Protein AF-0000000072033708 (afdb_homodimer)

Organism: Hevea brasiliensis (NCBI:txid3981)

Radius of gyration: 27.09 Å; Cα contacts (8 Å, |Δi|>4): 428; chains: 2; bounding box: 97×85×51 Å

Foldseek 3Di:
DDPVVLVVLLVVLLVVLLVVLVVVCVVVVHDPQLSVQLNVQLVVCCVDPVDDSVCSVCSNVSSVVSSLVSCVVGVVVPVRRCCPVVVVVVVVCVVVVVDPDDDALLNLLVQLCVVVVPDDPVVVVLSVQLVVLLVLLVVDPVLVPADSNLLNLLSSLVSLVVPPVPCSPVVNVSSCVSSVHDPVNNVVVNVSSVVSVVVVVVVVVVVVVVVVVVVVPPPPPPPD/DDPVVLVVLLVVLLVVLLVVLVVVCVVVVHDPQLSVQLNVQLVVCCPDPVDDSVCSVCSNVSSVVSSLVSCVVGVVVPVRRCCPVVVVVVVVCVVVVVDPDDDALLNLLVQLCVVVVPDDPVVVVLSVQLVVLLVLLVVDPVLVPADSNLLNLLSSLVSLVVPPVPCSPVSNVSSCVSSVHDPVNNVVVNVSSVVSVVVVVVVVVVVVVVVVVVVVPPPPPPPD

Structure (mmCIF, N/CA/C/O backbone):
data_AF-0000000072033708-model_v1
#
loop_
_entity.id
_entity.type
_entity.pdbx_description
1 polymer 'B-like cyclin'
#
loop_
_atom_site.group_PDB
_atom_site.id
_atom_site.type_symbol
_atom_site.label_atom_id
_atom_site.label_alt_id
_atom_site.label_comp_id
_atom_site.label_asym_id
_atom_site.label_entity_id
_atom_site.label_seq_id
_atom_site.pdbx_PDB_ins_code
_atom_site.Cartn_x
_atom_site.Cartn_y
_atom_site.Cartn_z
_atom_site.occupancy
_atom_site.B_iso_or_equiv
_atom_site.auth_seq_id
_atom_site.auth_comp_id
_atom_site.auth_asym_id
_atom_site.auth_atom_id
_atom_site.pdbx_PDB_model_num
ATOM 1 N N . MET A 1 1 ? -16.969 -11.445 13.297 1 55.47 1 MET A N 1
ATOM 2 C CA . MET A 1 1 ? -15.844 -10.648 13.797 1 55.47 1 MET A CA 1
ATOM 3 C C . MET A 1 1 ? -16.344 -9.406 14.531 1 55.47 1 MET A C 1
ATOM 5 O O . MET A 1 1 ? -17.219 -8.688 14.023 1 55.47 1 MET A O 1
ATOM 9 N N . SER A 1 2 ? -16.016 -9.266 15.82 1 74.69 2 SER A N 1
ATOM 10 C CA . SER A 1 2 ? -16.562 -8.25 16.719 1 74.69 2 SER A CA 1
ATOM 11 C C . SER A 1 2 ? -16.266 -6.848 16.203 1 74.69 2 SER A C 1
ATOM 13 O O . SER A 1 2 ? -15.297 -6.645 15.469 1 74.69 2 SER A O 1
ATOM 15 N N . THR A 1 3 ? -17.281 -5.98 16.266 1 78.12 3 THR A N 1
ATOM 16 C CA . THR A 1 3 ? -17.188 -4.57 15.898 1 78.12 3 THR A CA 1
ATOM 17 C C . THR A 1 3 ? -15.906 -3.949 16.453 1 78.12 3 THR A C 1
ATOM 19 O O . THR A 1 3 ? -15.242 -3.166 15.766 1 78.12 3 THR A O 1
ATOM 22 N N . MET A 1 4 ? -15.562 -4.398 17.625 1 81.06 4 MET A N 1
ATOM 23 C CA . MET A 1 4 ? -14.367 -3.865 18.266 1 81.06 4 MET A CA 1
ATOM 24 C C . MET A 1 4 ? -13.102 -4.297 17.531 1 81.06 4 MET A C 1
ATOM 26 O O . MET A 1 4 ? -12.188 -3.496 17.344 1 81.06 4 MET A O 1
ATOM 30 N N . TRP A 1 5 ? -13.094 -5.562 17.109 1 79.69 5 TRP A N 1
ATOM 31 C CA . TRP A 1 5 ? -11.938 -6.086 16.406 1 79.69 5 TRP A CA 1
ATOM 32 C C . TRP A 1 5 ? -11.742 -5.375 15.062 1 79.69 5 TRP A C 1
ATOM 34 O O . TRP A 1 5 ? -10.625 -5.02 14.695 1 79.69 5 TRP A O 1
ATOM 44 N N . LYS A 1 6 ? -12.852 -5.133 14.438 1 84.12 6 LYS A N 1
ATOM 45 C CA . LYS A 1 6 ? -12.789 -4.449 13.148 1 84.12 6 LYS A CA 1
ATOM 46 C C . LYS A 1 6 ? -12.234 -3.035 13.305 1 84.12 6 LYS A C 1
ATOM 48 O O . LYS A 1 6 ? -11.453 -2.576 12.469 1 84.12 6 LYS A O 1
ATOM 53 N N . GLN A 1 7 ? -12.594 -2.418 14.445 1 85.62 7 GLN A N 1
ATOM 54 C CA . GLN A 1 7 ? -12.125 -1.055 14.68 1 85.62 7 GLN A CA 1
ATOM 55 C C . GLN A 1 7 ? -10.617 -1.024 14.938 1 85.62 7 GLN A C 1
ATOM 57 O O . GLN A 1 7 ? -9.93 -0.104 14.492 1 85.62 7 GLN A O 1
ATOM 62 N N . ILE A 1 8 ? -10.148 -1.982 15.57 1 86.81 8 ILE A N 1
ATOM 63 C CA . ILE A 1 8 ? -8.727 -2.068 15.867 1 86.81 8 ILE A CA 1
ATOM 64 C C . ILE A 1 8 ? -7.941 -2.299 14.578 1 86.81 8 ILE A C 1
ATOM 66 O O . ILE A 1 8 ? -6.898 -1.678 14.359 1 86.81 8 ILE A O 1
ATOM 70 N N . MET A 1 9 ? -8.5 -3.115 13.758 1 87.62 9 MET A N 1
ATOM 71 C CA . MET A 1 9 ? -7.816 -3.439 12.508 1 87.62 9 MET A CA 1
ATOM 72 C C . MET A 1 9 ? -7.75 -2.223 11.586 1 87.62 9 MET A C 1
ATOM 74 O O . MET A 1 9 ? -6.738 -1.995 10.922 1 87.62 9 MET A O 1
ATOM 78 N N . VAL A 1 10 ? -8.828 -1.493 11.625 1 89.88 10 VAL A N 1
ATOM 79 C CA . VAL A 1 10 ? -8.875 -0.294 10.797 1 89.88 10 VAL A CA 1
ATOM 80 C C . VAL A 1 10 ? -7.867 0.733 11.312 1 89.88 10 VAL A C 1
ATOM 82 O O . VAL A 1 10 ? -7.168 1.378 10.531 1 89.88 10 VAL A O 1
ATOM 85 N N . SER A 1 11 ? -7.734 0.827 12.609 1 90.19 11 SER A N 1
ATOM 86 C CA . SER A 1 11 ? -6.812 1.778 13.219 1 90.19 11 SER A CA 1
ATOM 87 C C . SER A 1 11 ? -5.363 1.435 12.875 1 90.19 11 SER A C 1
ATOM 89 O O . SER A 1 11 ? -4.559 2.324 12.602 1 90.19 11 SER A O 1
ATOM 91 N N . ILE A 1 12 ? -5.117 0.171 12.859 1 90.12 12 ILE A N 1
ATOM 92 C CA . ILE A 1 12 ? -3.77 -0.291 12.539 1 90.12 12 ILE A CA 1
ATOM 93 C C . ILE A 1 12 ? -3.469 -0.028 11.062 1 90.12 12 ILE A C 1
ATOM 95 O O . ILE A 1 12 ? -2.4 0.484 10.727 1 90.12 12 ILE A O 1
ATOM 99 N N . ALA A 1 13 ? -4.445 -0.388 10.305 1 90.88 13 ALA A N 1
ATOM 100 C CA . ALA A 1 13 ? -4.273 -0.202 8.867 1 90.88 13 ALA A CA 1
ATOM 101 C C . ALA A 1 13 ? -4.105 1.275 8.516 1 90.88 13 ALA A C 1
ATOM 103 O O . ALA A 1 13 ? -3.299 1.629 7.656 1 90.88 13 ALA A O 1
ATOM 104 N N . ARG A 1 14 ? -4.836 2.125 9.203 1 92.75 14 ARG A N 1
ATOM 105 C CA . ARG A 1 14 ? -4.703 3.561 8.977 1 92.75 14 ARG A CA 1
ATOM 106 C C . ARG A 1 14 ? -3.314 4.051 9.367 1 92.75 14 ARG A C 1
ATOM 108 O O . ARG A 1 14 ? -2.693 4.824 8.633 1 92.75 14 ARG A O 1
ATOM 115 N N . GLN A 1 15 ? -2.922 3.68 10.492 1 93.19 15 GLN A N 1
ATOM 116 C CA . GLN A 1 15 ? -1.613 4.121 10.969 1 93.19 15 GLN A CA 1
ATOM 117 C C . GLN A 1 15 ? -0.513 3.744 9.977 1 93.19 15 GLN A C 1
ATOM 119 O O . GLN A 1 15 ? 0.354 4.562 9.664 1 93.19 15 GLN A O 1
ATOM 124 N N . GLU A 1 16 ? -0.584 2.529 9.516 1 90 16 GLU A N 1
ATOM 125 C CA . GLU A 1 16 ? 0.398 2.051 8.547 1 90 16 GLU A CA 1
ATOM 126 C C . GLU A 1 16 ? 0.326 2.848 7.25 1 90 16 GLU A C 1
ATOM 128 O O . GLU A 1 16 ? 1.357 3.213 6.68 1 90 16 GLU A O 1
ATOM 133 N N . ALA A 1 17 ? -0.863 3.109 6.855 1 92.62 17 ALA A N 1
ATOM 134 C CA . ALA A 1 17 ? -1.07 3.848 5.613 1 92.62 17 ALA A CA 1
ATOM 135 C C . ALA A 1 17 ? -0.548 5.277 5.73 1 92.62 17 ALA A C 1
ATOM 137 O O . ALA A 1 17 ? 0.129 5.773 4.828 1 92.62 17 ALA A O 1
ATOM 138 N N . VAL A 1 18 ? -0.81 5.93 6.828 1 95.06 18 VAL A N 1
ATOM 139 C CA . VAL A 1 18 ? -0.395 7.316 7.031 1 95.06 18 VAL A CA 1
ATOM 140 C C . VAL A 1 18 ? 1.129 7.391 7.109 1 95.06 18 VAL A C 1
ATOM 142 O O . VAL A 1 18 ? 1.742 8.281 6.508 1 95.06 18 VAL A O 1
ATOM 145 N N . GLU A 1 19 ? 1.689 6.496 7.797 1 91.88 19 GLU A N 1
ATOM 146 C CA . GLU A 1 19 ? 3.146 6.465 7.875 1 91.88 19 GLU A CA 1
ATOM 147 C C . GLU A 1 19 ? 3.771 6.266 6.496 1 91.88 19 GLU A C 1
ATOM 149 O O . GLU A 1 19 ? 4.781 6.895 6.172 1 91.88 19 GLU A O 1
ATOM 154 N N . TRP A 1 20 ? 3.184 5.43 5.797 1 90.75 20 TRP A N 1
ATOM 155 C CA . TRP A 1 20 ? 3.633 5.199 4.426 1 90.75 20 TRP A CA 1
ATOM 156 C C . TRP A 1 20 ? 3.516 6.473 3.596 1 90.75 20 TRP A C 1
ATOM 158 O O . TRP A 1 20 ? 4.449 6.844 2.883 1 90.75 20 TRP A O 1
ATOM 168 N N . MET A 1 21 ? 2.377 7.148 3.646 1 91.5 21 MET A N 1
ATOM 169 C CA . MET A 1 21 ? 2.141 8.383 2.906 1 91.5 21 MET A CA 1
ATOM 170 C C . MET A 1 21 ? 3.193 9.43 3.248 1 91.5 21 MET A C 1
ATOM 172 O O . MET A 1 21 ? 3.684 10.133 2.365 1 91.5 21 MET A O 1
ATOM 176 N N . LEU A 1 22 ? 3.508 9.484 4.516 1 92.88 22 LEU A N 1
ATOM 177 C CA . LEU A 1 22 ? 4.469 10.484 4.977 1 92.88 22 LEU A CA 1
ATOM 178 C C . LEU A 1 22 ? 5.863 10.18 4.438 1 92.88 22 LEU A C 1
ATOM 180 O O . LEU A 1 22 ? 6.594 11.102 4.051 1 92.88 22 LEU A O 1
ATOM 184 N N . LYS A 1 23 ? 6.191 8.922 4.379 1 89.06 23 LYS A N 1
ATOM 185 C CA . LYS A 1 23 ? 7.484 8.523 3.824 1 89.06 23 LYS A CA 1
ATOM 186 C C . LYS A 1 23 ? 7.562 8.852 2.336 1 89.06 23 LYS A C 1
ATOM 188 O O . LYS A 1 23 ? 8.578 9.375 1.861 1 89.06 23 LYS A O 1
ATOM 193 N N . VAL A 1 24 ? 6.531 8.562 1.655 1 85.94 24 VAL A N 1
ATOM 194 C CA . VAL A 1 24 ? 6.48 8.82 0.222 1 85.94 24 VAL A CA 1
ATOM 195 C C . VAL A 1 24 ? 6.52 10.328 -0.028 1 85.94 24 VAL A C 1
ATOM 197 O O . VAL A 1 24 ? 7.234 10.797 -0.917 1 85.94 24 VAL A O 1
ATOM 200 N N . ASN A 1 25 ? 5.688 11.023 0.76 1 86.88 25 ASN A N 1
ATOM 201 C CA . ASN A 1 25 ? 5.68 12.484 0.655 1 86.88 25 ASN A CA 1
ATOM 202 C C . ASN A 1 25 ? 7.082 13.062 0.827 1 86.88 25 ASN A C 1
ATOM 204 O O . ASN A 1 25 ? 7.496 13.93 0.053 1 86.88 25 ASN A O 1
ATOM 208 N N . ALA A 1 26 ? 7.746 12.617 1.829 1 87.38 26 ALA A N 1
ATOM 209 C CA . ALA A 1 26 ? 9.094 13.094 2.111 1 87.38 26 ALA A CA 1
ATOM 210 C C . ALA A 1 26 ? 10.055 12.719 0.987 1 87.38 26 ALA A C 1
ATOM 212 O O . ALA A 1 26 ? 10.898 13.523 0.585 1 87.38 26 ALA A O 1
ATOM 213 N N . HIS A 1 27 ? 9.93 11.594 0.449 1 83.12 27 HIS A N 1
ATOM 214 C CA . HIS A 1 27 ? 10.812 11.086 -0.589 1 83.12 27 HIS A CA 1
ATOM 215 C C . HIS A 1 27 ? 10.703 11.906 -1.866 1 83.12 27 HIS A C 1
ATOM 217 O O . HIS A 1 27 ? 11.711 12.203 -2.512 1 83.12 27 HIS A O 1
ATOM 223 N N . TYR A 1 28 ? 9.531 12.266 -2.199 1 80.06 28 TYR A N 1
ATOM 224 C CA . TYR A 1 28 ? 9.305 13 -3.436 1 80.06 28 TYR A CA 1
ATOM 225 C C . TYR A 1 28 ? 9.406 14.508 -3.199 1 80.06 28 TYR A C 1
ATOM 227 O O . TYR A 1 28 ? 9.312 15.297 -4.141 1 80.06 28 TYR A O 1
ATOM 235 N N . GLY A 1 29 ? 9.508 14.875 -1.952 1 84 29 GLY A N 1
ATOM 236 C CA . GLY A 1 29 ? 9.672 16.281 -1.62 1 84 29 GLY A CA 1
ATOM 237 C C . GLY A 1 29 ? 8.391 17.078 -1.758 1 84 29 GLY A C 1
ATOM 238 O O . GLY A 1 29 ? 8.422 18.234 -2.162 1 84 29 GLY A O 1
ATOM 239 N N . PHE A 1 30 ? 7.297 16.391 -1.548 1 84.81 30 PHE A N 1
ATOM 240 C CA . PHE A 1 30 ? 6.023 17.094 -1.57 1 84.81 30 PHE A CA 1
ATOM 241 C C . PHE A 1 30 ? 5.887 18 -0.352 1 84.81 30 PHE A C 1
ATOM 243 O O . PHE A 1 30 ? 6.559 17.797 0.662 1 84.81 30 PHE A O 1
ATOM 250 N N . SER A 1 31 ? 5.066 18.984 -0.462 1 86.94 31 SER A N 1
ATOM 251 C CA . SER A 1 31 ? 4.844 19.938 0.617 1 86.94 31 SER A CA 1
ATOM 252 C C . SER A 1 31 ? 4.117 19.297 1.79 1 86.94 31 SER A C 1
ATOM 254 O O . SER A 1 31 ? 3.516 18.219 1.642 1 86.94 31 SER A O 1
ATOM 256 N N . ALA A 1 32 ? 4.227 19.953 2.912 1 90.81 32 ALA A N 1
ATOM 257 C CA . ALA A 1 32 ? 3.477 19.516 4.09 1 90.81 32 ALA A CA 1
ATOM 258 C C . ALA A 1 32 ? 1.975 19.562 3.826 1 90.81 32 ALA A C 1
ATOM 260 O O . ALA A 1 32 ? 1.229 18.719 4.324 1 90.81 32 ALA A O 1
ATOM 261 N N . LEU A 1 33 ? 1.609 20.531 3.092 1 89.44 33 LEU A N 1
ATOM 262 C CA . LEU A 1 33 ? 0.194 20.656 2.766 1 89.44 33 LEU A CA 1
ATOM 263 C C . LEU A 1 33 ? -0.299 19.453 1.978 1 89.44 33 LEU A C 1
ATOM 265 O O . LEU A 1 33 ? -1.413 18.969 2.201 1 89.44 33 LEU A O 1
ATOM 269 N N . THR A 1 34 ? 0.495 18.969 1.051 1 89.06 34 THR A N 1
ATOM 270 C CA . THR A 1 34 ? 0.141 17.781 0.287 1 89.06 34 THR A CA 1
ATOM 271 C C . THR A 1 34 ? -0.114 16.594 1.218 1 89.06 34 THR A C 1
ATOM 273 O O . THR A 1 34 ? -1.115 15.891 1.073 1 89.06 34 THR A O 1
ATOM 276 N N . ALA A 1 35 ? 0.794 16.391 2.166 1 92.38 35 ALA A N 1
ATOM 277 C CA . ALA A 1 35 ? 0.661 15.289 3.113 1 92.38 35 ALA A CA 1
ATOM 278 C C . ALA A 1 35 ? -0.609 15.43 3.947 1 92.38 35 ALA A C 1
ATOM 280 O O . ALA A 1 35 ? -1.354 14.469 4.129 1 92.38 35 ALA A O 1
ATOM 281 N N . ILE A 1 36 ? -0.853 16.594 4.41 1 92.06 36 ILE A N 1
ATOM 282 C CA . ILE A 1 36 ? -1.99 16.844 5.285 1 92.06 36 ILE A CA 1
ATOM 283 C C . ILE A 1 36 ? -3.293 16.656 4.512 1 92.06 36 ILE A C 1
ATOM 285 O O . ILE A 1 36 ? -4.246 16.062 5.023 1 92.06 36 ILE A O 1
ATOM 289 N N . LEU A 1 37 ? -3.322 17.156 3.293 1 91.5 37 LEU A N 1
ATOM 290 C CA . LEU A 1 37 ? -4.496 16.953 2.447 1 91.5 37 LEU A CA 1
ATOM 291 C C . LEU A 1 37 ? -4.734 15.477 2.178 1 91.5 37 LEU A C 1
ATOM 293 O O . LEU A 1 37 ? -5.867 15 2.268 1 91.5 37 LEU A O 1
ATOM 297 N N . ALA A 1 38 ? -3.682 14.82 1.793 1 91.94 38 ALA A N 1
ATOM 298 C CA . ALA A 1 38 ? -3.789 13.391 1.492 1 91.94 38 ALA A CA 1
ATOM 299 C C . ALA A 1 38 ? -4.387 12.625 2.67 1 91.94 38 ALA A C 1
ATOM 301 O O . ALA A 1 38 ? -5.277 11.789 2.488 1 91.94 38 ALA A O 1
ATOM 302 N N . VAL A 1 39 ? -3.871 12.914 3.902 1 94.25 39 VAL A N 1
ATOM 303 C CA . VAL A 1 39 ? -4.348 12.227 5.102 1 94.25 39 VAL A CA 1
ATOM 304 C C . VAL A 1 39 ? -5.801 12.617 5.371 1 94.25 39 VAL A C 1
ATOM 306 O O . VAL A 1 39 ? -6.602 11.781 5.797 1 94.25 39 VAL A O 1
ATOM 309 N N . ASN A 1 40 ? -6.078 13.859 5.156 1 91.62 40 ASN A N 1
ATOM 310 C CA . ASN A 1 40 ? -7.453 14.312 5.32 1 91.62 40 ASN A CA 1
ATOM 311 C C . ASN A 1 40 ? -8.406 13.562 4.391 1 91.62 40 ASN A C 1
ATOM 313 O O . ASN A 1 40 ? -9.477 13.133 4.816 1 91.62 40 ASN A O 1
ATOM 317 N N . TYR A 1 41 ? -8.039 13.453 3.115 1 92.75 41 TYR A N 1
ATOM 318 C CA . TYR A 1 41 ? -8.836 12.695 2.156 1 92.75 41 TYR A CA 1
ATOM 319 C C . TYR A 1 41 ? -9.055 11.266 2.645 1 92.75 41 TYR A C 1
ATOM 321 O O . TYR A 1 41 ? -10.172 10.75 2.582 1 92.75 41 TYR A O 1
ATOM 329 N N . LEU A 1 42 ? -8.016 10.625 3.123 1 93.75 42 LEU A N 1
ATOM 330 C CA . LEU A 1 42 ? -8.047 9.242 3.596 1 93.75 42 LEU A CA 1
ATOM 331 C C . LEU A 1 42 ? -9.023 9.094 4.758 1 93.75 42 LEU A C 1
ATOM 333 O O . LEU A 1 42 ? -9.867 8.188 4.754 1 93.75 42 LEU A O 1
ATOM 337 N N . ASP A 1 43 ? -8.93 10.016 5.754 1 92.25 43 ASP A N 1
ATOM 338 C CA . ASP A 1 43 ? -9.773 9.938 6.945 1 92.25 43 ASP A CA 1
ATOM 339 C C . ASP A 1 43 ? -11.242 10.125 6.59 1 92.25 43 ASP A C 1
ATOM 341 O O . ASP A 1 43 ? -12.109 9.453 7.148 1 92.25 43 ASP A O 1
ATOM 345 N N . ARG A 1 44 ? -11.484 11 5.711 1 89.69 44 ARG A N 1
ATOM 346 C CA . ARG A 1 44 ? -12.859 11.219 5.277 1 89.69 44 ARG A CA 1
ATOM 347 C C . ARG A 1 44 ? -13.406 9.992 4.555 1 89.69 44 ARG A C 1
ATOM 349 O O . ARG A 1 44 ? -14.578 9.641 4.723 1 89.69 44 ARG A O 1
ATOM 356 N N . PHE A 1 45 ? -12.562 9.391 3.75 1 91.56 45 PHE A N 1
ATOM 357 C CA . PHE A 1 45 ? -12.984 8.18 3.049 1 91.56 45 PHE A CA 1
ATOM 358 C C . PHE A 1 45 ? -13.305 7.066 4.039 1 91.56 45 PHE A C 1
ATOM 360 O O . PHE A 1 45 ? -14.328 6.391 3.906 1 91.56 45 PHE A O 1
ATOM 367 N N . ILE A 1 46 ? -12.398 6.852 5.004 1 90.88 46 ILE A N 1
ATOM 368 C CA . ILE A 1 46 ? -12.555 5.785 5.984 1 90.88 46 ILE A CA 1
ATOM 369 C C . ILE A 1 46 ? -13.828 6.016 6.793 1 90.88 46 ILE A C 1
ATOM 371 O O . ILE A 1 46 ? -14.508 5.062 7.188 1 90.88 46 ILE A O 1
ATOM 375 N N . SER A 1 47 ? -14.195 7.27 7.023 1 88.56 47 SER A N 1
ATOM 376 C CA . SER A 1 47 ? -15.367 7.617 7.812 1 88.56 47 SER A CA 1
ATOM 377 C C . SER A 1 47 ? -16.641 7.559 6.965 1 88.56 47 SER A C 1
ATOM 379 O O . SER A 1 47 ? -17.75 7.629 7.5 1 88.56 47 SER A O 1
ATOM 381 N N . SER A 1 48 ? -16.484 7.422 5.758 1 88 48 SER A N 1
ATOM 382 C CA . SER A 1 48 ? -17.625 7.434 4.852 1 88 48 SER A CA 1
ATOM 383 C C . SER A 1 48 ? -18.297 6.066 4.809 1 88 48 SER A C 1
ATOM 385 O O . SER A 1 48 ? -17.75 5.074 5.277 1 88 48 SER A O 1
ATOM 387 N N . SER A 1 49 ? -19.484 6.066 4.199 1 84.62 49 SER A N 1
ATOM 388 C CA . SER A 1 49 ? -20.234 4.832 4.043 1 84.62 49 SER A CA 1
ATOM 389 C C . SER A 1 49 ? -19.672 3.965 2.928 1 84.62 49 SER A C 1
ATOM 391 O O . SER A 1 49 ? -19.984 2.775 2.836 1 84.62 49 SER A O 1
ATOM 393 N N . TYR A 1 50 ? -18.844 4.566 2.141 1 77.81 50 TYR A N 1
ATOM 394 C CA . TYR A 1 50 ? -18.281 3.832 1.017 1 77.81 50 TYR A CA 1
ATOM 395 C C . TYR A 1 50 ? -17.234 2.83 1.494 1 77.81 50 TYR A C 1
ATOM 397 O O . TYR A 1 50 ? -16.953 1.843 0.81 1 77.81 50 TYR A O 1
ATOM 405 N N . TYR A 1 51 ? -16.688 3.119 2.656 1 86.31 51 TYR A N 1
ATOM 406 C CA . TYR A 1 51 ? -15.602 2.275 3.131 1 86.31 51 TYR A CA 1
ATOM 407 C C . TYR A 1 51 ? -16.141 1.038 3.842 1 86.31 51 TYR A C 1
ATOM 409 O O . TYR A 1 51 ? -16.984 1.144 4.727 1 86.31 51 TYR A O 1
ATOM 417 N N . GLN A 1 52 ? -15.633 -0.103 3.354 1 81.25 52 GLN A N 1
ATOM 418 C CA . GLN A 1 52 ? -15.969 -1.378 3.977 1 81.25 52 GLN A CA 1
ATOM 419 C C . GLN A 1 52 ? -15 -1.719 5.098 1 81.25 52 GLN A C 1
ATOM 421 O O . GLN A 1 52 ? -13.883 -2.184 4.844 1 81.25 52 GLN A O 1
ATOM 426 N N . ARG A 1 53 ? -15.445 -1.672 6.273 1 82.31 53 ARG A N 1
ATOM 427 C CA . ARG A 1 53 ? -14.586 -1.824 7.445 1 82.31 53 ARG A CA 1
ATOM 428 C C . ARG A 1 53 ? -14.094 -3.26 7.574 1 82.31 53 ARG A C 1
ATOM 430 O O . ARG A 1 53 ? -13.148 -3.529 8.32 1 82.31 53 ARG A O 1
ATOM 437 N N . ASP A 1 54 ? -14.68 -4.141 6.742 1 83.69 54 ASP A N 1
ATOM 438 C CA . ASP A 1 54 ? -14.289 -5.547 6.793 1 83.69 54 ASP A CA 1
ATOM 439 C C . ASP A 1 54 ? -13.07 -5.809 5.918 1 83.69 54 ASP A C 1
ATOM 441 O O . ASP A 1 54 ? -12.492 -6.895 5.961 1 83.69 54 ASP A O 1
ATOM 445 N N . LYS A 1 55 ? -12.656 -4.832 5.219 1 85.75 55 LYS A N 1
ATOM 446 C CA . LYS A 1 55 ? -11.5 -4.984 4.344 1 85.75 55 LYS A CA 1
ATOM 447 C C . LYS A 1 55 ? -10.461 -3.904 4.617 1 85.75 55 LYS A C 1
ATOM 449 O O . LYS A 1 55 ? -10.203 -3.053 3.764 1 85.75 55 LYS A O 1
ATOM 454 N N . PRO A 1 56 ? -9.711 -4.031 5.719 1 84.62 56 PRO A N 1
ATOM 455 C CA . PRO A 1 56 ? -8.766 -2.986 6.109 1 84.62 56 PRO A CA 1
ATOM 456 C C . PRO A 1 56 ? -7.605 -2.844 5.125 1 84.62 56 PRO A C 1
ATOM 458 O O . PRO A 1 56 ? -6.977 -1.785 5.055 1 84.62 56 PRO A O 1
ATOM 461 N N . TRP A 1 57 ? -7.371 -3.885 4.352 1 78.94 57 TRP A N 1
ATOM 462 C CA . TRP A 1 57 ? -6.277 -3.84 3.389 1 78.94 57 TRP A CA 1
ATOM 463 C C . TRP A 1 57 ? -6.566 -2.832 2.281 1 78.94 57 TRP A C 1
ATOM 465 O O . TRP A 1 57 ? -5.648 -2.365 1.604 1 78.94 57 TRP A O 1
ATOM 475 N N . MET A 1 58 ? -7.797 -2.447 2.088 1 83.12 58 MET A N 1
ATOM 476 C CA . MET A 1 58 ? -8.188 -1.491 1.057 1 83.12 58 MET A CA 1
ATOM 477 C C . MET A 1 58 ? -7.637 -0.103 1.363 1 83.12 58 MET A C 1
ATOM 479 O O . MET A 1 58 ? -7.473 0.718 0.46 1 83.12 58 MET A O 1
ATOM 483 N N . ILE A 1 59 ? -7.301 0.152 2.586 1 87.69 59 ILE A N 1
ATOM 484 C CA . ILE A 1 59 ? -6.832 1.461 3.027 1 87.69 59 ILE A CA 1
ATOM 485 C C . ILE A 1 59 ? -5.539 1.821 2.299 1 87.69 59 ILE A C 1
ATOM 487 O O . ILE A 1 59 ? -5.324 2.98 1.938 1 87.69 59 ILE A O 1
ATOM 491 N N . GLN A 1 60 ? -4.789 0.827 2.061 1 85.38 60 GLN A N 1
ATOM 492 C CA . GLN A 1 60 ? -3.514 1.079 1.398 1 85.38 60 GLN A CA 1
ATOM 493 C C . GLN A 1 60 ? -3.723 1.559 -0.034 1 85.38 60 GLN A C 1
ATOM 495 O O . GLN A 1 60 ? -3.002 2.438 -0.512 1 85.38 60 GLN A O 1
ATOM 500 N N . LEU A 1 61 ? -4.637 0.994 -0.729 1 82.25 61 LEU A N 1
ATOM 501 C CA . LEU A 1 61 ? -4.973 1.424 -2.082 1 82.25 61 LEU A CA 1
ATOM 502 C C . LEU A 1 61 ? -5.52 2.848 -2.08 1 82.25 61 LEU A C 1
ATOM 504 O O . LEU A 1 61 ? -5.148 3.66 -2.93 1 82.25 61 LEU A O 1
ATOM 508 N N . VAL A 1 62 ? -6.363 3.08 -1.165 1 87.44 62 VAL A N 1
ATOM 509 C CA . VAL A 1 62 ? -6.957 4.406 -1.029 1 87.44 62 VAL A CA 1
ATOM 510 C C . VAL A 1 62 ? -5.871 5.426 -0.696 1 87.44 62 VAL A C 1
ATOM 512 O O . VAL A 1 62 ? -5.91 6.562 -1.174 1 87.44 62 VAL A O 1
ATOM 515 N N . ALA A 1 63 ? -4.914 5.023 0.135 1 90.62 63 ALA A N 1
ATOM 516 C CA . ALA A 1 63 ? -3.822 5.906 0.535 1 90.62 63 ALA A CA 1
ATOM 517 C C . ALA A 1 63 ? -3.025 6.379 -0.678 1 90.62 63 ALA A C 1
ATOM 519 O O . ALA A 1 63 ? -2.697 7.562 -0.791 1 90.62 63 ALA A O 1
ATOM 520 N N . VAL A 1 64 ? -2.73 5.477 -1.566 1 84.44 64 VAL A N 1
ATOM 521 C CA . VAL A 1 64 ? -2.004 5.82 -2.783 1 84.44 64 VAL A CA 1
ATOM 522 C C . VAL A 1 64 ? -2.811 6.828 -3.6 1 84.44 64 VAL A C 1
ATOM 524 O O . VAL A 1 64 ? -2.262 7.809 -4.109 1 84.44 64 VAL A O 1
ATOM 527 N N . THR A 1 65 ? -4.082 6.598 -3.711 1 84.44 65 THR A N 1
ATOM 528 C CA . THR A 1 65 ? -4.984 7.457 -4.469 1 84.44 65 THR A CA 1
ATOM 529 C C . THR A 1 65 ? -5.051 8.852 -3.852 1 84.44 65 THR A C 1
ATOM 531 O O . THR A 1 65 ? -4.984 9.859 -4.566 1 84.44 65 THR A O 1
ATOM 534 N N . CYS A 1 66 ? -5.223 8.867 -2.566 1 88.69 66 CYS A N 1
ATOM 535 C CA . CYS A 1 66 ? -5.336 10.141 -1.864 1 88.69 66 CYS A CA 1
ATOM 536 C C . CYS A 1 66 ? -4.062 10.961 -2.01 1 88.69 66 CYS A C 1
ATOM 538 O O . CYS A 1 66 ? -4.121 12.18 -2.199 1 88.69 66 CYS A O 1
ATOM 540 N N . LEU A 1 67 ? -2.912 10.328 -1.888 1 88.25 67 LEU A N 1
ATOM 541 C CA . LEU A 1 67 ? -1.641 11.031 -2.047 1 88.25 67 LEU A CA 1
ATOM 542 C C . LEU A 1 67 ? -1.484 11.555 -3.469 1 88.25 67 LEU A C 1
ATOM 544 O O . LEU A 1 67 ? -1.036 12.688 -3.668 1 88.25 67 LEU A O 1
ATOM 548 N N . SER A 1 68 ? -1.867 10.734 -4.41 1 81.44 68 SER A N 1
ATOM 549 C CA . SER A 1 68 ? -1.805 11.148 -5.809 1 81.44 68 SER A CA 1
ATOM 550 C C . SER A 1 68 ? -2.709 12.344 -6.078 1 81.44 68 SER A C 1
ATOM 552 O O . SER A 1 68 ? -2.307 13.297 -6.75 1 81.44 68 SER A O 1
ATOM 554 N N . LEU A 1 69 ? -3.9 12.312 -5.562 1 84.19 69 LEU A N 1
ATOM 555 C CA . LEU A 1 69 ? -4.867 13.391 -5.746 1 84.19 69 LEU A CA 1
ATOM 556 C C . LEU A 1 69 ? -4.379 14.672 -5.082 1 84.19 69 LEU A C 1
ATOM 558 O O . LEU A 1 69 ? -4.465 15.75 -5.672 1 84.19 69 LEU A O 1
ATOM 562 N N . ALA A 1 70 ? -3.918 14.523 -3.836 1 87.81 70 ALA A N 1
ATOM 563 C CA . ALA A 1 70 ? -3.426 15.688 -3.105 1 87.81 70 ALA A CA 1
ATOM 564 C C . ALA A 1 70 ? -2.24 16.328 -3.824 1 87.81 70 ALA A C 1
ATOM 566 O O . ALA A 1 70 ? -2.135 17.562 -3.891 1 87.81 70 ALA A O 1
ATOM 567 N N . ALA A 1 71 ? -1.348 15.508 -4.273 1 84.38 71 ALA A N 1
ATOM 568 C CA . ALA A 1 71 ? -0.19 16 -5.012 1 84.38 71 ALA A CA 1
ATOM 569 C C . ALA A 1 71 ? -0.621 16.719 -6.289 1 84.38 71 ALA A C 1
ATOM 571 O O . ALA A 1 71 ? -0.024 17.734 -6.668 1 84.38 71 ALA A O 1
ATOM 572 N N . LYS A 1 72 ? -1.64 16.219 -6.945 1 80.25 72 LYS A N 1
ATOM 573 C CA . LYS A 1 72 ? -2.172 16.828 -8.164 1 80.25 72 LYS A CA 1
ATOM 574 C C . LYS A 1 72 ? -2.748 18.219 -7.879 1 80.25 72 LYS A C 1
ATOM 576 O O . LYS A 1 72 ? -2.635 19.125 -8.711 1 80.25 72 LYS A O 1
ATOM 581 N N . VAL A 1 73 ? -3.311 18.344 -6.781 1 79.94 73 VAL A N 1
ATOM 582 C CA . VAL A 1 73 ? -4.008 19.578 -6.422 1 79.94 73 VAL A CA 1
ATOM 583 C C . VAL A 1 73 ? -3.002 20.609 -5.93 1 79.94 73 VAL A C 1
ATOM 585 O O . VAL A 1 73 ? -3.1 21.797 -6.277 1 79.94 73 VAL A O 1
ATOM 588 N N . GLU A 1 74 ? -2.025 20.266 -5.105 1 82.5 74 GLU A N 1
ATOM 589 C CA . GLU A 1 74 ? -1.179 21.203 -4.383 1 82.5 74 GLU A CA 1
ATOM 590 C C . GLU A 1 74 ? 0.181 21.359 -5.059 1 82.5 74 GLU A C 1
ATOM 592 O O . GLU A 1 74 ? 0.754 22.453 -5.074 1 82.5 74 GLU A O 1
ATOM 597 N N . ASP A 1 75 ? 0.773 20.266 -5.367 1 74.62 75 ASP A N 1
ATOM 598 C CA . ASP A 1 75 ? 2.143 20.312 -5.871 1 74.62 75 ASP A CA 1
ATOM 599 C C . ASP A 1 75 ? 2.172 20.172 -7.391 1 74.62 75 ASP A C 1
ATOM 601 O O . ASP A 1 75 ? 2.654 19.156 -7.914 1 74.62 75 ASP A O 1
ATOM 605 N N . THR A 1 76 ? 1.515 21.125 -8.055 1 59.75 76 THR A N 1
ATOM 606 C CA . THR A 1 76 ? 1.373 21.125 -9.5 1 59.75 76 THR A CA 1
ATOM 607 C C . THR A 1 76 ? 2.74 21.188 -10.18 1 59.75 76 THR A C 1
ATOM 609 O O . THR A 1 76 ? 2.867 20.859 -11.367 1 59.75 76 THR A O 1
ATOM 612 N N . LYS A 1 77 ? 3.627 21.953 -9.516 1 54.16 77 LYS A N 1
ATOM 613 C CA . LYS A 1 77 ? 4.922 22.078 -10.172 1 54.16 77 LYS A CA 1
ATOM 614 C C . LYS A 1 77 ? 5.516 20.703 -10.477 1 54.16 77 LYS A C 1
ATOM 616 O O . LYS A 1 77 ? 6.305 20.547 -11.414 1 54.16 77 LYS A O 1
ATOM 621 N N . TYR A 1 78 ? 5.277 19.922 -9.578 1 45.47 78 TYR A N 1
ATOM 622 C CA . TYR A 1 78 ? 5.844 18.594 -9.758 1 45.47 78 TYR A CA 1
ATOM 623 C C . TYR A 1 78 ? 4.93 17.719 -10.609 1 45.47 78 TYR A C 1
ATOM 625 O O . TYR A 1 78 ? 3.725 17.641 -10.352 1 45.47 78 TYR A O 1
ATOM 633 N N . VAL A 1 79 ? 4.906 17.984 -11.805 1 45.19 79 VAL A N 1
ATOM 634 C CA . VAL A 1 79 ? 4.242 17.078 -12.734 1 45.19 79 VAL A CA 1
ATOM 635 C C . VAL A 1 79 ? 4.031 15.719 -12.062 1 45.19 79 VAL A C 1
ATOM 637 O O . VAL A 1 79 ? 4.844 14.805 -12.234 1 45.19 79 VAL A O 1
ATOM 640 N N . PHE A 1 80 ? 4 15.633 -10.867 1 45.12 80 PHE A N 1
ATOM 641 C CA . PHE A 1 80 ? 3.969 14.516 -9.93 1 45.12 80 PHE A CA 1
ATOM 642 C C . PHE A 1 80 ? 2.873 13.523 -10.297 1 45.12 80 PHE A C 1
ATOM 644 O O . PHE A 1 80 ? 3.049 12.312 -10.148 1 45.12 80 PHE A O 1
ATOM 651 N N . GLU A 1 81 ? 1.529 14.109 -10.461 1 46.66 81 GLU A N 1
ATOM 652 C CA . GLU A 1 81 ? 0.259 13.383 -10.477 1 46.66 81 GLU A CA 1
ATOM 653 C C . GLU A 1 81 ? 0.41 12.008 -11.125 1 46.66 81 GLU A C 1
ATOM 655 O O . GLU A 1 81 ? 0.041 11 -10.531 1 46.66 81 GLU A O 1
ATOM 660 N N . ALA A 1 82 ? 0.124 12.156 -12.5 1 44.81 82 ALA A N 1
ATOM 661 C CA . ALA A 1 82 ? 0.07 11.109 -13.516 1 44.81 82 ALA A CA 1
ATOM 662 C C . ALA A 1 82 ? 1.327 10.242 -13.484 1 44.81 82 ALA A C 1
ATOM 664 O O . ALA A 1 82 ? 1.271 9.047 -13.766 1 44.81 82 ALA A O 1
ATOM 665 N N . LYS A 1 83 ? 2.447 10.805 -12.734 1 51.75 83 LYS A N 1
ATOM 666 C CA . LYS A 1 83 ? 3.816 10.398 -13.039 1 51.75 83 LYS A CA 1
ATOM 667 C C . LYS A 1 83 ? 4.324 9.367 -12.039 1 51.75 83 LYS A C 1
ATOM 669 O O . LYS A 1 83 ? 5.062 8.453 -12.406 1 51.75 83 LYS A O 1
ATOM 674 N N . THR A 1 84 ? 3.74 9.625 -10.766 1 58.34 84 THR A N 1
ATOM 675 C CA . THR A 1 84 ? 4.453 8.719 -9.875 1 58.34 84 THR A CA 1
ATOM 676 C C . THR A 1 84 ? 4.137 7.266 -10.227 1 58.34 84 THR A C 1
ATOM 678 O O . THR A 1 84 ? 5.047 6.453 -10.414 1 58.34 84 THR A O 1
ATOM 681 N N . ILE A 1 85 ? 2.748 7.098 -10.273 1 61.59 85 ILE A N 1
ATOM 682 C CA . ILE A 1 85 ? 2.383 5.738 -10.656 1 61.59 85 ILE A CA 1
ATOM 683 C C . ILE A 1 85 ? 2.848 5.461 -12.086 1 61.59 85 ILE A C 1
ATOM 685 O O . ILE A 1 85 ? 3.363 4.379 -12.375 1 61.59 85 ILE A O 1
ATOM 689 N N . GLN A 1 86 ? 2.676 6.547 -12.812 1 68.38 86 GLN A N 1
ATOM 690 C CA . GLN A 1 86 ? 3.117 6.367 -14.195 1 68.38 86 GLN A CA 1
ATOM 691 C C . GLN A 1 86 ? 4.629 6.176 -14.266 1 68.38 86 GLN A C 1
ATOM 693 O O . GLN A 1 86 ? 5.121 5.363 -15.055 1 68.38 86 GLN A O 1
ATOM 698 N N . ARG A 1 87 ? 5.27 6.953 -13.414 1 72.12 87 ARG A N 1
ATOM 699 C CA . ARG A 1 87 ? 6.719 6.785 -13.359 1 72.12 87 ARG A CA 1
ATOM 700 C C . ARG A 1 87 ? 7.094 5.395 -12.859 1 72.12 87 ARG A C 1
ATOM 702 O O . ARG A 1 87 ? 8.023 4.773 -13.383 1 72.12 87 ARG A O 1
ATOM 709 N N . MET A 1 88 ? 6.359 5.039 -11.922 1 76.44 88 MET A N 1
ATOM 710 C CA . MET A 1 88 ? 6.637 3.703 -11.406 1 76.44 88 MET A CA 1
ATOM 711 C C . MET A 1 88 ? 6.344 2.639 -12.461 1 76.44 88 MET A C 1
ATOM 713 O O . MET A 1 88 ? 7.07 1.651 -12.57 1 76.44 88 MET A O 1
ATOM 717 N N . GLU A 1 89 ? 5.309 2.891 -13.242 1 77.25 89 GLU A N 1
ATOM 718 C CA . GLU A 1 89 ? 4.988 1.971 -14.328 1 77.25 89 GLU A CA 1
ATOM 719 C C . GLU A 1 89 ? 6.141 1.873 -15.328 1 77.25 89 GLU A C 1
ATOM 721 O O . GLU A 1 89 ? 6.516 0.775 -15.742 1 77.25 89 GLU A O 1
ATOM 726 N N . LEU A 1 90 ? 6.652 3.029 -15.625 1 76.88 90 LEU A N 1
ATOM 727 C CA . LEU A 1 90 ? 7.766 3.064 -16.562 1 76.88 90 LEU A CA 1
ATOM 728 C C . LEU A 1 90 ? 8.984 2.354 -16 1 76.88 90 LEU A C 1
ATOM 730 O O . LEU A 1 90 ? 9.68 1.625 -16.719 1 76.88 90 LEU A O 1
ATOM 734 N N . LEU A 1 91 ? 9.281 2.564 -14.773 1 81.25 91 LEU A N 1
ATOM 735 C CA . LEU A 1 91 ? 10.43 1.937 -14.133 1 81.25 91 LEU A CA 1
ATOM 736 C C . LEU A 1 91 ? 10.266 0.42 -14.102 1 81.25 91 LEU A C 1
ATOM 738 O O . LEU A 1 91 ? 11.219 -0.315 -14.375 1 81.25 91 LEU A O 1
ATOM 742 N N . VAL A 1 92 ? 9.055 -0.007 -13.781 1 86.38 92 VAL A N 1
ATOM 743 C CA . VAL A 1 92 ? 8.789 -1.44 -13.734 1 86.38 92 VAL A CA 1
ATOM 744 C C . VAL A 1 92 ? 8.93 -2.037 -15.133 1 86.38 92 VAL A C 1
ATOM 746 O O . VAL A 1 92 ? 9.586 -3.072 -15.305 1 86.38 92 VAL A O 1
ATOM 749 N N . LEU A 1 93 ? 8.352 -1.394 -16.109 1 85.38 93 LEU A N 1
ATOM 750 C CA . LEU A 1 93 ? 8.422 -1.885 -17.484 1 85.38 93 LEU A CA 1
ATOM 751 C C . LEU A 1 93 ? 9.867 -1.935 -17.969 1 85.38 93 LEU A C 1
ATOM 753 O O . LEU A 1 93 ? 10.266 -2.883 -18.656 1 85.38 93 LEU A O 1
ATOM 757 N N . SER A 1 94 ? 10.602 -0.933 -17.594 1 85.31 94 SER A N 1
ATOM 758 C CA . SER A 1 94 ? 12.016 -0.914 -17.953 1 85.31 94 SER A CA 1
ATOM 759 C C . SER A 1 94 ? 12.766 -2.082 -17.328 1 85.31 94 SER A C 1
ATOM 761 O O . SER A 1 94 ? 13.609 -2.707 -17.969 1 85.31 94 SER A O 1
ATOM 763 N N . THR A 1 95 ? 12.477 -2.326 -16.094 1 86.88 95 THR A N 1
ATOM 764 C CA . THR A 1 95 ? 13.102 -3.438 -15.383 1 86.88 95 THR A CA 1
ATOM 765 C C . THR A 1 95 ? 12.781 -4.762 -16.062 1 86.88 95 THR A C 1
ATOM 767 O O . THR A 1 95 ? 13.633 -5.656 -16.125 1 86.88 95 THR A O 1
ATOM 770 N N . LEU A 1 96 ? 11.562 -4.871 -16.562 1 88.69 96 LEU A N 1
ATOM 771 C CA . LEU A 1 96 ? 11.109 -6.094 -17.219 1 88.69 96 LEU A CA 1
ATOM 772 C C . LEU A 1 96 ? 11.602 -6.156 -18.656 1 88.69 96 LEU A C 1
ATOM 774 O O . LEU A 1 96 ? 11.383 -7.152 -19.344 1 88.69 96 LEU A O 1
ATOM 778 N N . LYS A 1 97 ? 12.297 -5.105 -19.125 1 87.62 97 LYS A N 1
ATOM 779 C CA . LYS A 1 97 ? 12.727 -4.988 -20.516 1 87.62 97 LYS A CA 1
ATOM 780 C C . LYS A 1 97 ? 11.547 -5.141 -21.469 1 87.62 97 LYS A C 1
ATOM 782 O O . LYS A 1 97 ? 11.656 -5.82 -22.5 1 87.62 97 LYS A O 1
ATOM 787 N N . TRP A 1 98 ? 10.422 -4.734 -20.984 1 75 98 TRP A N 1
ATOM 788 C CA . TRP A 1 98 ? 9.18 -4.652 -21.734 1 75 98 TRP A CA 1
ATOM 789 C C . TRP A 1 98 ? 8.641 -6.047 -22.062 1 75 98 TRP A C 1
ATOM 791 O O . TRP A 1 98 ? 7.855 -6.215 -22.984 1 75 98 TRP A O 1
ATOM 801 N N . LYS A 1 99 ? 9.156 -7.004 -21.406 1 79.69 99 LYS A N 1
ATOM 802 C CA . LYS A 1 99 ? 8.602 -8.352 -21.469 1 79.69 99 LYS A CA 1
ATOM 803 C C . LYS A 1 99 ? 7.594 -8.594 -20.359 1 79.69 99 LYS A C 1
ATOM 805 O O . LYS A 1 99 ? 7.969 -8.734 -19.188 1 79.69 99 LYS A O 1
ATOM 810 N N . MET A 1 100 ? 6.387 -8.633 -20.766 1 79.75 100 MET A N 1
ATOM 811 C CA . MET A 1 100 ? 5.324 -8.648 -19.766 1 79.75 100 MET A CA 1
ATOM 812 C C . MET A 1 100 ? 4.777 -10.062 -19.562 1 79.75 100 MET A C 1
ATOM 814 O O . MET A 1 100 ? 3.91 -10.289 -18.719 1 79.75 100 MET A O 1
ATOM 818 N N . HIS A 1 101 ? 5.27 -10.961 -20.344 1 80.69 101 HIS A N 1
ATOM 819 C CA . HIS A 1 101 ? 4.762 -12.32 -20.234 1 80.69 101 HIS A CA 1
ATOM 820 C C . HIS A 1 101 ? 5.883 -13.305 -19.922 1 80.69 101 HIS A C 1
ATOM 822 O O . HIS A 1 101 ? 6.227 -14.148 -20.75 1 80.69 101 HIS A O 1
ATOM 828 N N . PRO A 1 102 ? 6.422 -13.156 -18.734 1 81.75 102 PRO A N 1
ATOM 829 C CA . PRO A 1 102 ? 7.422 -14.156 -18.359 1 81.75 102 PRO A CA 1
ATOM 830 C C . PRO A 1 102 ? 6.824 -15.547 -18.172 1 81.75 102 PRO A C 1
ATOM 832 O O . PRO A 1 102 ? 5.605 -15.688 -18.047 1 81.75 102 PRO A O 1
ATOM 835 N N . VAL A 1 103 ? 7.652 -16.484 -18.281 1 84.69 103 VAL A N 1
ATOM 836 C CA . VAL A 1 103 ? 7.223 -17.844 -17.984 1 84.69 103 VAL A CA 1
ATOM 837 C C . VAL A 1 103 ? 6.848 -17.969 -16.516 1 84.69 103 VAL A C 1
ATOM 839 O O . VAL A 1 103 ? 7.578 -17.5 -15.641 1 84.69 103 VAL A O 1
ATOM 842 N N . THR A 1 104 ? 5.68 -18.422 -16.234 1 89.81 104 THR A N 1
ATOM 843 C CA . THR A 1 104 ? 5.176 -18.578 -14.875 1 89.81 104 THR A CA 1
ATOM 844 C C . THR A 1 104 ? 4.91 -20.047 -14.555 1 89.81 104 THR A C 1
ATOM 846 O O . THR A 1 104 ? 4.848 -20.875 -15.461 1 89.81 104 THR A O 1
ATOM 849 N N . PRO A 1 105 ? 4.871 -20.344 -13.32 1 91.31 105 PRO A N 1
ATOM 850 C CA . PRO A 1 105 ? 4.535 -21.719 -12.945 1 91.31 105 PRO A CA 1
ATOM 851 C C . PRO A 1 105 ? 3.215 -22.188 -13.547 1 91.31 105 PRO A C 1
ATOM 853 O O . PRO A 1 105 ? 3.037 -23.391 -13.812 1 91.31 105 PRO A O 1
ATOM 85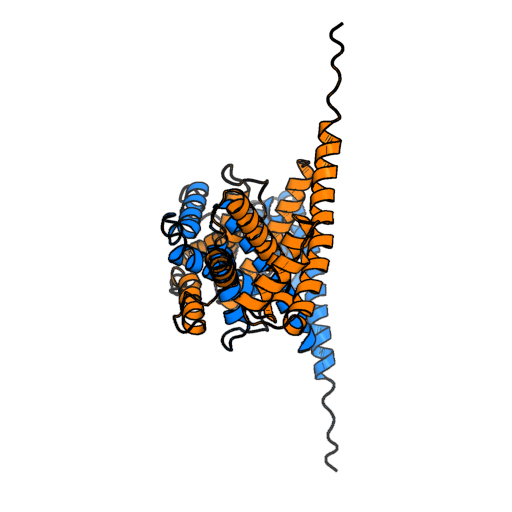6 N N . LEU A 1 106 ? 2.346 -21.297 -13.828 1 90.19 106 LEU A N 1
ATOM 857 C CA . LEU A 1 106 ? 1.05 -21.656 -14.398 1 90.19 106 LEU A CA 1
ATOM 858 C C . LEU A 1 106 ? 1.207 -22.188 -15.812 1 90.19 106 LEU A C 1
ATOM 860 O O . LEU A 1 106 ? 0.455 -23.078 -16.234 1 90.19 106 LEU A O 1
ATOM 864 N N . SER A 1 107 ? 2.133 -21.625 -16.5 1 88.38 107 SER A N 1
ATOM 865 C CA . SER A 1 107 ? 2.402 -22.109 -17.859 1 88.38 107 SER A CA 1
ATOM 866 C C . SER A 1 107 ? 2.844 -23.578 -17.844 1 88.38 107 SER A C 1
ATOM 868 O O . SER A 1 107 ? 2.475 -24.344 -18.734 1 88.38 107 SER A O 1
ATOM 870 N N . PHE A 1 108 ? 3.57 -23.938 -16.875 1 88.88 108 PHE A N 1
ATOM 871 C CA . PHE A 1 108 ? 4.039 -25.312 -16.75 1 88.88 108 PHE A CA 1
ATOM 872 C C . PHE A 1 108 ? 2.904 -26.234 -16.328 1 88.88 108 PHE A C 1
ATOM 874 O O . PHE A 1 108 ? 2.826 -27.391 -16.766 1 88.88 108 PHE A O 1
ATOM 881 N N . LEU A 1 109 ? 2.076 -25.734 -15.438 1 89.12 109 LEU A N 1
ATOM 882 C CA . LEU A 1 109 ? 0.911 -26.516 -15.055 1 89.12 109 LEU A CA 1
ATOM 883 C C . LEU A 1 109 ? 0.046 -26.844 -16.266 1 89.12 109 LEU A C 1
ATOM 885 O O . LEU A 1 109 ? -0.372 -28 -16.438 1 89.12 109 LEU A O 1
ATOM 889 N N . ASP A 1 110 ? -0.133 -25.844 -17.062 1 84.81 110 ASP A N 1
ATOM 890 C CA . ASP A 1 110 ? -0.937 -26.016 -18.281 1 84.81 110 ASP A CA 1
ATOM 891 C C . ASP A 1 110 ? -0.281 -27.016 -19.234 1 84.81 110 ASP A C 1
ATOM 893 O O . ASP A 1 110 ? -0.959 -27.859 -19.812 1 84.81 110 ASP A O 1
ATOM 897 N N . HIS A 1 111 ? 0.957 -26.859 -19.375 1 85.94 111 HIS A N 1
ATOM 898 C CA . HIS A 1 111 ? 1.716 -27.75 -20.25 1 85.94 111 HIS A CA 1
ATOM 899 C C . HIS A 1 111 ? 1.616 -29.188 -19.781 1 85.94 111 HIS A C 1
ATOM 901 O O . HIS A 1 111 ? 1.415 -30.094 -20.578 1 85.94 111 HIS A O 1
ATOM 907 N N . ILE A 1 112 ? 1.773 -29.422 -18.516 1 84.62 112 ILE A N 1
ATOM 908 C CA . ILE A 1 112 ? 1.747 -30.75 -17.922 1 84.62 112 ILE A CA 1
ATOM 909 C C . ILE A 1 112 ? 0.36 -31.359 -18.109 1 84.62 112 ILE A C 1
ATOM 911 O O . ILE A 1 112 ? 0.235 -32.531 -18.5 1 84.62 112 ILE A O 1
ATOM 915 N N . ILE A 1 113 ? -0.589 -30.578 -17.875 1 82.88 113 ILE A N 1
ATOM 916 C CA . ILE A 1 113 ? -1.962 -31.062 -17.984 1 82.88 113 ILE A CA 1
ATOM 917 C C . ILE A 1 113 ? -2.271 -31.422 -19.438 1 82.88 113 ILE A C 1
ATOM 919 O O . ILE A 1 113 ? -2.902 -32.438 -19.703 1 82.88 113 ILE A O 1
ATOM 923 N N . ARG A 1 114 ? -1.86 -30.672 -20.344 1 83.62 114 ARG A N 1
ATOM 924 C CA . ARG A 1 114 ? -2.088 -30.922 -21.766 1 83.62 114 ARG A CA 1
ATOM 925 C C . ARG A 1 114 ? -1.366 -32.188 -22.219 1 83.62 114 ARG A C 1
ATOM 927 O O . ARG A 1 114 ? -1.912 -32.969 -23 1 83.62 114 ARG A O 1
ATOM 934 N N . ARG A 1 115 ? -0.217 -32.375 -21.781 1 83.94 115 ARG A N 1
ATOM 935 C CA . ARG A 1 115 ? 0.593 -33.5 -22.172 1 83.94 115 ARG A CA 1
ATOM 936 C C . ARG A 1 115 ? 0.037 -34.812 -21.578 1 83.94 115 ARG A C 1
ATOM 938 O O . ARG A 1 115 ? 0.135 -35.875 -22.188 1 83.94 115 ARG A O 1
ATOM 945 N N . LEU A 1 116 ? -0.469 -34.625 -20.344 1 79.38 116 LEU A N 1
ATOM 946 C CA . LEU A 1 116 ? -1.021 -35.812 -19.688 1 79.38 116 LEU A CA 1
ATOM 947 C C . LEU A 1 116 ? -2.447 -36.094 -20.156 1 79.38 116 LEU A C 1
ATOM 949 O O . LEU A 1 116 ? -3.023 -37.125 -19.828 1 79.38 116 LEU A O 1
ATOM 953 N N . GLY A 1 117 ? -3.008 -35.156 -20.953 1 77.38 117 GLY A N 1
ATOM 954 C CA . GLY A 1 117 ? -4.328 -35.344 -21.531 1 77.38 117 GLY A CA 1
ATOM 955 C C . GLY A 1 117 ? -5.445 -35.281 -20.516 1 77.38 117 GLY A C 1
ATOM 956 O O . GLY A 1 117 ? -6.441 -36 -20.625 1 77.38 117 GLY A O 1
ATOM 957 N N . LEU A 1 118 ? -5.184 -34.562 -19.516 1 72.62 118 LEU A N 1
ATOM 958 C CA . LEU A 1 118 ? -6.203 -34.438 -18.484 1 72.62 118 LEU A CA 1
ATOM 959 C C . LEU A 1 118 ? -7.297 -33.469 -18.906 1 72.62 118 LEU A C 1
ATOM 961 O O . LEU A 1 118 ? -7.035 -32.281 -19.094 1 72.62 118 LEU A O 1
ATOM 965 N N . LYS A 1 119 ? -8.477 -33.906 -19.312 1 72.88 119 LYS A N 1
ATOM 966 C CA . LYS A 1 119 ? -9.531 -33.031 -19.844 1 72.88 119 LYS A CA 1
ATOM 967 C C . LYS A 1 119 ? -10.812 -33.156 -19.031 1 72.88 119 LYS A C 1
ATOM 969 O O . LYS A 1 119 ? -11.781 -32.438 -19.281 1 72.88 119 LYS A O 1
ATOM 974 N N . THR A 1 120 ? -10.859 -33.875 -18.031 1 77.44 120 THR A N 1
ATOM 975 C CA . THR A 1 120 ? -12.102 -34.094 -17.281 1 77.44 120 THR A CA 1
ATOM 976 C C . THR A 1 120 ? -12.305 -33 -16.25 1 77.44 120 THR A C 1
ATOM 978 O O . THR A 1 120 ? -11.414 -32.188 -16 1 77.44 120 THR A O 1
ATOM 981 N N . HIS A 1 121 ? -13.508 -32.969 -15.703 1 76.62 121 HIS A N 1
ATOM 982 C CA . HIS A 1 121 ? -13.867 -32.031 -14.641 1 76.62 121 HIS A CA 1
ATOM 983 C C . HIS A 1 121 ? -12.938 -32.188 -13.438 1 76.62 121 HIS A C 1
ATOM 985 O O . HIS A 1 121 ? -12.594 -31.188 -12.797 1 76.62 121 HIS A O 1
ATOM 991 N N . LEU A 1 122 ? -12.578 -33.375 -13.227 1 75.38 122 LEU A N 1
ATOM 992 C CA . LEU A 1 122 ? -11.672 -33.656 -12.109 1 75.38 122 LEU A CA 1
ATOM 993 C C . LEU A 1 122 ? -10.336 -32.938 -12.32 1 75.38 122 LEU A C 1
ATOM 995 O O . LEU A 1 122 ? -9.727 -32.469 -11.367 1 75.38 122 LEU A O 1
ATOM 999 N N . HIS A 1 123 ? -10 -32.812 -13.594 1 77.38 123 HIS A N 1
ATOM 1000 C CA . HIS A 1 123 ? -8.727 -32.156 -13.906 1 77.38 123 HIS A CA 1
ATOM 1001 C C . HIS A 1 123 ? -8.805 -30.641 -13.664 1 77.38 123 HIS A C 1
ATOM 1003 O O . HIS A 1 123 ? -7.828 -30.031 -13.219 1 77.38 123 HIS A O 1
ATOM 1009 N N . TRP A 1 124 ? -10.023 -30.156 -13.891 1 80 124 TRP A N 1
ATOM 1010 C CA . TRP A 1 124 ? -10.203 -28.734 -13.641 1 80 124 TRP A CA 1
ATOM 1011 C C . TRP A 1 124 ? -10.102 -28.422 -12.156 1 80 124 TRP A C 1
ATOM 1013 O O . TRP A 1 124 ? -9.508 -27.422 -11.766 1 80 124 TRP A O 1
ATOM 1023 N N . GLU A 1 125 ? -10.68 -29.266 -11.414 1 83.94 125 GLU A N 1
ATOM 1024 C CA . GLU A 1 125 ? -10.586 -29.094 -9.961 1 83.94 125 GLU A CA 1
ATOM 1025 C C . GLU A 1 125 ? -9.148 -29.234 -9.477 1 83.94 125 GLU A C 1
ATOM 1027 O O . GLU A 1 125 ? -8.719 -28.5 -8.578 1 83.94 125 GLU A O 1
ATOM 1032 N N . PHE A 1 126 ? -8.477 -30.219 -10.055 1 85.75 126 PHE A N 1
ATOM 1033 C CA . PHE A 1 126 ? -7.062 -30.438 -9.742 1 85.75 126 PHE A CA 1
ATOM 1034 C C . PHE A 1 126 ? -6.25 -29.188 -10.031 1 85.75 126 PHE A C 1
ATOM 1036 O O . PHE A 1 126 ? -5.445 -28.75 -9.203 1 85.75 126 PHE A O 1
ATOM 1043 N N . LEU A 1 127 ? -6.508 -28.562 -11.18 1 85.81 127 LEU A N 1
ATOM 1044 C CA . LEU A 1 127 ? -5.793 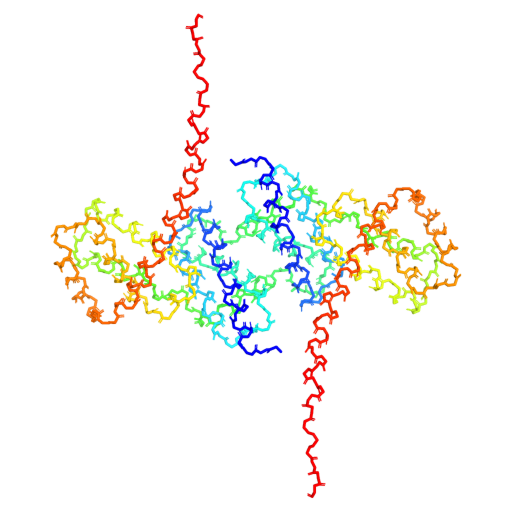-27.359 -11.586 1 85.81 127 LEU A CA 1
ATOM 1045 C C . LEU A 1 127 ? -6.109 -26.203 -10.648 1 85.81 127 LEU A C 1
ATOM 1047 O O . LEU A 1 127 ? -5.219 -25.422 -10.297 1 85.81 127 LEU A O 1
ATOM 1051 N N . ARG A 1 128 ? -7.309 -26.109 -10.281 1 87.62 128 ARG A N 1
ATOM 1052 C CA . ARG A 1 128 ? -7.734 -25.047 -9.375 1 87.62 128 ARG A CA 1
ATOM 1053 C C . ARG A 1 128 ? -7.031 -25.172 -8.023 1 87.62 128 ARG A C 1
ATOM 1055 O O . ARG A 1 128 ? -6.605 -24.172 -7.453 1 87.62 128 ARG A O 1
ATOM 1062 N N . ARG A 1 129 ? -6.91 -26.359 -7.578 1 89.25 129 ARG A N 1
ATOM 1063 C CA . ARG A 1 129 ? -6.223 -26.594 -6.312 1 89.25 129 ARG A CA 1
ATOM 1064 C C . ARG A 1 129 ? -4.738 -26.25 -6.426 1 89.25 129 ARG A C 1
ATOM 1066 O O . ARG A 1 129 ? -4.148 -25.719 -5.484 1 89.25 129 ARG A O 1
ATOM 1073 N N . CYS A 1 130 ? -4.184 -26.641 -7.559 1 91.5 130 CYS A N 1
ATOM 1074 C CA . CYS A 1 130 ? -2.783 -26.297 -7.793 1 91.5 130 CYS A CA 1
ATOM 1075 C C . CYS A 1 130 ? -2.58 -24.781 -7.785 1 91.5 130 CYS A C 1
ATOM 1077 O O . CYS A 1 130 ? -1.645 -24.281 -7.16 1 91.5 130 CYS A O 1
ATOM 1079 N N . GLU A 1 131 ? -3.48 -24.078 -8.43 1 91.25 131 GLU A N 1
ATOM 1080 C CA . GLU A 1 131 ? -3.408 -22.609 -8.5 1 91.25 131 GLU A CA 1
ATOM 1081 C C . GLU A 1 131 ? -3.51 -21.984 -7.109 1 91.25 131 GLU A C 1
ATOM 1083 O O . GLU A 1 131 ? -2.758 -21.078 -6.781 1 91.25 131 GLU A O 1
ATOM 1088 N N . ARG A 1 132 ? -4.43 -22.453 -6.398 1 90.06 132 ARG A N 1
ATOM 1089 C CA . ARG A 1 132 ? -4.633 -21.938 -5.047 1 90.06 132 ARG A CA 1
ATOM 1090 C C . ARG A 1 132 ? -3.391 -22.156 -4.191 1 90.06 132 ARG A C 1
ATOM 1092 O O . ARG A 1 132 ? -3.006 -21.281 -3.416 1 90.06 132 ARG A O 1
ATOM 1099 N N . LEU A 1 133 ? -2.848 -23.312 -4.289 1 91.88 133 LEU A N 1
ATOM 1100 C CA . LEU A 1 133 ? -1.646 -23.609 -3.521 1 91.88 133 LEU A CA 1
ATOM 1101 C C . LEU A 1 133 ? -0.487 -22.719 -3.949 1 91.88 133 LEU A C 1
ATOM 1103 O O . LEU A 1 133 ? 0.278 -22.25 -3.109 1 91.88 133 LEU A O 1
ATOM 1107 N N . LEU A 1 134 ? -0.359 -22.562 -5.23 1 92.19 134 LEU A N 1
ATOM 1108 C CA . LEU A 1 134 ? 0.694 -21.703 -5.75 1 92.19 134 LEU A CA 1
ATOM 1109 C C . LEU A 1 134 ? 0.559 -20.281 -5.191 1 92.19 134 LEU A C 1
ATOM 1111 O O . LEU A 1 134 ? 1.553 -19.672 -4.801 1 92.19 134 LEU A O 1
ATOM 1115 N N . LEU A 1 135 ? -0.658 -19.719 -5.156 1 91.81 135 LEU A N 1
ATOM 1116 C CA . LEU A 1 135 ? -0.917 -18.375 -4.625 1 91.81 135 LEU A CA 1
ATOM 1117 C C . LEU A 1 135 ? -0.533 -18.297 -3.15 1 91.81 135 LEU A C 1
ATOM 1119 O O . LEU A 1 135 ? -0.003 -17.281 -2.697 1 91.81 135 LEU A O 1
ATOM 1123 N N . ALA A 1 136 ? -0.722 -19.391 -2.508 1 89.75 136 ALA A N 1
ATOM 1124 C CA . ALA A 1 136 ? -0.43 -19.422 -1.077 1 89.75 136 ALA A CA 1
ATOM 1125 C C . ALA A 1 136 ? 1.074 -19.406 -0.824 1 89.75 136 ALA A C 1
ATOM 1127 O O . ALA A 1 136 ? 1.529 -18.875 0.196 1 89.75 136 ALA A O 1
ATOM 1128 N N . VAL A 1 137 ? 1.798 -19.891 -1.715 1 91.25 137 VAL A N 1
ATOM 1129 C CA . VAL A 1 137 ? 3.238 -20.031 -1.524 1 91.25 137 VAL A CA 1
ATOM 1130 C C . VAL A 1 137 ? 3.939 -18.75 -1.942 1 91.25 137 VAL A C 1
ATOM 1132 O O . VAL A 1 137 ? 5.055 -18.469 -1.498 1 91.25 137 VAL A O 1
ATOM 1135 N N . LEU A 1 138 ? 3.316 -17.875 -2.633 1 91 138 LEU A N 1
ATOM 1136 C CA . LEU A 1 138 ? 3.92 -16.703 -3.248 1 91 138 LEU A CA 1
ATOM 1137 C C . LEU A 1 138 ? 4.41 -15.727 -2.188 1 91 138 LEU A C 1
ATOM 1139 O O . LEU A 1 138 ? 5.375 -14.992 -2.412 1 91 138 LEU A O 1
ATOM 1143 N N . SER A 1 139 ? 3.771 -15.711 -1.029 1 90 139 SER A N 1
ATOM 1144 C CA . SER A 1 139 ? 4.102 -14.711 -0.018 1 90 139 SER A CA 1
ATOM 1145 C C . SER A 1 139 ? 5.43 -15.031 0.66 1 90 139 SER A C 1
ATOM 1147 O O . SER A 1 139 ? 6.059 -14.148 1.25 1 90 139 SER A O 1
ATOM 1149 N N . ASP A 1 140 ? 5.828 -16.297 0.601 1 88.94 140 ASP A N 1
ATOM 1150 C CA . ASP A 1 140 ? 7.098 -16.703 1.199 1 88.94 140 ASP A CA 1
ATOM 1151 C C . ASP A 1 140 ? 8.273 -16.344 0.293 1 88.94 140 ASP A C 1
ATOM 1153 O O . ASP A 1 140 ? 8.328 -16.781 -0.86 1 88.94 140 ASP A O 1
ATOM 1157 N N . SER A 1 141 ? 9.203 -15.625 0.867 1 86.56 141 SER A N 1
ATOM 1158 C CA . SER A 1 141 ? 10.32 -15.109 0.088 1 86.56 141 SER A CA 1
ATOM 1159 C C . SER A 1 141 ? 11.195 -16.234 -0.443 1 86.56 141 SER A C 1
ATOM 1161 O O . SER A 1 141 ? 11.883 -16.078 -1.453 1 86.56 141 SER A O 1
ATOM 1163 N N . ARG A 1 142 ? 11.164 -17.422 0.109 1 86.69 142 ARG A N 1
ATOM 1164 C CA . ARG A 1 142 ? 11.969 -18.562 -0.323 1 86.69 142 ARG A CA 1
ATOM 1165 C C . ARG A 1 142 ? 11.492 -19.094 -1.671 1 86.69 142 ARG A C 1
ATOM 1167 O O . ARG A 1 142 ? 12.234 -19.781 -2.367 1 86.69 142 ARG A O 1
ATOM 1174 N N . SER A 1 143 ? 10.312 -18.766 -2.047 1 87.5 143 SER A N 1
ATOM 1175 C CA . SER A 1 143 ? 9.742 -19.25 -3.299 1 87.5 143 SER A CA 1
ATOM 1176 C C . SER A 1 143 ? 10.406 -18.594 -4.5 1 87.5 143 SER A C 1
ATOM 1178 O O . SER A 1 143 ? 10.359 -19.125 -5.609 1 87.5 143 SER A O 1
ATOM 1180 N N . ILE A 1 144 ? 11.008 -17.484 -4.246 1 86.44 144 ILE A N 1
ATOM 1181 C CA . ILE A 1 144 ? 11.617 -16.719 -5.324 1 86.44 144 ILE A CA 1
ATOM 1182 C C . ILE A 1 144 ? 12.812 -17.484 -5.891 1 86.44 144 ILE A C 1
ATOM 1184 O O . ILE A 1 144 ? 13.141 -17.344 -7.074 1 86.44 144 ILE A O 1
ATOM 1188 N N . SER A 1 145 ? 13.43 -18.281 -5.137 1 87.56 145 SER A N 1
ATOM 1189 C CA . SER A 1 145 ? 14.68 -18.938 -5.504 1 87.56 145 SER A CA 1
ATOM 1190 C C . SER A 1 145 ? 14.422 -20.156 -6.391 1 87.56 145 SER A C 1
ATOM 1192 O O . SER A 1 145 ? 15.352 -20.703 -6.988 1 87.56 145 SER A O 1
ATOM 1194 N N . TYR A 1 146 ? 13.25 -20.516 -6.551 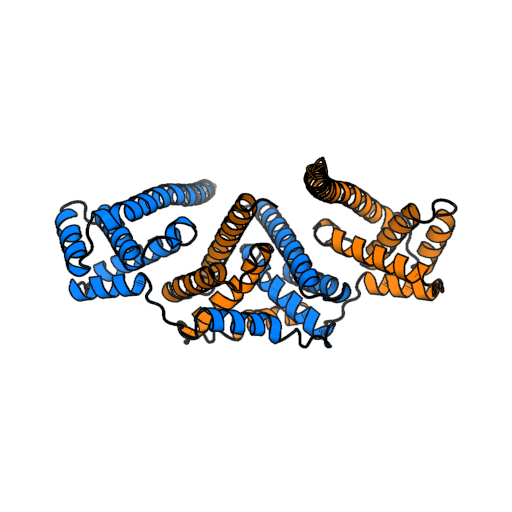1 89.31 146 TYR A N 1
ATOM 1195 C CA . TYR A 1 146 ? 12.945 -21.719 -7.324 1 89.31 146 TYR A CA 1
ATOM 1196 C C . TYR A 1 146 ? 12.492 -21.359 -8.734 1 89.31 146 TYR A C 1
ATOM 1198 O O . TYR A 1 146 ? 11.859 -20.312 -8.945 1 89.31 146 TYR A O 1
ATOM 1206 N N . LEU A 1 147 ? 12.789 -22.203 -9.641 1 88 147 LEU A N 1
ATOM 1207 C CA . LEU A 1 147 ? 12.328 -22.047 -11.016 1 88 147 LEU A CA 1
ATOM 1208 C C . LEU A 1 147 ? 10.828 -22.281 -11.117 1 88 147 LEU A C 1
ATOM 1210 O O . LEU A 1 147 ? 10.266 -23.078 -10.367 1 88 147 LEU A O 1
ATOM 1214 N N . PRO A 1 148 ? 10.242 -21.609 -12.07 1 89.94 148 PRO A N 1
ATOM 1215 C CA . PRO A 1 148 ? 8.805 -21.812 -12.258 1 89.94 148 PRO A CA 1
ATOM 1216 C C . PRO A 1 148 ? 8.445 -23.281 -12.508 1 89.94 148 PRO A C 1
ATOM 1218 O O . PRO A 1 148 ? 7.414 -23.75 -12.016 1 89.94 148 PRO A O 1
ATOM 1221 N N . SER A 1 149 ? 9.281 -24 -13.211 1 88.06 149 SER A N 1
ATOM 1222 C CA . SER A 1 149 ? 9.016 -25.406 -13.5 1 88.06 149 SER A CA 1
ATOM 1223 C C . SER A 1 149 ? 9.047 -26.25 -12.227 1 88.06 149 SER A C 1
ATOM 1225 O O . SER A 1 149 ? 8.203 -27.125 -12.039 1 88.06 149 SER A O 1
ATOM 1227 N N . ALA A 1 150 ? 10.008 -25.922 -11.367 1 90 150 ALA A N 1
ATOM 1228 C CA . ALA A 1 150 ? 10.133 -26.656 -10.102 1 90 150 ALA A CA 1
ATOM 1229 C C . ALA A 1 150 ? 8.938 -26.375 -9.195 1 90 150 ALA A C 1
ATOM 1231 O O . ALA A 1 150 ? 8.406 -27.297 -8.562 1 90 150 ALA A O 1
ATOM 1232 N N . LEU A 1 151 ? 8.516 -25.156 -9.188 1 91.62 151 LEU A N 1
ATOM 1233 C CA . LEU A 1 151 ? 7.363 -24.781 -8.367 1 91.62 151 LEU A CA 1
ATOM 1234 C C . LEU A 1 151 ? 6.102 -25.484 -8.859 1 91.62 151 LEU A C 1
ATOM 1236 O O . LEU A 1 151 ? 5.324 -26 -8.055 1 91.62 151 LEU A O 1
ATOM 1240 N N . ALA A 1 152 ? 5.945 -25.469 -10.141 1 91.75 152 ALA A N 1
ATOM 1241 C CA . ALA A 1 152 ? 4.781 -26.125 -10.727 1 91.75 152 ALA A CA 1
ATOM 1242 C C . ALA A 1 152 ? 4.77 -27.609 -10.406 1 91.75 152 ALA A C 1
ATOM 1244 O O . ALA A 1 152 ? 3.746 -28.156 -9.977 1 91.75 152 ALA A O 1
ATOM 1245 N N . THR A 1 153 ? 5.922 -28.234 -10.57 1 89.88 153 THR A N 1
ATOM 1246 C CA . THR A 1 153 ? 6.043 -29.672 -10.352 1 89.88 153 THR A CA 1
ATOM 1247 C C . THR A 1 153 ? 5.805 -30.016 -8.883 1 89.88 153 THR A C 1
ATOM 1249 O O . THR A 1 153 ? 5.043 -30.922 -8.57 1 89.88 153 THR A O 1
ATOM 1252 N N . ALA A 1 154 ? 6.469 -29.266 -8.023 1 91.44 154 ALA A N 1
ATOM 1253 C CA . ALA A 1 154 ? 6.336 -29.516 -6.59 1 91.44 154 ALA A CA 1
ATOM 1254 C C . ALA A 1 154 ? 4.891 -29.328 -6.137 1 91.44 154 ALA A C 1
ATOM 1256 O O . ALA A 1 154 ? 4.387 -30.109 -5.324 1 91.44 154 ALA A O 1
ATOM 1257 N N . THR A 1 155 ? 4.297 -28.328 -6.613 1 92.12 155 THR A N 1
ATOM 1258 C CA . THR A 1 155 ? 2.906 -28.047 -6.273 1 92.12 155 THR A CA 1
ATOM 1259 C C . THR A 1 155 ? 2.006 -29.203 -6.723 1 92.12 155 THR A C 1
ATOM 1261 O O . THR A 1 155 ? 1.17 -29.672 -5.953 1 92.12 155 THR A O 1
ATOM 1264 N N . MET A 1 156 ? 2.15 -29.625 -7.961 1 88.94 156 MET A N 1
ATOM 1265 C CA . MET A 1 156 ? 1.336 -30.703 -8.5 1 88.94 156 MET A CA 1
ATOM 1266 C C . MET A 1 156 ? 1.57 -32 -7.727 1 88.94 156 MET A C 1
ATOM 1268 O O . MET A 1 156 ? 0.627 -32.75 -7.449 1 88.94 156 MET A O 1
ATOM 1272 N N . MET A 1 157 ? 2.787 -32.25 -7.383 1 87.38 157 MET A N 1
ATOM 1273 C CA . MET A 1 157 ? 3.123 -33.438 -6.613 1 87.38 157 MET A CA 1
ATOM 1274 C C . MET A 1 157 ? 2.424 -33.438 -5.262 1 87.38 157 MET A C 1
ATOM 1276 O O . MET A 1 157 ? 1.901 -34.469 -4.82 1 87.38 157 MET A O 1
ATOM 1280 N N . HIS A 1 158 ? 2.451 -32.312 -4.625 1 89.38 158 HIS A N 1
ATOM 1281 C CA . HIS A 1 158 ? 1.811 -32.188 -3.322 1 89.38 158 HIS A CA 1
ATOM 1282 C C . HIS A 1 158 ? 0.311 -32.438 -3.42 1 89.38 158 HIS A C 1
ATOM 1284 O O . HIS A 1 158 ? -0.264 -33.125 -2.562 1 89.38 158 HIS A O 1
ATOM 1290 N N . ILE A 1 159 ? -0.307 -31.891 -4.434 1 88.12 159 ILE A N 1
ATOM 1291 C CA . ILE A 1 159 ? -1.75 -32.031 -4.582 1 88.12 159 ILE A CA 1
ATOM 1292 C C . ILE A 1 159 ? -2.088 -33.5 -4.93 1 88.12 159 ILE A C 1
ATOM 1294 O O . ILE A 1 159 ? -3.078 -34.031 -4.441 1 88.12 159 ILE A O 1
ATOM 1298 N N . ILE A 1 160 ? -1.312 -34.125 -5.801 1 83.81 160 ILE A N 1
ATOM 1299 C CA . ILE A 1 160 ? -1.507 -35.531 -6.16 1 83.81 160 ILE A CA 1
ATOM 1300 C C . ILE A 1 160 ? -1.432 -36.406 -4.91 1 83.81 160 ILE A C 1
ATOM 1302 O O . ILE A 1 160 ? -2.225 -37.344 -4.746 1 83.81 160 ILE A O 1
ATOM 1306 N N . ASP A 1 161 ? -0.493 -36.031 -4.066 1 82.81 161 ASP A N 1
ATOM 1307 C CA . ASP A 1 161 ? -0.325 -36.781 -2.822 1 82.81 161 ASP A CA 1
ATOM 1308 C C . ASP A 1 161 ? -1.554 -36.656 -1.927 1 82.81 161 ASP A C 1
ATOM 1310 O O . ASP A 1 161 ? -1.86 -37.562 -1.142 1 82.81 161 ASP A O 1
ATOM 1314 N N . GLN A 1 162 ? -2.242 -35.562 -2.053 1 79.94 162 GLN A N 1
ATOM 1315 C CA . GLN A 1 162 ? -3.414 -35.312 -1.225 1 79.94 162 GLN A CA 1
ATOM 1316 C C . GLN A 1 162 ? -4.656 -35.969 -1.806 1 79.94 162 GLN A C 1
ATOM 1318 O O . GLN A 1 162 ? -5.555 -36.375 -1.065 1 79.94 162 GLN A O 1
ATOM 1323 N N . VAL A 1 163 ? -4.887 -36 -3.127 1 72.62 163 VAL A N 1
ATOM 1324 C CA . VAL A 1 163 ? -6.117 -36.438 -3.762 1 72.62 163 VAL A CA 1
ATOM 1325 C C . VAL A 1 163 ? -6.059 -37.969 -3.971 1 72.62 163 VAL A C 1
ATOM 1327 O O . VAL A 1 163 ? -7.055 -38.656 -3.789 1 72.62 163 VAL A O 1
ATOM 1330 N N . GLU A 1 164 ? -5.023 -38.5 -4.836 1 64.75 164 GLU A N 1
ATOM 1331 C CA . GLU A 1 164 ? -5 -39.906 -5.188 1 64.75 164 GLU A CA 1
ATOM 1332 C C . GLU A 1 164 ? -3.947 -40.656 -4.379 1 64.75 164 GLU A C 1
ATOM 1334 O O . GLU A 1 164 ? -2.82 -40.844 -4.84 1 64.75 164 GLU A O 1
ATOM 1339 N N . PRO A 1 165 ? -4.414 -41.094 -3.184 1 59.44 165 PRO A N 1
ATOM 1340 C CA . PRO A 1 165 ? -3.475 -41.781 -2.305 1 59.44 165 PRO A CA 1
ATOM 1341 C C . PRO A 1 165 ? -3.062 -43.156 -2.846 1 59.44 165 PRO A C 1
ATOM 1343 O O . PRO A 1 165 ? -2.045 -43.688 -2.422 1 59.44 165 PRO A O 1
ATOM 1346 N N . LEU A 1 166 ? -3.801 -43.562 -3.809 1 56.94 166 LEU A N 1
ATOM 1347 C CA . LEU A 1 166 ? -3.564 -44.969 -4.102 1 56.94 166 LEU A CA 1
ATOM 1348 C C . LEU A 1 166 ? -2.346 -45.156 -5.004 1 56.94 166 LEU A C 1
ATOM 1350 O O . LEU A 1 166 ? -1.523 -46.031 -4.781 1 56.94 166 LEU A O 1
ATOM 1354 N N . ASN A 1 167 ? -2.143 -44.406 -6.121 1 65.38 167 ASN A N 1
ATOM 1355 C CA . ASN A 1 167 ? -0.954 -44.594 -6.941 1 65.38 167 ASN A CA 1
ATOM 1356 C C . ASN A 1 167 ? -0.258 -43.281 -7.27 1 65.38 167 ASN A C 1
ATOM 1358 O O . ASN A 1 167 ? -0.11 -42.938 -8.445 1 65.38 167 ASN A O 1
ATOM 1362 N N . PRO A 1 168 ? 0.153 -42.531 -6.199 1 65.38 168 PRO A N 1
ATOM 1363 C CA . PRO A 1 168 ? 0.78 -41.219 -6.426 1 65.38 168 PRO A CA 1
ATOM 1364 C C . PRO A 1 168 ? 2.096 -41.344 -7.195 1 65.38 168 PRO A C 1
ATOM 1366 O O . PRO A 1 168 ? 2.439 -40.438 -7.957 1 65.38 168 PRO A O 1
ATOM 1369 N N . MET A 1 169 ? 2.652 -42.469 -7.129 1 70.25 169 MET A N 1
ATOM 1370 C CA . MET A 1 169 ? 3.986 -42.625 -7.703 1 70.25 169 MET A CA 1
ATOM 1371 C C . MET A 1 169 ? 3.928 -42.625 -9.227 1 70.25 169 MET A C 1
ATOM 1373 O O . MET A 1 169 ? 4.828 -42.125 -9.883 1 70.25 169 MET A O 1
ATOM 1377 N N . VAL A 1 170 ? 2.883 -43.219 -9.773 1 71.62 170 VAL A N 1
ATOM 1378 C CA . VAL A 1 170 ? 2.764 -43.25 -11.227 1 71.62 170 VAL A CA 1
ATOM 1379 C C . VAL A 1 170 ? 2.615 -41.844 -11.789 1 71.62 170 VAL A C 1
ATOM 1381 O O . VAL A 1 170 ? 3.283 -41.5 -12.758 1 71.62 170 VAL A O 1
ATOM 1384 N N . TYR A 1 171 ? 1.812 -41.094 -11.094 1 74.19 171 TYR A N 1
ATOM 1385 C CA . TYR A 1 171 ? 1.56 -39.75 -11.562 1 74.19 171 TYR A CA 1
ATOM 1386 C C . TYR A 1 171 ? 2.793 -38.875 -11.383 1 74.19 171 TYR A C 1
ATOM 1388 O O . TYR A 1 171 ? 3.098 -38.031 -12.234 1 74.19 171 TYR A O 1
ATOM 1396 N N . GLN A 1 172 ? 3.477 -39.156 -10.32 1 76.94 172 GLN A N 1
ATOM 1397 C CA . GLN A 1 172 ? 4.676 -38.375 -10.047 1 76.94 172 GLN A CA 1
ATOM 1398 C C . GLN A 1 172 ? 5.758 -38.625 -11.094 1 76.94 172 GLN A C 1
ATOM 1400 O O . GLN A 1 172 ? 6.426 -37.719 -11.555 1 76.94 172 GLN A O 1
ATOM 1405 N N . ASN A 1 173 ? 5.863 -39.906 -11.438 1 78.06 173 ASN A N 1
ATOM 1406 C CA . ASN A 1 173 ? 6.848 -40.25 -12.461 1 78.06 173 ASN A CA 1
ATOM 1407 C C . ASN A 1 173 ? 6.484 -39.656 -13.82 1 78.06 173 ASN A C 1
ATOM 1409 O O . ASN A 1 173 ? 7.363 -39.219 -14.57 1 78.06 173 ASN A O 1
ATOM 1413 N N . GLN A 1 174 ? 5.246 -39.719 -14.102 1 78.56 174 GLN A N 1
ATOM 1414 C CA . GLN A 1 174 ? 4.793 -39.156 -15.359 1 78.56 174 GLN A CA 1
ATOM 1415 C C . GLN A 1 174 ? 5.066 -37.656 -15.406 1 78.56 174 GLN A C 1
ATOM 1417 O O . GLN A 1 174 ? 5.492 -37.125 -16.438 1 78.56 174 GLN A O 1
ATOM 1422 N N . LEU A 1 175 ? 4.801 -37.094 -14.234 1 81.06 175 LEU A N 1
ATOM 1423 C CA . LEU A 1 175 ? 4.996 -35.656 -14.117 1 81.06 175 LEU A CA 1
ATOM 1424 C C . LEU A 1 175 ? 6.461 -35.312 -14.336 1 81.06 175 LEU A C 1
ATOM 1426 O O . LEU A 1 175 ? 6.766 -34.375 -15.094 1 81.06 175 LEU A O 1
ATOM 1430 N N . LEU A 1 176 ? 7.309 -36 -13.695 1 79.69 176 LEU A N 1
ATOM 1431 C CA . LEU A 1 176 ? 8.742 -35.75 -13.797 1 79.69 176 LEU A CA 1
ATOM 1432 C C . LEU A 1 176 ? 9.234 -36 -15.219 1 79.69 176 LEU A C 1
ATOM 1434 O O . LEU A 1 176 ? 10.141 -35.312 -15.695 1 79.69 176 LEU A O 1
ATOM 1438 N N . GLY A 1 177 ? 8.641 -36.969 -15.844 1 80.25 177 GLY A N 1
ATOM 1439 C CA . GLY A 1 177 ? 8.984 -37.281 -17.219 1 80.25 177 GLY A CA 1
ATOM 1440 C C . GLY A 1 177 ? 8.578 -36.219 -18.203 1 80.25 177 GLY A C 1
ATOM 1441 O O . GLY A 1 177 ? 9.32 -35.906 -19.141 1 80.25 177 GLY A O 1
ATOM 1442 N N . VAL A 1 178 ? 7.398 -35.625 -17.969 1 80.75 178 VAL A N 1
ATOM 1443 C CA . VAL A 1 178 ? 6.871 -34.625 -18.859 1 80.75 178 VAL A CA 1
ATOM 1444 C C . VAL A 1 178 ? 7.773 -33.375 -18.812 1 80.75 178 VAL A C 1
ATOM 1446 O O . VAL A 1 178 ? 8.055 -32.781 -19.859 1 80.75 178 VAL A O 1
ATOM 1449 N N . LEU A 1 179 ? 8.242 -32.969 -17.625 1 80.31 179 LEU A N 1
ATOM 1450 C CA . LEU A 1 179 ? 9.008 -31.75 -17.469 1 80.31 179 LEU A CA 1
ATOM 1451 C C . LEU A 1 179 ? 10.508 -32.031 -17.547 1 80.31 179 LEU A C 1
ATOM 1453 O O . LEU A 1 179 ? 11.312 -31.094 -17.641 1 80.31 179 LEU A O 1
ATOM 1457 N N . LYS A 1 180 ? 10.883 -33.25 -17.656 1 81 180 LYS A N 1
ATOM 1458 C CA . LYS A 1 180 ? 12.281 -33.656 -17.703 1 81 180 LYS A CA 1
ATOM 1459 C C . LYS A 1 180 ? 13.07 -33.094 -16.531 1 81 180 LYS A C 1
ATOM 1461 O O . LYS A 1 180 ? 14.156 -32.531 -16.719 1 81 180 LYS A O 1
ATOM 1466 N N . ILE A 1 181 ? 12.453 -32.938 -15.375 1 78.88 181 ILE A N 1
ATOM 1467 C CA . ILE A 1 181 ? 13.102 -32.438 -14.164 1 78.88 181 ILE A CA 1
ATOM 1468 C C . ILE A 1 181 ? 13.375 -33.625 -13.227 1 78.88 181 ILE A C 1
ATOM 1470 O O . ILE A 1 181 ? 12.609 -34.594 -13.188 1 78.88 181 ILE A O 1
ATOM 1474 N N . CYS A 1 182 ? 14.516 -33.531 -12.641 1 78.94 182 CYS A N 1
ATOM 1475 C CA . CYS A 1 182 ? 14.867 -34.594 -11.688 1 78.94 182 CYS A CA 1
ATOM 1476 C C . CYS A 1 182 ? 14.227 -34.312 -10.328 1 78.94 182 CYS A C 1
ATOM 1478 O O . CYS A 1 182 ? 14.039 -33.156 -9.938 1 78.94 182 CYS A O 1
ATOM 1480 N N . LYS A 1 183 ? 13.914 -35.406 -9.719 1 78.56 183 LYS A N 1
ATOM 1481 C CA . LYS A 1 183 ? 13.258 -35.312 -8.414 1 78.56 183 LYS A CA 1
ATOM 1482 C C . LYS A 1 183 ? 14.102 -34.531 -7.422 1 78.56 183 LYS A C 1
ATOM 1484 O O . LYS A 1 183 ? 13.57 -33.812 -6.578 1 78.56 183 LYS A O 1
ATOM 1489 N N . GLU A 1 184 ? 15.398 -34.594 -7.609 1 80.88 184 GLU A N 1
ATOM 1490 C CA . GLU A 1 184 ? 16.312 -33.938 -6.68 1 80.88 184 GLU A CA 1
ATOM 1491 C C . GLU A 1 184 ? 16.203 -32.438 -6.777 1 80.88 184 GLU A C 1
ATOM 1493 O O . GLU A 1 184 ? 16.375 -31.719 -5.781 1 80.88 184 GLU A O 1
ATOM 1498 N N . ASN A 1 185 ? 15.844 -32.031 -7.934 1 82.62 185 ASN A N 1
ATOM 1499 C CA . ASN A 1 185 ? 15.75 -30.594 -8.164 1 82.62 185 ASN A CA 1
ATOM 1500 C C . ASN A 1 185 ? 14.438 -30.016 -7.645 1 82.62 185 ASN A C 1
ATOM 1502 O O . ASN A 1 185 ? 14.297 -28.797 -7.512 1 82.62 185 ASN A O 1
ATOM 1506 N N . VAL A 1 186 ? 13.547 -30.906 -7.312 1 89.38 186 VAL A N 1
ATOM 1507 C CA . VAL A 1 186 ? 12.203 -30.453 -6.949 1 89.38 186 VAL A CA 1
ATOM 1508 C C . VAL A 1 186 ? 11.969 -30.688 -5.457 1 89.38 186 VAL A C 1
ATOM 1510 O O . VAL A 1 186 ? 11.078 -30.078 -4.863 1 89.38 186 VAL A O 1
ATOM 1513 N N . ILE A 1 187 ? 12.797 -31.516 -4.875 1 87.38 187 ILE A N 1
ATOM 1514 C CA . ILE A 1 187 ? 12.539 -32 -3.518 1 87.38 187 ILE A CA 1
ATOM 1515 C C . ILE A 1 187 ? 12.594 -30.812 -2.543 1 87.38 187 ILE A C 1
ATOM 1517 O O . ILE A 1 187 ? 11.797 -30.75 -1.603 1 87.38 187 ILE A O 1
ATOM 1521 N N . ASP A 1 188 ? 13.562 -29.938 -2.719 1 90.44 188 ASP A N 1
ATOM 1522 C CA . ASP A 1 188 ? 13.664 -28.781 -1.833 1 90.44 188 ASP A CA 1
ATOM 1523 C C . ASP A 1 188 ? 12.422 -27.906 -1.925 1 90.44 188 ASP A C 1
ATOM 1525 O O . ASP A 1 188 ? 11.914 -27.422 -0.907 1 90.44 188 ASP A O 1
ATOM 1529 N N . CYS A 1 189 ? 12.008 -27.719 -3.086 1 91.25 189 CYS A N 1
ATOM 1530 C CA . CYS A 1 189 ? 10.805 -26.938 -3.314 1 91.25 189 CYS A CA 1
ATOM 1531 C C . CYS A 1 189 ? 9.578 -27.625 -2.723 1 91.25 189 CYS A C 1
ATOM 1533 O O . CYS A 1 189 ? 8.719 -26.969 -2.127 1 91.25 189 CYS A O 1
ATOM 1535 N N . TYR A 1 190 ? 9.555 -28.922 -2.896 1 90.56 190 TYR A N 1
ATOM 1536 C CA . TYR A 1 190 ? 8.445 -29.703 -2.359 1 90.56 190 TYR A CA 1
ATOM 1537 C C . TYR A 1 190 ? 8.383 -29.594 -0.84 1 90.56 190 TYR A C 1
ATOM 1539 O O . TYR A 1 190 ? 7.301 -29.469 -0.265 1 90.56 190 TYR A O 1
ATOM 1547 N N . GLU A 1 191 ? 9.461 -29.625 -0.234 1 90.75 191 GLU A N 1
ATOM 1548 C CA . GLU A 1 191 ? 9.523 -29.516 1.221 1 90.75 191 GLU A CA 1
ATOM 1549 C C . GLU A 1 191 ? 9.031 -28.141 1.69 1 90.75 191 GLU A C 1
ATOM 1551 O O . GLU A 1 191 ? 8.375 -28.047 2.725 1 90.75 191 GLU A O 1
ATOM 1556 N N . LEU A 1 192 ? 9.461 -27.172 0.987 1 89.44 192 LEU A N 1
ATOM 1557 C CA . LEU A 1 192 ? 8.992 -25.828 1.313 1 89.44 192 LEU A CA 1
ATOM 1558 C C . LEU A 1 192 ? 7.473 -25.75 1.246 1 89.44 192 LEU A C 1
ATOM 1560 O O . LEU A 1 192 ? 6.836 -25.219 2.154 1 89.44 192 LEU A O 1
ATOM 1564 N N . ILE A 1 193 ? 6.898 -26.25 0.197 1 91.06 193 ILE A N 1
ATOM 1565 C CA . ILE A 1 193 ? 5.453 -26.203 -0.013 1 91.06 193 ILE A CA 1
ATOM 1566 C C . ILE A 1 193 ? 4.75 -27 1.089 1 91.06 193 ILE A C 1
ATOM 1568 O O . ILE A 1 193 ? 3.719 -26.562 1.607 1 91.06 193 ILE A O 1
ATOM 1572 N N . LEU A 1 194 ? 5.34 -28.109 1.456 1 87.69 194 LEU A N 1
ATOM 1573 C CA . LEU A 1 194 ? 4.785 -28.938 2.527 1 87.69 194 LEU A CA 1
ATOM 1574 C C . LEU A 1 194 ? 4.75 -28.156 3.842 1 87.69 194 LEU A C 1
ATOM 1576 O O . LEU A 1 194 ? 3.764 -28.234 4.578 1 87.69 194 LEU A O 1
ATOM 1580 N N . LYS A 1 195 ? 5.773 -27.5 4.133 1 88.12 195 LYS A N 1
ATOM 1581 C 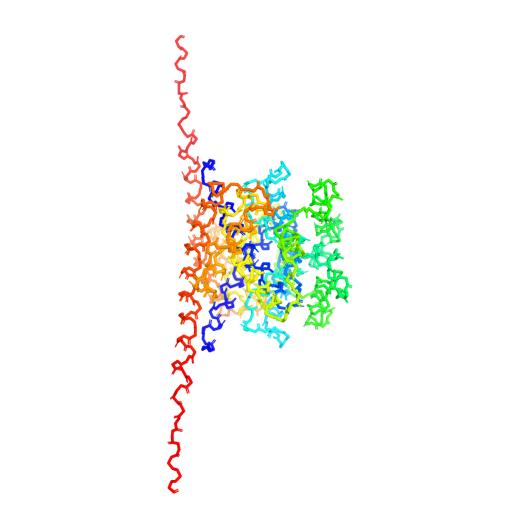CA . LYS A 1 195 ? 5.875 -26.719 5.363 1 88.12 195 LYS A CA 1
ATOM 1582 C C . LYS A 1 195 ? 4.848 -25.594 5.383 1 88.12 195 LYS A C 1
ATOM 1584 O O . LYS A 1 195 ? 4.211 -25.344 6.41 1 88.12 195 LYS A O 1
ATOM 1589 N N . LEU A 1 196 ? 4.727 -24.938 4.258 1 86.5 196 LEU A N 1
ATOM 1590 C CA . LEU A 1 196 ? 3.826 -23.797 4.172 1 86.5 196 LEU A CA 1
ATOM 1591 C C . LEU A 1 196 ? 2.369 -24.25 4.203 1 86.5 196 LEU A C 1
ATOM 1593 O O . LEU A 1 196 ? 1.505 -23.531 4.707 1 86.5 196 LEU A O 1
ATOM 1597 N N . SER A 1 197 ? 2.041 -25.328 3.604 1 83.88 197 SER A N 1
ATOM 1598 C CA . SER A 1 197 ? 0.682 -25.859 3.58 1 83.88 197 SER A CA 1
ATOM 1599 C C . SER A 1 197 ? 0.234 -26.297 4.969 1 83.88 197 SER A C 1
ATOM 1601 O O . SER A 1 197 ? -0.952 -26.219 5.301 1 83.88 197 SER A O 1
ATOM 1603 N N . LYS A 1 198 ? 1.121 -26.734 5.711 1 77.31 198 LYS A N 1
ATOM 1604 C CA . LYS A 1 198 ? 0.805 -27.172 7.07 1 77.31 198 LYS A CA 1
ATOM 1605 C C . LYS A 1 198 ? 0.553 -25.969 7.98 1 77.31 198 LYS A C 1
ATOM 1607 O O . LYS A 1 198 ? -0.34 -26 8.828 1 77.31 198 LYS A O 1
ATOM 1612 N N . THR A 1 199 ? 1.258 -24.938 7.727 1 67.69 199 THR A N 1
ATOM 1613 C CA . THR A 1 199 ? 1.119 -23.734 8.555 1 67.69 199 THR A CA 1
ATOM 1614 C C . THR A 1 199 ? -0.181 -23 8.234 1 67.69 199 THR A C 1
ATOM 1616 O O . THR A 1 199 ? -0.858 -22.5 9.133 1 67.69 199 THR A O 1
ATOM 1619 N N . LYS A 1 200 ? -0.509 -22.797 7.047 1 61.16 200 LYS A N 1
ATOM 1620 C CA . LYS A 1 200 ? -1.688 -22.031 6.664 1 61.16 200 LYS A CA 1
ATOM 1621 C C . LYS A 1 200 ? -2.971 -22.797 6.969 1 61.16 200 LYS A C 1
ATOM 1623 O O . LYS A 1 200 ? -4.012 -22.203 7.23 1 61.16 200 LYS A O 1
ATOM 1628 N N . THR A 1 201 ? -3.057 -24.125 6.746 1 54.16 201 THR A N 1
ATOM 1629 C CA . THR A 1 201 ? -4.176 -24.938 7.199 1 54.16 201 THR A CA 1
ATOM 1630 C C . THR A 1 201 ? -4.414 -24.734 8.695 1 54.16 201 THR A C 1
ATOM 1632 O O . THR A 1 201 ? -5.562 -24.719 9.148 1 54.16 201 THR A O 1
ATOM 1635 N N . ILE A 1 202 ? -3.463 -24.406 9.258 1 41.75 202 ILE A N 1
ATOM 1636 C CA . ILE A 1 202 ? -3.609 -24.141 10.688 1 41.75 202 ILE A CA 1
ATOM 1637 C C . ILE A 1 202 ? -4.184 -22.734 10.883 1 41.75 202 ILE A C 1
ATOM 1639 O O . ILE A 1 202 ? -5.031 -22.516 11.75 1 41.75 202 ILE A O 1
ATOM 1643 N N . ALA A 1 203 ? -3.75 -21.859 10.078 1 45.47 203 ALA A N 1
ATOM 1644 C CA . ALA A 1 203 ? -4.266 -20.516 10.234 1 45.47 203 ALA A CA 1
ATOM 1645 C C . ALA A 1 203 ? -5.715 -20.422 9.766 1 45.47 203 ALA A C 1
ATOM 1647 O O . ALA A 1 203 ? -6.508 -19.656 10.328 1 45.47 203 ALA A O 1
ATOM 1648 N N . SER A 1 204 ? -6.156 -20.969 8.68 1 45 204 SER A N 1
ATOM 1649 C CA . SER A 1 204 ? -7.543 -21.062 8.227 1 45 204 SER A CA 1
ATOM 1650 C C . SER A 1 204 ? -8.383 -21.859 9.211 1 45 204 SER A C 1
ATOM 1652 O O . SER A 1 204 ? -9.57 -21.578 9.398 1 45 204 SER A O 1
ATOM 1654 N N . VAL A 1 205 ? -7.914 -22.922 9.719 1 41.97 205 VAL A N 1
ATOM 1655 C CA . VAL A 1 205 ? -8.641 -23.672 10.734 1 41.97 205 VAL A CA 1
ATOM 1656 C C . VAL A 1 205 ? -8.805 -22.812 11.992 1 41.97 205 VAL A C 1
ATOM 1658 O O . VAL A 1 205 ? -9.844 -22.859 12.648 1 41.97 205 VAL A O 1
ATOM 1661 N N . VAL A 1 206 ? -7.84 -22.062 12.211 1 39.78 206 VAL A N 1
ATOM 1662 C CA . VAL A 1 206 ? -8.008 -21.203 13.383 1 39.78 206 VAL A CA 1
ATOM 1663 C C . VAL A 1 206 ? -9.031 -20.109 13.078 1 39.78 206 VAL A C 1
ATOM 1665 O O . VAL A 1 206 ? -9.844 -19.766 13.938 1 39.78 206 VAL A O 1
ATOM 1668 N N . THR A 1 207 ? -9.094 -19.609 11.898 1 39.41 207 THR A N 1
ATOM 1669 C CA . THR A 1 207 ? -10.141 -18.656 11.578 1 39.41 207 THR A CA 1
ATOM 1670 C C . THR A 1 207 ? -11.492 -19.344 11.43 1 39.41 207 THR A C 1
ATOM 1672 O O . THR A 1 207 ? -12.531 -18.797 11.789 1 39.41 207 THR A O 1
ATOM 1675 N N . THR A 1 208 ? -11.609 -20.531 10.828 1 39.12 208 THR A N 1
ATOM 1676 C CA . THR A 1 208 ? -12.859 -21.281 10.766 1 39.12 208 THR A CA 1
ATOM 1677 C C . THR A 1 208 ? -13.273 -21.75 12.156 1 39.12 208 THR A C 1
ATOM 1679 O O . THR A 1 208 ? -14.461 -21.75 12.492 1 39.12 208 THR A O 1
ATOM 1682 N N . SER A 1 209 ? -12.469 -22.266 12.977 1 39.75 209 SER A N 1
ATOM 1683 C CA . SER A 1 209 ? -12.875 -22.656 14.32 1 39.75 209 SER A CA 1
ATOM 1684 C C . SER A 1 209 ? -13.367 -21.453 15.117 1 39.75 209 SER A C 1
ATOM 1686 O O . SER A 1 209 ? -14.289 -21.578 15.93 1 39.75 209 SER A O 1
ATOM 1688 N N . LEU A 1 210 ? -12.875 -20.297 14.82 1 38.72 210 LEU A N 1
ATOM 1689 C CA . LEU A 1 210 ? -13.406 -19.125 15.516 1 38.72 210 LEU A CA 1
ATOM 1690 C C . LEU A 1 210 ? -14.773 -18.734 14.969 1 38.72 210 LEU A C 1
ATOM 1692 O O . LEU A 1 210 ? -15.641 -18.266 15.711 1 38.72 210 LEU A O 1
ATOM 1696 N N . THR A 1 211 ? -15.086 -18.969 13.688 1 37.28 211 THR A N 1
ATOM 1697 C CA . THR A 1 211 ? -16.422 -18.703 13.172 1 37.28 211 THR A CA 1
ATOM 1698 C C . THR A 1 211 ? -17.375 -19.844 13.5 1 37.28 211 THR A C 1
ATOM 1700 O O . THR A 1 211 ? -18.562 -19.625 13.758 1 37.28 211 THR A O 1
ATOM 1703 N N . ASN A 1 212 ? -16.953 -21.031 13.5 1 39.12 212 ASN A N 1
ATOM 1704 C CA . ASN A 1 212 ? -17.875 -22.125 13.852 1 39.12 212 ASN A CA 1
ATOM 1705 C C . ASN A 1 212 ? -18.25 -22.062 15.328 1 39.12 212 ASN A C 1
ATOM 1707 O O . ASN A 1 212 ? -19.328 -22.531 15.711 1 39.12 212 ASN A O 1
ATOM 1711 N N . GLU A 1 213 ? -17.422 -21.641 16.188 1 38.56 213 GLU A N 1
ATOM 1712 C CA . GLU A 1 213 ? -17.875 -21.594 17.578 1 38.56 213 GLU A CA 1
ATOM 1713 C C . GLU A 1 213 ? -18.969 -20.531 17.75 1 38.56 213 GLU A C 1
ATOM 1715 O O . GLU A 1 213 ? -19.859 -20.688 18.594 1 38.56 213 GLU A O 1
ATOM 1720 N N . SER A 1 214 ? -18.922 -19.422 16.953 1 37.62 214 SER A N 1
ATOM 1721 C CA . SER A 1 214 ? -19.969 -18.438 17.172 1 37.62 214 SER A CA 1
ATOM 1722 C C . SER A 1 214 ? -21.281 -18.859 16.516 1 37.62 214 SER A C 1
ATOM 1724 O O . SER A 1 214 ? -22.344 -18.344 16.859 1 37.62 214 SER A O 1
ATOM 1726 N N . MET A 1 215 ? -21.25 -19.766 15.531 1 35.34 215 MET A N 1
ATOM 1727 C CA . MET A 1 215 ? -22.547 -20.125 14.945 1 35.34 215 MET A CA 1
ATOM 1728 C C . MET A 1 215 ? -23.297 -21.094 15.836 1 35.34 215 MET A C 1
ATOM 1730 O O . MET A 1 215 ? -24.5 -21.312 15.648 1 35.34 215 MET A O 1
ATOM 1734 N N . ASN A 1 216 ? -22.641 -21.844 16.609 1 33.03 216 ASN A N 1
ATOM 1735 C CA . ASN A 1 216 ? -23.438 -22.828 17.344 1 33.03 216 ASN A CA 1
ATOM 1736 C C . ASN A 1 216 ? -24.219 -22.172 18.484 1 33.03 216 ASN A C 1
ATOM 1738 O O . ASN A 1 216 ? -24.859 -22.875 19.266 1 33.03 216 ASN A O 1
ATOM 1742 N N . GLN A 1 217 ? -23.969 -20.844 18.844 1 32.62 217 GLN A N 1
ATOM 1743 C CA . GLN A 1 217 ? -24.812 -20.391 19.938 1 32.62 217 GLN A CA 1
ATOM 1744 C C . GLN A 1 217 ? -26.188 -19.938 19.438 1 32.62 217 GLN A C 1
ATOM 1746 O O . GLN A 1 217 ? -26.406 -18.75 19.203 1 32.62 217 GLN A O 1
ATOM 1751 N N . SER A 1 218 ? -26.75 -20.703 18.438 1 32.94 218 SER A N 1
ATOM 1752 C CA . SER A 1 218 ? -28.172 -20.438 18.172 1 32.94 218 SER A CA 1
ATOM 1753 C C . SER A 1 218 ? -29.016 -20.703 19.422 1 32.94 218 SER A C 1
ATOM 1755 O O . SER A 1 218 ? -28.938 -21.766 20.016 1 32.94 218 SER A O 1
ATOM 1757 N N . PRO A 1 219 ? -29.531 -19.641 20.125 1 32.62 219 PRO A N 1
ATOM 1758 C CA . PRO A 1 219 ? -30.484 -19.859 21.203 1 32.62 219 PRO A CA 1
ATOM 1759 C C . PRO A 1 219 ? -31.688 -20.688 20.781 1 32.62 219 PRO A C 1
ATOM 1761 O O . PRO A 1 219 ? -32.219 -20.484 19.688 1 32.62 219 PRO A O 1
ATOM 1764 N N . ALA A 1 220 ? -31.75 -21.953 21.109 1 30.3 220 ALA A N 1
ATOM 1765 C CA . ALA A 1 220 ? -32.938 -22.781 21.094 1 30.3 220 ALA A CA 1
ATOM 1766 C C . ALA A 1 220 ? -34.156 -22.047 21.703 1 30.3 220 ALA A C 1
ATOM 1768 O O . ALA A 1 220 ? -34.156 -21.75 22.906 1 30.3 220 ALA A O 1
ATOM 1769 N N . VAL A 1 221 ? -34.719 -21.031 21.016 1 30.84 221 VAL A N 1
ATOM 1770 C CA . VAL A 1 221 ? -36.031 -20.531 21.406 1 30.84 221 VAL A CA 1
ATOM 1771 C C . VAL A 1 221 ? -37 -21.688 21.594 1 30.84 221 VAL A C 1
ATOM 1773 O O . VAL A 1 221 ? -37.156 -22.516 20.688 1 30.84 221 VAL A O 1
ATOM 1776 N N . GLN A 1 222 ? -37.188 -22.172 22.766 1 25.84 222 GLN A N 1
ATOM 1777 C CA . GLN A 1 222 ? -38.219 -23.047 23.297 1 25.84 222 GLN A CA 1
ATOM 1778 C C . GLN A 1 222 ? -39.594 -22.609 22.828 1 25.84 222 GLN A C 1
ATOM 1780 O O . GLN A 1 222 ? -40.031 -21.484 23.109 1 25.84 222 GLN A O 1
ATOM 1785 N N . VAL A 1 223 ? -40 -22.938 21.625 1 25.95 223 VAL A N 1
ATOM 1786 C CA . VAL A 1 223 ? -41.438 -22.922 21.25 1 25.95 223 VAL A CA 1
ATOM 1787 C C . VAL A 1 223 ? -42.25 -23.656 22.312 1 25.95 223 VAL A C 1
ATOM 1789 O O . VAL A 1 223 ? -42.094 -24.875 22.5 1 25.95 223 VAL A O 1
ATOM 1792 N N . VAL A 1 224 ? -42.219 -23 23.578 1 23.91 224 VAL A N 1
ATOM 1793 C CA . VAL A 1 224 ? -43.375 -23.312 24.406 1 23.91 224 VAL A CA 1
ATOM 1794 C C . VAL A 1 224 ? -44.594 -22.547 23.906 1 23.91 224 VAL A C 1
ATOM 1796 O O . VAL A 1 224 ? -44.5 -21.406 23.469 1 23.91 224 VAL A O 1
ATOM 1799 N N . MET B 1 1 ? 23.469 1.322 8.367 1 55.5 1 MET B N 1
ATOM 1800 C CA . MET B 1 1 ? 22.547 0.208 8.547 1 55.5 1 MET B CA 1
ATOM 1801 C C . MET B 1 1 ? 23.062 -1.048 7.855 1 55.5 1 MET B C 1
ATOM 1803 O O . MET B 1 1 ? 23.5 -0.995 6.703 1 55.5 1 MET B O 1
ATOM 1807 N N . SER B 1 2 ? 23.281 -2.148 8.625 1 74.88 2 SER B N 1
ATOM 1808 C CA . SER B 1 2 ? 23.938 -3.371 8.18 1 74.88 2 SER B CA 1
ATOM 1809 C C . SER B 1 2 ? 23.188 -4.004 7.012 1 74.88 2 SER B C 1
ATOM 1811 O O . SER B 1 2 ? 21.984 -3.799 6.855 1 74.88 2 SER B O 1
ATOM 1813 N N . THR B 1 3 ? 23.953 -4.441 6.008 1 78 3 THR B N 1
ATOM 1814 C CA . THR B 1 3 ? 23.438 -5.133 4.824 1 78 3 THR B CA 1
ATOM 1815 C C . THR B 1 3 ? 22.406 -6.188 5.211 1 78 3 THR B C 1
ATOM 1817 O O . THR B 1 3 ? 21.391 -6.34 4.539 1 78 3 THR B O 1
ATOM 1820 N N . MET B 1 4 ? 22.672 -6.805 6.328 1 80.94 4 MET B N 1
ATOM 1821 C CA . MET B 1 4 ? 21.766 -7.855 6.797 1 80.94 4 MET B CA 1
ATOM 1822 C C . MET B 1 4 ? 20.422 -7.273 7.219 1 80.94 4 MET B C 1
ATOM 1824 O O . MET B 1 4 ? 19.375 -7.844 6.918 1 80.94 4 MET B O 1
ATOM 1828 N N . TRP B 1 5 ? 20.5 -6.129 7.91 1 79.94 5 TRP B N 1
ATOM 1829 C CA . TRP B 1 5 ? 19.266 -5.488 8.375 1 79.94 5 TRP B CA 1
ATOM 1830 C C . TRP B 1 5 ? 18.406 -5.031 7.199 1 79.94 5 TRP B C 1
ATOM 1832 O O . TRP B 1 5 ? 17.188 -5.211 7.211 1 79.94 5 TRP B O 1
ATOM 1842 N N . LYS B 1 6 ? 19.094 -4.539 6.223 1 84.25 6 LYS B N 1
ATOM 1843 C CA . LYS B 1 6 ? 18.375 -4.07 5.039 1 84.25 6 LYS B CA 1
ATOM 1844 C C . LYS B 1 6 ? 17.656 -5.223 4.332 1 84.25 6 LYS B C 1
ATOM 1846 O O . LYS B 1 6 ? 16.531 -5.074 3.861 1 84.25 6 LYS B O 1
ATOM 1851 N N . GLN B 1 7 ? 18.344 -6.398 4.375 1 85.56 7 GLN B N 1
ATOM 1852 C CA . GLN B 1 7 ? 17.75 -7.559 3.713 1 85.56 7 GLN B CA 1
ATOM 1853 C C . GLN B 1 7 ? 16.516 -8.055 4.457 1 85.56 7 GLN B C 1
ATOM 1855 O O . GLN B 1 7 ? 15.539 -8.469 3.832 1 85.56 7 GLN B O 1
ATOM 1860 N N . ILE B 1 8 ? 16.547 -7.969 5.688 1 86.81 8 ILE B N 1
ATOM 1861 C CA . ILE B 1 8 ? 15.422 -8.398 6.504 1 86.81 8 ILE B CA 1
ATOM 1862 C C . ILE B 1 8 ? 14.234 -7.461 6.285 1 86.81 8 ILE B C 1
ATOM 1864 O O . ILE B 1 8 ? 13.094 -7.91 6.141 1 86.81 8 ILE B O 1
ATOM 1868 N N . MET B 1 9 ? 14.539 -6.203 6.199 1 87.69 9 MET B N 1
ATOM 1869 C CA . MET B 1 9 ? 13.484 -5.215 6.023 1 87.69 9 MET B CA 1
ATOM 1870 C C . MET B 1 9 ? 12.812 -5.367 4.664 1 87.69 9 MET B C 1
ATOM 1872 O O . MET B 1 9 ? 11.594 -5.227 4.547 1 87.69 9 MET B O 1
ATOM 1876 N N . VAL B 1 10 ? 13.656 -5.688 3.721 1 89.94 10 VAL B N 1
ATOM 1877 C CA . VAL B 1 10 ? 13.117 -5.867 2.375 1 89.94 10 VAL B CA 1
ATOM 1878 C C . VAL B 1 10 ? 12.242 -7.113 2.33 1 89.94 10 VAL B C 1
ATOM 1880 O O . VAL B 1 10 ? 11.172 -7.109 1.716 1 89.94 10 VAL B O 1
ATOM 1883 N N . SER B 1 11 ? 12.633 -8.133 3.023 1 90.25 11 SER B N 1
ATOM 1884 C CA . SER B 1 11 ? 11.875 -9.383 3.051 1 90.25 11 SER B CA 1
ATOM 1885 C C . SER B 1 11 ? 10.516 -9.188 3.711 1 90.25 11 SER B C 1
ATOM 1887 O O . SER B 1 11 ? 9.508 -9.727 3.244 1 90.25 11 SER B O 1
ATOM 1889 N N . ILE B 1 12 ? 10.531 -8.391 4.719 1 90.19 12 ILE B N 1
ATOM 1890 C CA . ILE B 1 12 ? 9.289 -8.109 5.434 1 90.19 12 ILE B CA 1
ATOM 1891 C C . ILE B 1 12 ? 8.367 -7.273 4.555 1 90.19 12 ILE B C 1
ATOM 1893 O O . ILE B 1 12 ? 7.176 -7.57 4.434 1 90.19 12 ILE B O 1
ATOM 1897 N N . ALA B 1 13 ? 8.992 -6.297 3.994 1 90.94 13 ALA B N 1
ATOM 1898 C CA . ALA B 1 13 ? 8.211 -5.41 3.135 1 90.94 13 ALA B CA 1
ATOM 1899 C C . ALA B 1 13 ? 7.637 -6.172 1.943 1 90.94 13 ALA B C 1
ATOM 1901 O O . ALA B 1 13 ? 6.496 -5.93 1.541 1 90.94 13 ALA B O 1
ATOM 1902 N N . ARG B 1 14 ? 8.398 -7.09 1.401 1 92.81 14 ARG B N 1
ATOM 1903 C CA . ARG B 1 14 ? 7.91 -7.898 0.289 1 92.81 14 ARG B CA 1
ATOM 1904 C C . ARG B 1 14 ? 6.734 -8.773 0.72 1 92.81 14 ARG B C 1
ATOM 1906 O O . ARG B 1 14 ? 5.73 -8.867 0.012 1 92.81 14 ARG B O 1
ATOM 1913 N N . GLN B 1 15 ? 6.922 -9.414 1.774 1 93.19 15 GLN B N 1
ATOM 1914 C CA . GLN B 1 15 ? 5.871 -10.297 2.256 1 93.19 15 GLN B CA 1
ATOM 1915 C C . GLN B 1 15 ? 4.555 -9.547 2.438 1 93.19 15 GLN B C 1
ATOM 1917 O O . GLN B 1 15 ? 3.496 -10.023 2.029 1 93.19 15 GLN B O 1
ATOM 1922 N N . GLU B 1 16 ? 4.66 -8.398 3.033 1 90 16 GLU B N 1
ATOM 1923 C CA . GLU B 1 16 ? 3.479 -7.566 3.252 1 90 16 GLU B CA 1
ATOM 1924 C C . GLU B 1 16 ? 2.854 -7.137 1.929 1 90 16 GLU B C 1
ATOM 1926 O O . GLU B 1 16 ? 1.63 -7.164 1.774 1 90 16 GLU B O 1
ATOM 1931 N N . ALA B 1 17 ? 3.711 -6.789 1.036 1 92.62 17 ALA B N 1
ATOM 1932 C CA . ALA B 1 17 ? 3.238 -6.336 -0.27 1 92.62 17 ALA B CA 1
ATOM 1933 C C . ALA B 1 17 ? 2.547 -7.465 -1.026 1 92.62 17 ALA B C 1
ATOM 1935 O O . ALA B 1 17 ? 1.476 -7.27 -1.604 1 92.62 17 ALA B O 1
ATOM 1936 N N . VAL B 1 18 ? 3.102 -8.641 -1.008 1 95.06 18 VAL B N 1
ATOM 1937 C CA . VAL B 1 18 ? 2.547 -9.781 -1.728 1 95.06 18 VAL B CA 1
ATOM 1938 C C . VAL B 1 18 ? 1.207 -10.18 -1.112 1 95.06 18 VAL B C 1
ATOM 1940 O O . VAL B 1 18 ? 0.242 -10.445 -1.832 1 95.06 18 VAL B O 1
ATOM 1943 N N . GLU B 1 19 ? 1.171 -10.211 0.141 1 91.94 19 GLU B N 1
ATOM 1944 C CA . GLU B 1 19 ? -0.089 -10.531 0.807 1 91.94 19 GLU B CA 1
ATOM 1945 C C . GLU B 1 19 ? -1.174 -9.516 0.449 1 91.94 19 GLU B C 1
ATOM 1947 O O . GLU B 1 19 ? -2.328 -9.891 0.23 1 91.94 19 GLU B O 1
ATOM 1952 N N . TRP B 1 20 ? -0.771 -8.336 0.442 1 90.75 20 TRP B N 1
ATOM 1953 C CA . TRP B 1 20 ? -1.691 -7.277 0.039 1 90.75 20 TRP B CA 1
ATOM 1954 C C . TRP B 1 20 ? -2.174 -7.492 -1.393 1 90.75 20 TRP B C 1
ATOM 1956 O O . TRP B 1 20 ? -3.373 -7.398 -1.67 1 90.75 20 TRP B O 1
ATOM 1966 N N . MET B 1 21 ? -1.278 -7.754 -2.322 1 91.5 21 MET B N 1
ATOM 1967 C CA . MET B 1 21 ? -1.611 -7.988 -3.725 1 91.5 21 MET B CA 1
ATOM 1968 C C . MET B 1 21 ? -2.611 -9.133 -3.865 1 91.5 21 MET B C 1
ATOM 1970 O O . MET B 1 21 ? -3.549 -9.047 -4.66 1 91.5 21 MET B O 1
ATOM 1974 N N . LEU B 1 22 ? -2.377 -10.148 -3.076 1 92.94 22 LEU B N 1
ATOM 1975 C CA . LEU B 1 22 ? -3.236 -11.328 -3.152 1 92.94 22 LEU B CA 1
ATOM 1976 C C . LEU B 1 22 ? -4.645 -11 -2.658 1 92.94 22 LEU B C 1
ATOM 1978 O O . LEU B 1 22 ? -5.629 -11.469 -3.232 1 92.94 22 LEU B O 1
ATOM 1982 N N . LYS B 1 23 ? -4.711 -10.195 -1.646 1 89.12 23 LYS B N 1
ATOM 1983 C CA . LYS B 1 23 ? -6.016 -9.781 -1.135 1 89.12 23 LYS B CA 1
ATOM 1984 C C . LYS B 1 23 ? -6.762 -8.93 -2.158 1 89.12 23 LYS B C 1
ATOM 1986 O O . LYS B 1 23 ? -7.957 -9.125 -2.383 1 89.12 23 LYS B O 1
ATOM 1991 N N . VAL B 1 24 ? -6.07 -8.039 -2.74 1 85.88 24 VAL B N 1
ATOM 1992 C CA . VAL B 1 24 ? -6.668 -7.168 -3.744 1 85.88 24 VAL B CA 1
ATOM 1993 C C . VAL B 1 24 ? -7.094 -7.988 -4.957 1 85.88 24 VAL B C 1
ATOM 1995 O O . VAL B 1 24 ? -8.188 -7.797 -5.496 1 85.88 24 VAL B O 1
ATOM 1998 N N . ASN B 1 25 ? -6.164 -8.859 -5.375 1 86.94 25 ASN B N 1
ATOM 1999 C CA . ASN B 1 25 ? -6.477 -9.742 -6.492 1 86.94 25 ASN B CA 1
ATOM 2000 C C . ASN B 1 25 ? -7.762 -10.523 -6.246 1 86.94 25 ASN B C 1
ATOM 2002 O O . ASN B 1 25 ? -8.617 -10.617 -7.129 1 86.94 25 ASN B O 1
ATOM 2006 N N . ALA B 1 26 ? -7.855 -11.086 -5.098 1 87.44 26 ALA B N 1
ATOM 2007 C CA . ALA B 1 26 ? -9.039 -11.867 -4.73 1 87.44 26 ALA B CA 1
ATOM 2008 C C . ALA B 1 26 ? -10.281 -10.984 -4.684 1 87.44 26 ALA B C 1
ATOM 2010 O O . ALA B 1 26 ? -11.352 -11.391 -5.137 1 87.44 26 ALA B O 1
ATOM 2011 N N . HIS B 1 27 ? -10.18 -9.828 -4.215 1 83.12 27 HIS B N 1
ATOM 2012 C CA . HIS B 1 27 ? -11.297 -8.906 -4.055 1 83.12 27 HIS B CA 1
ATOM 2013 C C . HIS B 1 27 ? -11.891 -8.508 -5.402 1 83.12 27 HIS B C 1
ATOM 2015 O O . HIS B 1 27 ? -13.109 -8.438 -5.559 1 83.12 27 HIS B O 1
ATOM 2021 N N . TYR B 1 28 ? -11.055 -8.273 -6.324 1 79.94 28 TYR B N 1
ATOM 2022 C CA . TYR B 1 28 ? -11.516 -7.824 -7.637 1 79.94 28 TYR B CA 1
ATOM 2023 C C . TYR B 1 28 ? -11.797 -9.008 -8.547 1 79.94 28 TYR B C 1
ATOM 2025 O O . TYR B 1 28 ? -12.258 -8.836 -9.68 1 79.94 28 TYR B O 1
ATOM 2033 N N . GLY B 1 29 ? -11.422 -10.18 -8.086 1 83.94 29 GLY B N 1
ATOM 2034 C CA . GLY B 1 29 ? -11.703 -11.383 -8.852 1 83.94 29 GLY B CA 1
ATOM 2035 C C . GLY B 1 29 ? -10.773 -11.57 -10.031 1 83.94 29 GLY B C 1
ATOM 2036 O O . GLY B 1 29 ? -11.188 -12.062 -11.086 1 83.94 29 GLY B O 1
ATOM 2037 N N . PHE B 1 30 ? -9.578 -11.055 -9.867 1 84.69 30 PHE B N 1
ATOM 2038 C CA . PHE B 1 30 ? -8.594 -11.266 -10.914 1 84.69 30 PHE B CA 1
ATOM 2039 C C . PHE B 1 30 ? -8.141 -12.719 -10.953 1 84.69 30 PHE B C 1
ATOM 2041 O O . PHE B 1 30 ? -8.281 -13.445 -9.969 1 84.69 30 PHE B O 1
ATOM 2048 N N . SER B 1 31 ? -7.648 -13.125 -12.078 1 86.88 31 SER B N 1
ATOM 2049 C CA . SER B 1 31 ? -7.191 -14.5 -12.266 1 86.88 31 SER B CA 1
ATOM 2050 C C . SER B 1 31 ? -5.934 -14.781 -11.445 1 86.88 31 SER B C 1
ATOM 2052 O O . SER B 1 31 ? -5.254 -13.852 -11.008 1 86.88 31 SER B O 1
ATOM 2054 N N . ALA B 1 32 ? -5.695 -16.062 -11.266 1 90.75 32 ALA B N 1
ATOM 2055 C CA . ALA B 1 32 ? -4.457 -16.484 -10.609 1 90.75 32 ALA B CA 1
ATOM 2056 C C . ALA B 1 32 ? -3.236 -16.031 -11.406 1 90.75 32 ALA B C 1
ATOM 2058 O O . ALA B 1 32 ? -2.201 -15.688 -10.828 1 90.75 32 ALA B O 1
ATOM 2059 N N . LEU B 1 33 ? -3.404 -16.062 -12.656 1 89.5 33 LEU B N 1
ATOM 2060 C CA . LEU B 1 33 ? -2.307 -15.641 -13.523 1 89.5 33 LEU B CA 1
ATOM 2061 C C . LEU B 1 33 ? -1.956 -14.18 -13.281 1 89.5 33 LEU B C 1
ATOM 2063 O O . LEU B 1 33 ? -0.779 -13.812 -13.273 1 89.5 33 LEU B O 1
ATOM 2067 N N . THR B 1 34 ? -2.955 -13.336 -13.109 1 89.12 34 THR B N 1
ATOM 2068 C CA . THR B 1 34 ? -2.725 -11.922 -12.812 1 89.12 34 THR B CA 1
ATOM 2069 C C . THR B 1 34 ? -1.885 -11.766 -11.555 1 89.12 34 THR B C 1
ATOM 2071 O O . THR B 1 34 ? -0.915 -11.008 -11.531 1 89.12 34 THR B O 1
ATOM 2074 N N . ALA B 1 35 ? -2.262 -12.5 -10.508 1 92.44 35 ALA B N 1
ATOM 2075 C CA . ALA B 1 35 ? -1.54 -12.43 -9.242 1 92.44 35 ALA B CA 1
ATOM 2076 C C . ALA B 1 35 ? -0.094 -12.891 -9.414 1 92.44 35 ALA B C 1
ATOM 2078 O O . ALA B 1 35 ? 0.831 -12.234 -8.914 1 92.44 35 ALA B O 1
ATOM 2079 N N . ILE B 1 36 ? 0.094 -13.938 -10.086 1 92.06 36 ILE B N 1
ATOM 2080 C CA . ILE B 1 36 ? 1.417 -14.523 -10.266 1 92.06 36 ILE B CA 1
ATOM 2081 C C . ILE B 1 36 ? 2.295 -13.594 -11.094 1 92.06 36 ILE B C 1
ATOM 2083 O O . ILE B 1 36 ? 3.469 -13.391 -10.773 1 92.06 36 ILE B O 1
ATOM 2087 N N . LEU B 1 37 ? 1.73 -13.023 -12.141 1 91.5 37 LEU B N 1
ATOM 2088 C CA . LEU B 1 37 ? 2.465 -12.062 -12.953 1 91.5 37 LEU B CA 1
ATOM 2089 C C . LEU B 1 37 ? 2.852 -10.836 -12.125 1 91.5 37 LEU B C 1
ATOM 2091 O O . LEU B 1 37 ? 3.99 -10.367 -12.195 1 91.5 37 LEU B O 1
ATOM 2095 N N . ALA B 1 38 ? 1.879 -10.32 -11.422 1 92 38 ALA B N 1
ATOM 2096 C CA . ALA B 1 38 ? 2.125 -9.141 -10.602 1 92 38 ALA B CA 1
ATOM 2097 C C . ALA B 1 38 ? 3.287 -9.375 -9.641 1 92 38 ALA B C 1
ATOM 2099 O O . ALA B 1 38 ? 4.168 -8.523 -9.5 1 92 38 ALA B O 1
ATOM 2100 N N . VAL B 1 39 ? 3.285 -10.562 -8.953 1 94.31 39 VAL B N 1
ATOM 2101 C CA . VAL B 1 39 ? 4.336 -10.891 -7.992 1 94.31 39 VAL B CA 1
ATOM 2102 C C . VAL B 1 39 ? 5.664 -11.062 -8.719 1 94.31 39 VAL B C 1
ATOM 2104 O O . VAL B 1 39 ? 6.715 -10.664 -8.211 1 94.31 39 VAL B O 1
ATOM 2107 N N . ASN B 1 40 ? 5.582 -11.656 -9.859 1 91.69 40 ASN B N 1
ATOM 2108 C CA . ASN B 1 40 ? 6.785 -11.812 -10.664 1 91.69 40 ASN B CA 1
ATOM 2109 C C . ASN B 1 40 ? 7.395 -10.461 -11.031 1 91.69 40 ASN B C 1
ATOM 2111 O O . ASN B 1 40 ? 8.609 -10.273 -10.922 1 91.69 40 ASN B O 1
ATOM 2115 N N . TYR B 1 41 ? 6.562 -9.539 -11.492 1 92.75 41 TYR B N 1
ATOM 2116 C CA . TYR B 1 41 ? 7.02 -8.188 -11.805 1 92.75 41 TYR B CA 1
ATOM 2117 C C . TYR B 1 41 ? 7.695 -7.555 -10.594 1 92.75 41 TYR B C 1
ATOM 2119 O O . TYR B 1 41 ? 8.766 -6.953 -10.711 1 92.75 41 TYR B O 1
ATOM 2127 N N . LEU B 1 42 ? 7.086 -7.676 -9.438 1 93.75 42 LEU B N 1
ATOM 2128 C CA . LEU B 1 42 ? 7.578 -7.098 -8.188 1 93.75 42 LEU B CA 1
ATOM 2129 C C . LEU B 1 42 ? 8.953 -7.652 -7.84 1 93.75 42 LEU B C 1
ATOM 2131 O O . LEU B 1 42 ? 9.875 -6.895 -7.531 1 93.75 42 LEU B O 1
ATOM 2135 N N . ASP B 1 43 ? 9.102 -9 -7.922 1 92.12 43 ASP B N 1
ATOM 2136 C CA . ASP B 1 43 ? 10.359 -9.648 -7.555 1 92.12 43 ASP B CA 1
ATOM 2137 C C . ASP B 1 43 ? 11.484 -9.234 -8.5 1 92.12 43 ASP B C 1
ATOM 2139 O O . ASP B 1 43 ? 12.625 -9.031 -8.062 1 92.12 43 ASP B O 1
ATOM 2143 N N . ARG B 1 44 ? 11.164 -9.133 -9.719 1 89.62 44 ARG B N 1
ATOM 2144 C CA . ARG B 1 44 ? 12.164 -8.703 -10.688 1 89.62 44 ARG B CA 1
ATOM 2145 C C . ARG B 1 44 ? 12.594 -7.262 -10.422 1 89.62 44 ARG B C 1
ATOM 2147 O O . ARG B 1 44 ? 13.773 -6.922 -10.555 1 89.62 44 ARG B O 1
ATOM 2154 N N . PHE B 1 45 ? 11.633 -6.441 -10.062 1 91.56 45 PHE B N 1
ATOM 2155 C CA . PHE B 1 45 ? 11.953 -5.055 -9.75 1 91.56 45 PHE B CA 1
ATOM 2156 C C . PHE B 1 45 ? 12.859 -4.973 -8.523 1 91.56 45 PHE B C 1
ATOM 2158 O O . PHE B 1 45 ? 13.852 -4.234 -8.531 1 91.56 45 PHE B O 1
ATOM 2165 N N . ILE B 1 46 ? 12.484 -5.711 -7.473 1 90.81 46 ILE B N 1
ATOM 2166 C CA . ILE B 1 46 ? 13.242 -5.688 -6.227 1 90.81 46 ILE B CA 1
ATOM 2167 C C . ILE B 1 46 ? 14.664 -6.184 -6.473 1 90.81 46 ILE B C 1
ATOM 2169 O O . ILE B 1 46 ? 15.609 -5.707 -5.84 1 90.81 46 ILE B O 1
ATOM 2173 N N . SER B 1 47 ? 14.836 -7.098 -7.395 1 88.56 47 SER B N 1
ATOM 2174 C CA . SER B 1 47 ? 16.141 -7.676 -7.699 1 88.56 47 SER B CA 1
ATOM 2175 C C . SER B 1 47 ? 16.938 -6.781 -8.648 1 88.56 47 SER B C 1
ATOM 2177 O O . SER B 1 47 ? 18.125 -7.004 -8.859 1 88.56 47 SER B O 1
ATOM 2179 N N . SER B 1 48 ? 16.328 -5.848 -9.156 1 87.88 48 SER B N 1
ATOM 2180 C CA . SER B 1 48 ? 16.969 -4.977 -10.133 1 87.88 48 SER B CA 1
ATOM 2181 C C . SER B 1 48 ? 17.828 -3.91 -9.445 1 87.88 48 SER B C 1
ATOM 2183 O O . SER B 1 48 ? 17.703 -3.703 -8.234 1 87.88 48 SER B O 1
ATOM 2185 N N . SER B 1 49 ? 18.625 -3.24 -10.273 1 84.62 49 SER B N 1
ATOM 2186 C CA . SER B 1 49 ? 19.469 -2.166 -9.773 1 84.62 49 SER B CA 1
ATOM 2187 C C . SER B 1 49 ? 18.672 -0.893 -9.523 1 84.62 49 SER B C 1
ATOM 2189 O O . SER B 1 49 ? 19.141 0.02 -8.844 1 84.62 49 SER B O 1
ATOM 2191 N N . TYR B 1 50 ? 17.5 -0.883 -10.055 1 77.94 50 TYR B N 1
ATOM 2192 C CA . TYR B 1 50 ? 16.656 0.305 -9.906 1 77.94 50 TYR B CA 1
ATOM 2193 C C . TYR B 1 50 ? 16.125 0.423 -8.492 1 77.94 50 TYR B C 1
ATOM 2195 O O . TYR B 1 50 ? 15.773 1.518 -8.039 1 77.94 50 TYR B O 1
ATOM 2203 N N . TYR B 1 51 ? 16.078 -0.708 -7.836 1 86.38 51 TYR B N 1
ATOM 2204 C CA . TYR B 1 51 ? 15.469 -0.704 -6.516 1 86.38 51 TYR B CA 1
ATOM 2205 C C . TYR B 1 51 ? 16.469 -0.295 -5.445 1 86.38 51 TYR B C 1
ATOM 2207 O O . TYR B 1 51 ? 17.578 -0.84 -5.383 1 86.38 51 TYR B O 1
ATOM 2215 N N . GLN B 1 52 ? 16.047 0.718 -4.68 1 81.5 52 GLN B N 1
ATOM 2216 C CA . GLN B 1 52 ? 16.844 1.176 -3.551 1 81.5 52 GLN B CA 1
ATOM 2217 C C . GLN B 1 52 ? 16.5 0.4 -2.281 1 81.5 52 GLN B C 1
ATOM 2219 O O . GLN B 1 52 ? 15.5 0.682 -1.627 1 81.5 52 GLN B O 1
ATOM 2224 N N . ARG B 1 53 ? 17.375 -0.405 -1.868 1 82.5 53 ARG B N 1
ATOM 2225 C CA . ARG B 1 53 ? 17.125 -1.318 -0.758 1 82.5 53 ARG B CA 1
ATOM 2226 C C . ARG B 1 53 ? 17.016 -0.561 0.561 1 82.5 53 ARG B C 1
ATOM 2228 O O . ARG B 1 53 ? 16.531 -1.106 1.556 1 82.5 53 ARG B O 1
ATOM 2235 N N . ASP B 1 54 ? 17.359 0.74 0.504 1 83.88 54 ASP B N 1
ATOM 2236 C CA . ASP B 1 54 ? 17.312 1.554 1.715 1 83.88 54 ASP B CA 1
ATOM 2237 C C . ASP B 1 54 ? 15.906 2.127 1.93 1 83.88 54 ASP B C 1
ATOM 2239 O O . ASP B 1 54 ? 15.625 2.699 2.982 1 83.88 54 ASP B O 1
ATOM 2243 N N . LYS B 1 55 ? 15.062 1.916 1.012 1 85.75 55 LYS B N 1
ATOM 2244 C CA . LYS B 1 55 ? 13.703 2.432 1.121 1 85.75 55 LYS B CA 1
ATOM 2245 C C . LYS B 1 55 ? 12.672 1.319 0.921 1 85.75 55 LYS B C 1
ATOM 2247 O O . LYS B 1 55 ? 11.922 1.33 -0.055 1 85.75 55 LYS B O 1
ATOM 2252 N N . PRO B 1 56 ? 12.5 0.458 1.933 1 84.69 56 PRO B N 1
ATOM 2253 C CA . PRO B 1 56 ? 11.609 -0.695 1.785 1 84.69 56 PRO B CA 1
ATOM 2254 C C . PRO B 1 56 ? 10.148 -0.293 1.613 1 84.69 56 PRO B C 1
ATOM 2256 O O . PRO B 1 56 ? 9.352 -1.062 1.066 1 84.69 56 PRO B O 1
ATOM 2259 N N . TRP B 1 57 ? 9.836 0.91 2.033 1 78.81 57 TRP B N 1
ATOM 2260 C CA . TRP B 1 57 ? 8.453 1.373 1.918 1 78.81 57 TRP B CA 1
ATOM 2261 C C . TRP B 1 57 ? 8.062 1.561 0.456 1 78.81 57 TRP B C 1
ATOM 2263 O O . TRP B 1 57 ? 6.875 1.571 0.121 1 78.81 57 TRP B O 1
ATOM 2273 N N . MET B 1 58 ? 8.992 1.679 -0.435 1 83.19 58 MET B N 1
ATOM 2274 C CA . MET B 1 58 ? 8.734 1.869 -1.858 1 83.19 58 MET B CA 1
ATOM 2275 C C . MET B 1 58 ? 8.102 0.622 -2.467 1 83.19 58 MET B C 1
ATOM 2277 O O . MET B 1 58 ? 7.426 0.701 -3.496 1 83.19 58 MET B O 1
ATOM 2281 N N . ILE B 1 59 ? 8.25 -0.502 -1.834 1 87.75 59 ILE B N 1
ATOM 2282 C CA . ILE B 1 59 ? 7.762 -1.778 -2.348 1 87.75 59 ILE B CA 1
ATOM 2283 C C . ILE B 1 59 ? 6.242 -1.736 -2.482 1 87.75 59 ILE B C 1
ATOM 2285 O O . ILE B 1 59 ? 5.684 -2.279 -3.439 1 87.75 59 ILE B O 1
ATOM 2289 N N . GLN B 1 60 ? 5.66 -1.058 -1.587 1 85.44 60 GLN B N 1
ATOM 2290 C CA . GLN B 1 60 ? 4.203 -0.989 -1.617 1 85.44 60 GLN B CA 1
ATOM 2291 C C . GLN B 1 60 ? 3.713 -0.229 -2.846 1 85.44 60 GLN B C 1
ATOM 2293 O O . GLN B 1 60 ? 2.713 -0.608 -3.459 1 85.44 60 GLN B O 1
ATOM 2298 N N . LEU B 1 61 ? 4.344 0.835 -3.189 1 82.12 61 LEU B N 1
ATOM 2299 C CA . LEU B 1 61 ? 4.008 1.598 -4.387 1 82.12 61 LEU B CA 1
ATOM 2300 C C . LEU B 1 61 ? 4.227 0.762 -5.645 1 82.12 61 LEU B C 1
ATOM 2302 O O . LEU B 1 61 ? 3.391 0.772 -6.551 1 82.12 61 LEU B O 1
ATOM 2306 N N . VAL B 1 62 ? 5.312 0.104 -5.656 1 87.44 62 VAL B N 1
ATOM 2307 C CA . VAL B 1 62 ? 5.637 -0.759 -6.789 1 87.44 62 VAL B CA 1
ATOM 2308 C C . VAL B 1 62 ? 4.609 -1.882 -6.898 1 87.44 62 VAL B C 1
ATOM 2310 O O . VAL B 1 62 ? 4.223 -2.273 -8 1 87.44 62 VAL B O 1
ATOM 2313 N N . ALA B 1 63 ? 4.176 -2.406 -5.754 1 90.62 63 ALA B N 1
ATOM 2314 C CA . ALA B 1 63 ? 3.197 -3.492 -5.727 1 90.62 63 ALA B CA 1
ATOM 2315 C C . ALA B 1 63 ? 1.896 -3.076 -6.406 1 90.62 63 ALA B C 1
ATOM 2317 O O . ALA B 1 63 ? 1.327 -3.838 -7.195 1 90.62 63 ALA B O 1
ATOM 2318 N N . VAL B 1 64 ? 1.435 -1.896 -6.121 1 84.44 64 VAL B N 1
ATOM 2319 C CA . VAL B 1 64 ? 0.219 -1.38 -6.742 1 84.44 64 VAL B CA 1
ATOM 2320 C C . VAL B 1 64 ? 0.407 -1.301 -8.258 1 84.44 64 VAL B C 1
ATOM 2322 O O . VAL B 1 64 ? -0.482 -1.686 -9.016 1 84.44 64 VAL B O 1
ATOM 2325 N N . THR B 1 65 ? 1.544 -0.814 -8.672 1 84.44 65 THR B N 1
ATOM 2326 C CA . THR B 1 65 ? 1.866 -0.659 -10.086 1 84.44 65 THR B CA 1
ATOM 2327 C C . THR B 1 65 ? 1.909 -2.016 -10.781 1 84.44 65 THR B C 1
ATOM 2329 O O . THR B 1 65 ? 1.362 -2.176 -11.875 1 84.44 65 THR B O 1
ATOM 2332 N N . CYS B 1 66 ? 2.594 -2.924 -10.156 1 88.62 66 CYS B N 1
ATOM 2333 C CA . CYS B 1 66 ? 2.738 -4.254 -10.742 1 88.62 66 CYS B CA 1
ATOM 2334 C C . CYS B 1 66 ? 1.384 -4.934 -10.891 1 88.62 66 CYS B C 1
ATOM 2336 O O . CYS B 1 66 ? 1.122 -5.59 -11.898 1 88.62 66 CYS B O 1
ATOM 2338 N N . LEU B 1 67 ? 0.526 -4.828 -9.883 1 88.25 67 LEU B N 1
ATOM 2339 C CA . LEU B 1 67 ? -0.807 -5.414 -9.953 1 88.25 67 LEU B CA 1
ATOM 2340 C C . LEU B 1 67 ? -1.633 -4.766 -11.055 1 88.25 67 LEU B C 1
ATOM 2342 O O . LEU B 1 67 ? -2.336 -5.453 -11.797 1 88.25 67 LEU B O 1
ATOM 2346 N N . SER B 1 68 ? -1.519 -3.473 -11.141 1 81.44 68 SER B N 1
ATOM 2347 C CA . SER B 1 68 ? -2.23 -2.738 -12.188 1 81.44 68 SER B CA 1
ATOM 2348 C C . SER B 1 68 ? -1.767 -3.164 -13.578 1 81.44 68 SER B C 1
ATOM 2350 O O . SER B 1 68 ? -2.588 -3.383 -14.469 1 81.44 68 SER B O 1
ATOM 2352 N N . LEU B 1 69 ? -0.485 -3.287 -13.758 1 84.25 69 LEU B N 1
ATOM 2353 C CA . LEU B 1 69 ? 0.088 -3.682 -15.039 1 84.25 69 LEU B CA 1
ATOM 2354 C C . LEU B 1 69 ? -0.321 -5.105 -15.398 1 84.25 69 LEU B C 1
ATOM 2356 O O . LEU B 1 69 ? -0.696 -5.375 -16.547 1 84.25 69 LEU B O 1
ATOM 2360 N N . ALA B 1 70 ? -0.19 -6.004 -14.422 1 87.81 70 ALA B N 1
ATOM 2361 C CA . ALA B 1 70 ? -0.553 -7.398 -14.656 1 87.81 70 ALA B CA 1
ATOM 2362 C C . ALA B 1 70 ? -2.029 -7.527 -15.023 1 87.81 70 ALA B C 1
ATOM 2364 O O . ALA B 1 70 ? -2.391 -8.312 -15.906 1 87.81 70 ALA B O 1
ATOM 2365 N N . ALA B 1 71 ? -2.848 -6.824 -14.305 1 84.38 71 ALA B N 1
ATOM 2366 C CA . ALA B 1 71 ? -4.277 -6.84 -14.594 1 84.38 71 ALA B CA 1
ATOM 2367 C C . ALA B 1 71 ? -4.562 -6.309 -15.992 1 84.38 71 ALA B C 1
ATOM 2369 O O . ALA B 1 71 ? -5.445 -6.816 -16.688 1 84.38 71 ALA B O 1
ATOM 2370 N N . LYS B 1 72 ? -3.832 -5.301 -16.422 1 80.12 72 LYS B N 1
ATOM 2371 C CA . LYS B 1 72 ? -3.98 -4.715 -17.75 1 80.12 72 LYS B CA 1
ATOM 2372 C C . LYS B 1 72 ? -3.617 -5.723 -18.844 1 80.12 72 LYS B C 1
ATOM 2374 O O . LYS B 1 72 ? -4.234 -5.742 -19.906 1 80.12 72 LYS B O 1
ATOM 2379 N N . VAL B 1 73 ? -2.691 -6.508 -18.562 1 80 73 VAL B N 1
ATOM 2380 C CA . VAL B 1 73 ? -2.16 -7.445 -19.547 1 80 73 VAL B CA 1
ATOM 2381 C C . VAL B 1 73 ? -3.049 -8.688 -19.609 1 80 73 VAL B C 1
ATOM 2383 O O . VAL B 1 73 ? -3.334 -9.195 -20.703 1 80 73 VAL B O 1
ATOM 2386 N N . GLU B 1 74 ? -3.502 -9.234 -18.5 1 82.56 74 GLU B N 1
ATOM 2387 C CA . GLU B 1 74 ? -4.137 -10.547 -18.438 1 82.56 74 GLU B CA 1
ATOM 2388 C C . GLU B 1 74 ? -5.656 -10.422 -18.344 1 82.56 74 GLU B C 1
ATOM 2390 O O . GLU B 1 74 ? -6.387 -11.25 -18.906 1 82.56 74 GLU B O 1
ATOM 2395 N N . ASP B 1 75 ? -6.098 -9.594 -17.484 1 75.12 75 ASP B N 1
ATOM 2396 C CA . ASP B 1 75 ? -7.531 -9.523 -17.219 1 75.12 75 ASP B CA 1
ATOM 2397 C C . ASP B 1 75 ? -8.156 -8.328 -17.938 1 75.12 75 ASP B C 1
ATOM 2399 O O . ASP B 1 75 ? -8.602 -7.375 -17.297 1 75.12 75 ASP B O 1
ATOM 2403 N N . THR B 1 76 ? -8.055 -8.352 -19.281 1 59.78 76 THR B N 1
ATOM 2404 C CA . THR B 1 76 ? -8.523 -7.266 -20.125 1 59.78 76 THR B CA 1
ATOM 2405 C C . THR B 1 76 ? -10.031 -7.066 -19.969 1 59.78 76 THR B C 1
ATOM 2407 O O . THR B 1 76 ? -10.57 -6.031 -20.359 1 59.78 76 THR B O 1
ATOM 2410 N N . LYS B 1 77 ? -10.703 -8.234 -19.797 1 54.25 77 LYS B N 1
ATOM 2411 C CA . LYS B 1 77 ? -12.148 -8.07 -19.703 1 54.25 77 LYS B CA 1
ATOM 2412 C C . LYS B 1 77 ? -12.523 -7.051 -18.641 1 54.25 77 LYS B C 1
ATOM 2414 O O . LYS B 1 77 ? -13.57 -6.41 -18.719 1 54.25 77 LYS B O 1
ATOM 2419 N N . TYR B 1 78 ? -11.789 -7.156 -17.688 1 45.44 78 TYR B N 1
ATOM 2420 C CA . TYR B 1 78 ? -12.102 -6.246 -16.578 1 45.44 78 TYR B CA 1
ATOM 2421 C C . TYR B 1 78 ? -11.461 -4.883 -16.812 1 45.44 78 TYR B C 1
ATOM 2423 O O . TYR B 1 78 ? -10.273 -4.793 -17.109 1 45.44 78 TYR B O 1
ATOM 2431 N N . VAL B 1 79 ? -11.977 -4.176 -17.656 1 44.97 79 VAL B N 1
ATOM 2432 C CA . VAL B 1 79 ? -11.586 -2.775 -17.781 1 44.97 79 VAL B CA 1
ATOM 2433 C C . VAL B 1 79 ? -10.859 -2.332 -16.516 1 44.97 79 VAL B C 1
ATOM 2435 O O . VAL B 1 79 ? -11.469 -1.773 -15.602 1 44.97 79 VAL B O 1
ATOM 2438 N N . PHE B 1 80 ? -10.289 -3.141 -15.812 1 44.97 80 PHE B N 1
ATOM 2439 C CA . PHE B 1 80 ? -9.648 -3.092 -14.508 1 44.97 80 PHE B CA 1
ATOM 2440 C C . PHE B 1 80 ? -8.648 -1.944 -14.438 1 44.97 80 PHE B C 1
ATOM 2442 O O . PHE B 1 80 ? -8.492 -1.31 -13.398 1 44.97 80 PHE B O 1
ATOM 2449 N N . GLU B 1 81 ? -7.629 -1.932 -15.484 1 46.5 81 GLU B N 1
ATOM 2450 C CA . GLU B 1 81 ? -6.367 -1.199 -15.492 1 46.5 81 GLU B CA 1
ATOM 2451 C C . GLU B 1 81 ? -6.508 0.145 -14.781 1 46.5 81 GLU B C 1
ATOM 2453 O O . GLU B 1 81 ? -5.746 0.451 -13.859 1 46.5 81 GLU B O 1
ATOM 2458 N N . ALA B 1 82 ? -6.84 1.119 -15.742 1 44.75 82 ALA B N 1
ATOM 2459 C CA . ALA B 1 82 ? -7.027 2.557 -15.57 1 44.75 82 ALA B CA 1
ATOM 2460 C C . ALA B 1 82 ? -7.984 2.85 -14.422 1 44.75 82 ALA B C 1
ATOM 2462 O O . ALA B 1 82 ? -7.848 3.863 -13.727 1 44.75 82 ALA B O 1
ATOM 2463 N N . LYS B 1 83 ? -8.773 1.697 -13.953 1 51.84 83 LYS B N 1
ATOM 2464 C CA . LYS B 1 83 ? -10.047 1.911 -13.273 1 51.84 83 LYS B CA 1
ATOM 2465 C C . LYS B 1 83 ? -9.898 1.771 -11.766 1 51.84 83 LYS B C 1
ATOM 2467 O O . LYS B 1 83 ? -10.547 2.496 -11 1 51.84 83 LYS B O 1
ATOM 2472 N N . THR B 1 84 ? -8.898 0.78 -11.492 1 58.53 84 THR B N 1
ATOM 2473 C CA . THR B 1 84 ? -8.992 0.609 -10.047 1 58.53 84 THR B CA 1
ATOM 2474 C C . THR B 1 84 ? -8.578 1.886 -9.32 1 58.53 84 THR B C 1
ATOM 2476 O O . THR B 1 84 ? -9.312 2.383 -8.461 1 58.53 84 THR B O 1
ATOM 2479 N N . ILE B 1 85 ? -7.316 2.303 -9.805 1 61.94 85 ILE B N 1
ATOM 2480 C CA . ILE B 1 85 ? -6.895 3.553 -9.18 1 61.94 85 ILE B CA 1
ATOM 2481 C C . ILE B 1 85 ? -7.844 4.676 -9.578 1 61.94 85 ILE B C 1
ATOM 2483 O O . ILE B 1 85 ? -8.227 5.5 -8.75 1 61.94 85 ILE B O 1
ATOM 2487 N N . GLN B 1 86 ? -8.188 4.539 -10.844 1 68.5 86 GLN B N 1
ATOM 2488 C CA . GLN B 1 86 ? -9.117 5.57 -11.297 1 68.5 86 GLN B CA 1
ATOM 2489 C C . GLN B 1 86 ? -10.461 5.453 -10.578 1 68.5 86 GLN B C 1
ATOM 2491 O O . GLN B 1 86 ? -11.07 6.465 -10.234 1 68.5 86 GLN B O 1
ATOM 2496 N N . ARG B 1 87 ? -10.828 4.188 -10.398 1 72.25 87 ARG B N 1
ATOM 2497 C CA . ARG B 1 87 ? -12.07 3.977 -9.664 1 72.25 87 ARG B CA 1
ATOM 2498 C C . ARG B 1 87 ? -11.938 4.461 -8.227 1 72.25 87 ARG B C 1
ATOM 2500 O O . ARG B 1 87 ? -12.867 5.062 -7.676 1 72.25 87 ARG B O 1
ATOM 2507 N N . MET B 1 88 ? -10.828 4.156 -7.75 1 76.56 88 MET B N 1
ATOM 2508 C CA . MET B 1 88 ? -10.609 4.613 -6.383 1 76.56 88 MET B CA 1
ATOM 2509 C C . MET B 1 88 ? -10.578 6.137 -6.316 1 76.56 88 MET B C 1
ATOM 2511 O O . MET B 1 88 ? -11.086 6.73 -5.359 1 76.56 88 MET B O 1
ATOM 2515 N N . GLU B 1 89 ? -10.023 6.738 -7.355 1 77.38 89 GLU B N 1
ATOM 2516 C CA . GLU B 1 89 ? -10.008 8.195 -7.422 1 77.38 89 GLU B CA 1
ATOM 2517 C C . GLU B 1 89 ? -11.43 8.758 -7.43 1 77.38 89 GLU B C 1
ATOM 2519 O O . GLU B 1 89 ? -11.727 9.719 -6.711 1 77.38 89 GLU B O 1
ATOM 2524 N N . LEU B 1 90 ? -12.234 8.109 -8.227 1 77 90 LEU B N 1
ATOM 2525 C CA . LEU B 1 90 ? -13.617 8.555 -8.312 1 77 90 LEU B CA 1
ATOM 2526 C C . LEU B 1 90 ? -14.344 8.375 -6.984 1 77 90 LEU B C 1
ATOM 2528 O O . LEU B 1 90 ? -15.117 9.242 -6.57 1 77 90 LEU B O 1
ATOM 2532 N N . LEU B 1 91 ? -14.148 7.301 -6.34 1 81.44 91 LEU B N 1
ATOM 2533 C CA . LEU B 1 91 ? -14.789 7.027 -5.059 1 81.44 91 LEU B CA 1
ATOM 2534 C C . LEU B 1 91 ? -14.344 8.039 -4.004 1 81.44 91 LEU B C 1
ATOM 2536 O O . LEU B 1 91 ? -15.156 8.539 -3.229 1 81.44 91 LEU B O 1
ATOM 2540 N N . VAL B 1 92 ? -13.039 8.32 -4.016 1 86.5 92 VAL B N 1
ATOM 2541 C CA . VAL B 1 92 ? -12.508 9.281 -3.061 1 86.5 92 VAL B CA 1
ATOM 2542 C C . VAL B 1 92 ? -13.102 10.664 -3.338 1 86.5 92 VAL B C 1
ATOM 2544 O O . VAL B 1 92 ? -13.555 11.352 -2.418 1 86.5 92 VAL B O 1
ATOM 2547 N N . LEU B 1 93 ? -13.109 11.07 -4.59 1 85.31 93 LEU B N 1
ATOM 2548 C CA . LEU B 1 93 ? -13.648 12.375 -4.961 1 85.31 93 LEU B CA 1
ATOM 2549 C C . LEU B 1 93 ? -15.125 12.477 -4.598 1 85.31 93 LEU B C 1
ATOM 2551 O O . LEU B 1 93 ? -15.578 13.523 -4.121 1 85.31 93 LEU B O 1
ATOM 2555 N N . SER B 1 94 ? -15.82 11.406 -4.809 1 85.38 94 SER B N 1
ATOM 2556 C CA . SER B 1 94 ? -17.234 11.375 -4.438 1 85.38 94 SER B CA 1
ATOM 2557 C C . SER B 1 94 ? -17.406 11.547 -2.934 1 85.38 94 SER B C 1
ATOM 2559 O O . SER B 1 94 ? -18.312 12.266 -2.488 1 85.38 94 SER B O 1
ATOM 2561 N N . THR B 1 95 ? -16.594 10.867 -2.207 1 87 95 THR B N 1
ATOM 2562 C CA . THR B 1 95 ? -16.656 10.969 -0.752 1 87 95 THR B CA 1
ATOM 2563 C C . THR B 1 95 ? -16.391 12.398 -0.298 1 87 95 THR B C 1
ATOM 2565 O O . THR B 1 95 ? -17 12.875 0.666 1 87 95 THR B O 1
ATOM 2568 N N . LEU B 1 96 ? -15.492 13.07 -0.999 1 88.75 96 LEU B N 1
ATOM 2569 C CA . LEU B 1 96 ? -15.117 14.438 -0.658 1 88.75 96 LEU B CA 1
ATOM 2570 C C . LEU B 1 96 ? -16.141 15.43 -1.207 1 88.75 96 LEU B C 1
ATOM 2572 O O . LEU B 1 96 ? -16.031 16.641 -0.964 1 88.75 96 LEU B O 1
ATOM 2576 N N . LYS B 1 97 ? -17.156 14.938 -1.934 1 87.94 97 LYS B N 1
ATOM 2577 C CA . LYS B 1 97 ? -18.141 15.781 -2.607 1 87.94 97 LYS B CA 1
ATOM 2578 C C . LYS B 1 97 ? -17.453 16.797 -3.512 1 87.94 97 LYS B C 1
ATOM 2580 O O . LYS B 1 97 ? -17.844 17.969 -3.545 1 87.94 97 LYS B O 1
ATOM 2585 N N . TRP B 1 98 ? -16.328 1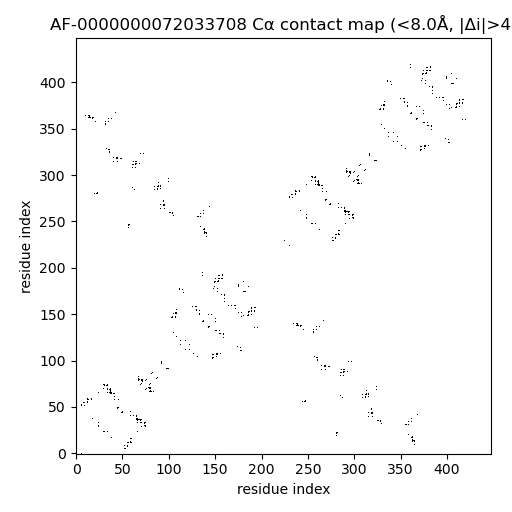6.406 -4.008 1 75.44 98 TRP B N 1
ATOM 2586 C CA . TRP B 1 98 ? -15.547 17.141 -4.996 1 75.44 98 TRP B CA 1
ATOM 2587 C C . TRP B 1 98 ? -14.938 18.391 -4.387 1 75.44 98 TRP B C 1
ATOM 2589 O O . TRP B 1 98 ? -14.586 19.328 -5.102 1 75.44 98 TRP B O 1
ATOM 2599 N N . LYS B 1 99 ? -14.945 18.453 -3.123 1 79.81 99 LYS B N 1
ATOM 2600 C CA . LYS B 1 99 ? -14.219 19.516 -2.412 1 79.81 99 LYS B CA 1
ATOM 2601 C C . LYS B 1 99 ? -12.812 19.062 -2.041 1 79.81 99 LYS B C 1
ATOM 2603 O O . LYS B 1 99 ? -12.641 18.234 -1.146 1 79.81 99 LYS B O 1
ATOM 2608 N N . MET B 1 100 ? -11.891 19.609 -2.734 1 80.06 100 MET B N 1
ATOM 2609 C CA . MET B 1 100 ? -10.523 19.109 -2.611 1 80.06 100 MET B CA 1
ATOM 2610 C C . MET B 1 100 ? -9.688 20 -1.703 1 80.06 100 MET B C 1
ATOM 2612 O O . MET B 1 100 ? -8.523 19.703 -1.427 1 80.06 100 MET B O 1
ATOM 2616 N N . HIS B 1 101 ? -10.281 21.062 -1.27 1 80.88 101 HIS B N 1
ATOM 2617 C CA . HIS B 1 101 ? -9.516 21.984 -0.428 1 80.88 101 HIS B CA 1
ATOM 2618 C C . HIS B 1 101 ? -10.195 22.172 0.923 1 80.88 101 HIS B C 1
ATOM 2620 O O . HIS B 1 101 ? -10.688 23.266 1.22 1 80.88 101 HIS B O 1
ATOM 2626 N N . PRO B 1 102 ? -10.211 21.109 1.677 1 81.94 102 PRO B N 1
ATOM 2627 C CA . PRO B 1 102 ? -10.75 21.297 3.025 1 81.94 102 PRO B CA 1
ATOM 2628 C C . PRO B 1 102 ? -9.875 22.203 3.891 1 81.94 102 PRO B C 1
ATOM 2630 O O . PRO B 1 102 ? -8.711 22.438 3.555 1 81.94 102 PRO B O 1
ATOM 2633 N N . VAL B 1 103 ? -10.469 22.734 4.867 1 84.88 103 VAL B N 1
ATOM 2634 C CA . VAL B 1 103 ? -9.711 23.516 5.836 1 84.88 103 VAL B CA 1
ATOM 2635 C C . VAL B 1 103 ? -8.734 22.609 6.586 1 84.88 103 VAL B C 1
ATOM 2637 O O . VAL B 1 103 ? -9.109 21.516 7.023 1 84.88 103 VAL B O 1
ATOM 2640 N N . THR B 1 104 ? -7.504 22.922 6.578 1 89.88 104 THR B N 1
ATOM 2641 C CA . THR B 1 104 ? -6.461 22.141 7.23 1 89.88 104 THR B CA 1
ATOM 2642 C C . THR B 1 104 ? -5.809 22.938 8.359 1 89.88 104 THR B C 1
ATOM 2644 O O . THR B 1 104 ? -5.965 24.156 8.438 1 89.88 104 THR B O 1
ATOM 2647 N N . PRO B 1 105 ? -5.191 22.25 9.258 1 91.38 105 PRO B N 1
ATOM 2648 C CA . PRO B 1 105 ? -4.477 22.953 10.32 1 91.38 105 PRO B CA 1
ATOM 2649 C C . PRO B 1 105 ? -3.459 23.953 9.773 1 91.38 105 PRO B C 1
ATOM 2651 O O . PRO B 1 105 ? -3.182 24.969 10.422 1 91.38 105 PRO B O 1
ATOM 2654 N N . LEU B 1 106 ? -2.979 23.734 8.609 1 90.19 106 LEU B N 1
ATOM 2655 C CA . LEU B 1 106 ? -1.987 24.641 8.023 1 90.19 106 LEU B CA 1
ATOM 2656 C C . LEU B 1 106 ? -2.607 25.984 7.699 1 90.19 106 LEU B C 1
ATOM 2658 O O . LEU B 1 106 ? -1.938 27.031 7.789 1 90.19 106 LEU B O 1
ATOM 2662 N N . SER B 1 107 ? -3.824 25.953 7.301 1 88.25 107 SER B N 1
ATOM 2663 C CA . SER B 1 107 ? -4.527 27.203 7.016 1 88.25 107 SER B CA 1
ATOM 2664 C C . SER B 1 107 ? -4.633 28.062 8.258 1 88.25 107 SER B C 1
ATOM 2666 O O . SER B 1 107 ? -4.523 29.297 8.18 1 88.25 107 SER B O 1
ATOM 2668 N N . PHE B 1 108 ? -4.812 27.469 9.352 1 88.88 108 PHE B N 1
ATOM 2669 C CA . PHE B 1 108 ? -4.91 28.203 10.617 1 88.88 108 PHE B CA 1
ATOM 2670 C C . PHE B 1 108 ? -3.543 28.703 11.047 1 88.88 108 PHE B C 1
ATOM 2672 O O . PHE B 1 108 ? -3.432 29.797 11.609 1 88.88 108 PHE B O 1
ATOM 2679 N N . LEU B 1 109 ? -2.541 27.906 10.82 1 89.06 109 LEU B N 1
ATOM 2680 C CA . LEU B 1 109 ? -1.189 28.359 11.117 1 89.06 109 LEU B CA 1
ATOM 2681 C C . LEU B 1 109 ? -0.857 29.625 10.328 1 89.06 109 LEU B C 1
ATOM 2683 O O . LEU B 1 109 ? -0.335 30.594 10.891 1 89.06 109 LEU B O 1
ATOM 2687 N N . ASP B 1 110 ? -1.216 29.578 9.094 1 84.75 110 ASP B N 1
ATOM 2688 C CA . ASP B 1 110 ? -0.962 30.719 8.227 1 84.75 110 ASP B CA 1
ATOM 2689 C C . ASP B 1 110 ? -1.745 31.938 8.695 1 84.75 110 ASP B C 1
ATOM 2691 O O . ASP B 1 110 ? -1.215 33.062 8.711 1 84.75 110 ASP B O 1
ATOM 2695 N N . HIS B 1 111 ? -2.943 31.703 9.008 1 85.94 111 HIS B N 1
ATOM 2696 C CA . HIS B 1 111 ? -3.803 32.781 9.484 1 85.94 111 HIS B CA 1
ATOM 2697 C C . HIS B 1 111 ? -3.238 33.406 10.758 1 85.94 111 HIS B C 1
ATOM 2699 O O . HIS B 1 111 ? -3.215 34.625 10.891 1 85.94 111 HIS B O 1
ATOM 2705 N N . ILE B 1 112 ? -2.812 32.625 11.68 1 84.44 112 ILE B N 1
ATOM 2706 C CA . ILE B 1 112 ? -2.287 33.094 12.953 1 84.44 112 ILE B CA 1
ATOM 2707 C C . ILE B 1 112 ? -1.005 33.875 12.734 1 84.44 112 ILE B C 1
ATOM 2709 O O . ILE B 1 112 ? -0.824 34.938 13.312 1 84.44 112 ILE B O 1
ATOM 2713 N N . ILE B 1 113 ? -0.218 33.375 11.891 1 82.81 113 ILE B N 1
ATOM 2714 C CA . ILE B 1 113 ? 1.056 34.031 11.617 1 82.81 113 ILE B CA 1
ATOM 2715 C C . ILE B 1 113 ? 0.807 35.375 10.945 1 82.81 113 ILE B C 1
ATOM 2717 O O . ILE B 1 113 ? 1.458 36.375 11.281 1 82.81 113 ILE B O 1
ATOM 2721 N N . ARG B 1 114 ? -0.091 35.469 10.086 1 83.56 114 ARG B N 1
ATOM 2722 C CA . ARG B 1 114 ? -0.42 36.719 9.391 1 83.56 114 ARG B CA 1
ATOM 2723 C C . ARG B 1 114 ? -1.005 37.75 10.352 1 83.56 114 ARG B C 1
ATOM 2725 O O . ARG B 1 114 ? -0.688 38.938 10.273 1 83.56 114 ARG B O 1
ATOM 2732 N N . ARG B 1 115 ? -1.8 37.312 11.195 1 83.81 115 ARG B N 1
ATOM 2733 C CA . ARG B 1 115 ? -2.457 38.188 12.148 1 83.81 115 ARG B CA 1
ATOM 2734 C C . ARG B 1 115 ? -1.464 38.719 13.18 1 83.81 115 ARG B C 1
ATOM 2736 O O . ARG B 1 115 ? -1.599 39.844 13.664 1 83.81 115 ARG B O 1
ATOM 2743 N N . LEU B 1 116 ? -0.547 37.812 13.531 1 79 116 LEU B N 1
ATOM 2744 C CA . LEU B 1 116 ? 0.448 38.219 14.523 1 79 116 LEU B CA 1
ATOM 2745 C C . LEU B 1 116 ? 1.575 39 13.867 1 79 116 LEU B C 1
ATOM 2747 O O . LEU B 1 116 ? 2.422 39.562 14.562 1 79 116 LEU B O 1
ATOM 2751 N N . GLY B 1 117 ? 1.56 39.062 12.523 1 77 117 GLY B N 1
ATOM 2752 C CA . GLY B 1 117 ? 2.531 39.875 11.797 1 77 117 GLY B CA 1
ATOM 2753 C C . GLY B 1 117 ? 3.938 39.312 11.859 1 77 117 GLY B C 1
ATOM 2754 O O . GLY B 1 117 ? 4.914 40.062 11.914 1 77 117 GLY B O 1
ATOM 2755 N N . LEU B 1 118 ? 3.988 38.062 11.984 1 72.06 118 LEU B N 1
ATOM 2756 C CA . LEU B 1 118 ? 5.301 37.438 12.055 1 72.06 118 LEU B CA 1
ATOM 2757 C C . LEU B 1 118 ? 5.918 37.312 10.664 1 72.06 118 LEU B C 1
ATOM 2759 O O . LEU B 1 118 ? 5.383 36.625 9.797 1 72.06 118 LEU B O 1
ATOM 2763 N N . LYS B 1 119 ? 6.863 38.125 10.273 1 72.38 119 LYS B N 1
ATOM 2764 C CA . LYS B 1 119 ? 7.41 38.188 8.922 1 72.38 119 LYS B CA 1
ATOM 2765 C C . LYS B 1 119 ? 8.914 37.906 8.93 1 72.38 119 LYS B C 1
ATOM 2767 O O . LYS B 1 119 ? 9.539 37.812 7.871 1 72.38 119 LYS B O 1
ATOM 2772 N N . THR B 1 120 ? 9.508 37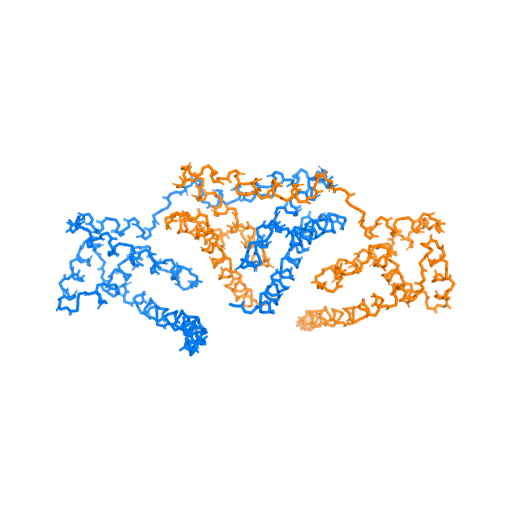.656 9.984 1 76.5 120 THR B N 1
ATOM 2773 C CA . THR B 1 120 ? 10.961 37.5 10.047 1 76.5 120 THR B CA 1
ATOM 2774 C C . THR B 1 120 ? 11.367 36.062 9.75 1 76.5 120 THR B C 1
ATOM 2776 O O . THR B 1 120 ? 10.508 35.188 9.656 1 76.5 120 THR B O 1
ATOM 2779 N N . HIS B 1 121 ? 12.641 35.875 9.5 1 76.25 121 HIS B N 1
ATOM 2780 C CA . HIS B 1 121 ? 13.227 34.562 9.258 1 76.25 121 HIS B CA 1
ATOM 2781 C C . HIS B 1 121 ? 12.906 33.594 10.406 1 76.25 121 HIS B C 1
ATOM 2783 O O . HIS B 1 121 ? 12.68 32.406 10.18 1 76.25 121 HIS B O 1
ATOM 2789 N N . LEU B 1 122 ? 12.906 34.156 11.539 1 74.94 122 LEU B N 1
ATOM 2790 C CA . LEU B 1 122 ? 12.602 33.344 12.719 1 74.94 122 LEU B CA 1
ATOM 2791 C C . LEU B 1 122 ? 11.195 32.781 12.633 1 74.94 122 LEU B C 1
ATOM 2793 O O . LEU B 1 122 ? 10.953 31.656 13.055 1 74.94 122 LEU B O 1
ATOM 2797 N N . HIS B 1 123 ? 10.344 33.531 11.977 1 77.25 123 HIS B N 1
ATOM 2798 C CA . HIS B 1 123 ? 8.961 33.094 11.859 1 77.25 123 HIS B CA 1
ATOM 2799 C C . HIS B 1 123 ? 8.836 31.938 10.867 1 77.25 123 HIS B C 1
ATOM 2801 O O . HIS B 1 123 ? 8.039 31.031 11.07 1 77.25 123 HIS B O 1
ATOM 2807 N N . TRP B 1 124 ? 9.734 32 9.883 1 79.81 124 TRP B N 1
ATOM 2808 C CA . TRP B 1 124 ? 9.727 30.922 8.914 1 79.81 124 TRP B CA 1
ATOM 2809 C C . TRP B 1 124 ? 10.188 29.625 9.555 1 79.81 124 TRP B C 1
ATOM 2811 O O . TRP B 1 124 ? 9.625 28.562 9.289 1 79.81 124 TRP B O 1
ATOM 2821 N N . GLU B 1 125 ? 11.172 29.75 10.336 1 83.81 125 GLU B N 1
ATOM 2822 C CA . GLU B 1 125 ? 11.656 28.578 11.047 1 83.81 125 GLU B CA 1
ATOM 2823 C C . GLU B 1 125 ? 10.602 28.031 12.008 1 83.81 125 GLU B C 1
ATOM 2825 O O . GLU B 1 125 ? 10.453 26.828 12.164 1 83.81 125 GLU B O 1
ATOM 2830 N N . PHE B 1 126 ? 9.953 28.984 12.68 1 85.5 126 PHE B N 1
ATOM 2831 C CA . PHE B 1 126 ? 8.867 28.625 13.586 1 85.5 126 PHE B CA 1
ATOM 2832 C C . PHE B 1 126 ? 7.781 27.859 12.852 1 85.5 126 PHE B C 1
ATOM 2834 O O . PHE B 1 126 ? 7.328 26.812 13.328 1 85.5 126 PHE B O 1
ATOM 2841 N N . LEU B 1 127 ? 7.414 28.328 11.664 1 85.62 127 LEU B N 1
ATOM 2842 C CA . LEU B 1 127 ? 6.379 27.688 10.867 1 85.62 127 LEU B CA 1
ATOM 2843 C C . LEU B 1 127 ? 6.82 26.297 10.406 1 85.62 127 LEU B C 1
ATOM 2845 O O . LEU B 1 127 ? 6.023 25.359 10.406 1 85.62 127 LEU B O 1
ATOM 2849 N N . ARG B 1 128 ? 8.016 26.203 10.055 1 87.62 128 ARG B N 1
ATOM 2850 C CA . ARG B 1 128 ? 8.57 24.922 9.617 1 87.62 128 ARG B CA 1
ATOM 2851 C C . ARG B 1 128 ? 8.523 23.891 10.742 1 87.62 128 ARG B C 1
ATOM 2853 O O . ARG B 1 128 ? 8.188 22.734 10.508 1 87.62 128 ARG B O 1
ATOM 2860 N N . ARG B 1 129 ? 8.844 24.328 11.898 1 89.12 129 ARG B N 1
ATOM 2861 C CA . ARG B 1 129 ? 8.797 23.438 13.055 1 89.12 129 ARG B CA 1
ATOM 2862 C C . ARG B 1 129 ? 7.363 23.016 13.352 1 89.12 129 ARG B C 1
ATOM 2864 O O . ARG B 1 129 ? 7.125 21.859 13.727 1 89.12 129 ARG B O 1
ATOM 2871 N N . CYS B 1 130 ? 6.469 23.984 13.234 1 91.56 130 CYS B N 1
ATOM 2872 C CA . CYS B 1 130 ? 5.062 23.656 13.438 1 91.56 130 CYS B CA 1
ATOM 2873 C C . CYS B 1 130 ? 4.594 22.609 12.43 1 91.56 130 CYS B C 1
ATOM 2875 O O . CYS B 1 130 ? 3.918 21.641 12.797 1 91.56 130 CYS B O 1
ATOM 2877 N N . GLU B 1 131 ? 4.973 22.781 11.18 1 91.25 131 GLU B N 1
ATOM 2878 C CA . GLU B 1 131 ? 4.598 21.859 10.117 1 91.25 131 GLU B CA 1
ATOM 2879 C C . GLU B 1 131 ? 5.141 20.453 10.391 1 91.25 131 GLU B C 1
ATOM 2881 O O . GLU B 1 131 ? 4.43 19.469 10.219 1 91.25 131 GLU B O 1
ATOM 2886 N N . ARG B 1 132 ? 6.355 20.422 10.75 1 90.12 132 ARG B N 1
ATOM 2887 C CA . ARG B 1 132 ? 6.992 19.141 11.039 1 90.12 132 ARG B CA 1
ATOM 2888 C C . ARG B 1 132 ? 6.281 18.422 12.18 1 90.12 132 ARG B C 1
ATOM 2890 O O . ARG B 1 132 ? 6.086 17.203 12.133 1 90.12 132 ARG B O 1
ATOM 2897 N N . LEU B 1 133 ? 5.98 19.156 13.188 1 91.88 133 LEU B N 1
ATOM 2898 C CA . LEU B 1 133 ? 5.285 18.562 14.328 1 91.88 133 LEU B CA 1
ATOM 2899 C C . LEU B 1 133 ? 3.906 18.062 13.922 1 91.88 133 LEU B C 1
ATOM 2901 O O . LEU B 1 133 ? 3.482 16.984 14.352 1 91.88 133 LEU B O 1
ATOM 2905 N N . LEU B 1 134 ? 3.232 18.859 13.156 1 92.31 134 LEU B N 1
ATOM 2906 C CA . LEU B 1 134 ? 1.914 18.453 12.68 1 92.31 134 LEU B CA 1
ATOM 2907 C C . LEU B 1 134 ? 1.993 17.141 11.906 1 92.31 134 LEU B C 1
ATOM 2909 O O . LEU B 1 134 ? 1.15 16.266 12.086 1 92.31 134 LEU B O 1
ATOM 2913 N N . LEU B 1 135 ? 2.971 16.969 11.008 1 91.75 135 LEU B N 1
ATOM 2914 C CA . LEU B 1 135 ? 3.164 15.758 10.227 1 91.75 135 LEU B CA 1
ATOM 2915 C C . LEU B 1 135 ? 3.412 14.562 11.141 1 91.75 135 LEU B C 1
ATOM 2917 O O . LEU B 1 135 ? 2.93 13.461 10.867 1 91.75 135 LEU B O 1
ATOM 2921 N N . ALA B 1 136 ? 4.066 14.859 12.203 1 89.75 136 ALA B N 1
ATOM 2922 C CA . ALA B 1 136 ? 4.402 13.789 13.141 1 89.75 136 ALA B CA 1
ATOM 2923 C C . ALA B 1 136 ? 3.162 13.297 13.883 1 89.75 136 ALA B C 1
ATOM 2925 O O . ALA B 1 136 ? 3.074 12.125 14.25 1 89.75 136 ALA B O 1
ATOM 2926 N N . VAL B 1 137 ? 2.25 14.133 14.055 1 91.31 137 VAL B N 1
ATOM 2927 C CA . VAL B 1 137 ? 1.072 13.812 14.852 1 91.31 137 VAL B CA 1
ATOM 2928 C C . VAL B 1 137 ? 0.026 13.125 13.977 1 91.31 137 VAL B C 1
ATOM 2930 O O . VAL B 1 137 ? -0.84 12.406 14.477 1 91.31 137 VAL B O 1
ATOM 2933 N N . LEU B 1 138 ? 0.125 13.18 12.703 1 91 138 LEU B N 1
ATOM 2934 C CA . LEU B 1 138 ? -0.895 12.727 11.758 1 91 138 LEU B CA 1
ATOM 2935 C C . LEU B 1 138 ? -1.08 11.219 11.836 1 91 138 LEU B C 1
ATOM 2937 O O . LEU B 1 138 ? -2.172 10.711 11.578 1 91 138 LEU B O 1
ATOM 2941 N N . SER B 1 139 ? -0.039 10.492 12.211 1 90 139 SER B N 1
ATOM 2942 C CA . SER B 1 139 ? -0.107 9.039 12.18 1 90 139 SER B CA 1
ATOM 2943 C C . SER B 1 139 ? -0.947 8.5 13.336 1 90 139 SER B C 1
ATOM 2945 O O . SER B 1 139 ? -1.428 7.367 13.289 1 90 139 SER B O 1
ATOM 2947 N N . ASP B 1 140 ? -1.079 9.305 14.391 1 89.06 140 ASP B N 1
ATOM 2948 C CA . ASP B 1 140 ? -1.884 8.898 15.539 1 89.06 140 ASP B CA 1
ATOM 2949 C C . ASP B 1 140 ? -3.373 9.086 15.258 1 89.06 140 ASP B C 1
ATOM 2951 O O . ASP B 1 140 ? -3.816 10.195 14.961 1 89.06 140 ASP B O 1
ATOM 2955 N N . SER B 1 141 ? -4.113 8.016 15.43 1 86.62 141 SER B N 1
ATOM 2956 C CA . SER B 1 141 ? -5.531 8.023 15.086 1 86.62 141 SER B CA 1
ATOM 2957 C C . SER B 1 141 ? -6.305 8.984 15.977 1 86.62 141 SER B C 1
ATOM 2959 O O . SER B 1 141 ? -7.367 9.484 15.586 1 86.62 141 SER B O 1
ATOM 2961 N N . ARG B 1 142 ? -5.824 9.375 17.125 1 86.81 142 ARG B N 1
ATOM 2962 C CA . ARG B 1 142 ? -6.5 10.289 18.047 1 86.81 142 ARG B CA 1
ATOM 2963 C C . ARG B 1 142 ? -6.531 11.703 17.5 1 86.81 142 ARG B C 1
ATOM 2965 O O . ARG B 1 142 ? -7.344 12.531 17.922 1 86.81 142 ARG B O 1
ATOM 2972 N N . SER B 1 143 ? -5.695 11.992 16.578 1 87.75 143 SER B N 1
ATOM 2973 C CA . SER B 1 143 ? -5.609 13.328 16 1 87.75 143 SER B CA 1
ATOM 2974 C C . SER B 1 143 ? -6.824 13.641 15.133 1 87.75 143 SER B C 1
ATOM 2976 O O . SER B 1 143 ? -7.141 14.812 14.898 1 87.75 143 SER B O 1
ATOM 2978 N N . ILE B 1 144 ? -7.469 12.617 14.719 1 86.38 144 ILE B N 1
ATOM 2979 C CA . ILE B 1 144 ? -8.609 12.773 13.82 1 86.38 144 ILE B CA 1
ATOM 2980 C C . ILE B 1 144 ? -9.758 13.453 14.562 1 86.38 144 ILE B C 1
ATOM 2982 O O . ILE B 1 144 ? -10.562 14.164 13.945 1 86.38 144 ILE B O 1
ATOM 2986 N N . SER B 1 145 ? -9.844 13.297 15.805 1 87.62 145 SER B N 1
ATOM 2987 C CA . SER B 1 145 ? -10.977 13.758 16.594 1 87.62 145 SER B CA 1
ATOM 2988 C C . SER B 1 145 ? -10.883 15.258 16.891 1 87.62 145 SER B C 1
ATOM 2990 O O . SER B 1 145 ? -11.859 15.875 17.328 1 87.62 145 SER B O 1
ATOM 2992 N N . TYR B 1 146 ? -9.836 15.852 16.578 1 89.44 146 TYR B N 1
ATOM 2993 C CA . TYR B 1 146 ? -9.656 17.266 16.906 1 89.44 146 TYR B CA 1
ATOM 2994 C C . TYR B 1 146 ? -9.906 18.125 15.672 1 89.44 146 TYR B C 1
ATOM 2996 O O . TYR B 1 146 ? -9.633 17.719 14.547 1 89.44 146 TYR B O 1
ATOM 3004 N N . LEU B 1 147 ? -10.359 19.297 15.922 1 88 147 LEU B N 1
ATOM 3005 C CA . LEU B 1 147 ? -10.555 20.266 14.859 1 88 147 LEU B CA 1
ATOM 3006 C C . LEU B 1 147 ? -9.219 20.797 14.344 1 88 147 LEU B C 1
ATOM 3008 O O . LEU B 1 147 ? -8.25 20.891 15.109 1 88 147 LEU B O 1
ATOM 3012 N N . PRO B 1 148 ? -9.219 21.156 13.078 1 90 148 PRO B N 1
ATOM 3013 C CA . PRO B 1 148 ? -7.98 21.703 12.523 1 90 148 PRO B CA 1
ATOM 3014 C C . PRO B 1 148 ? -7.477 22.922 13.297 1 90 148 PRO B C 1
ATOM 3016 O O . PRO B 1 148 ? -6.266 23.078 13.484 1 90 148 PRO B O 1
ATOM 3019 N N . SER B 1 149 ? -8.375 23.75 13.789 1 88 149 SER B N 1
ATOM 3020 C CA . SER B 1 149 ? -7.984 24.938 14.539 1 88 149 SER B CA 1
ATOM 3021 C C . SER B 1 149 ? -7.32 24.562 15.867 1 88 149 SER B C 1
ATOM 3023 O O . SER B 1 149 ? -6.324 25.172 16.25 1 88 149 SER B O 1
ATOM 3025 N N . ALA B 1 150 ? -7.871 23.547 16.5 1 89.94 150 ALA B N 1
ATOM 3026 C CA . ALA B 1 150 ? -7.32 23.078 17.766 1 89.94 150 ALA B CA 1
ATOM 3027 C C . ALA B 1 150 ? -5.934 22.469 17.578 1 89.94 150 ALA B C 1
ATOM 3029 O O . ALA B 1 150 ? -5.027 22.719 18.375 1 89.94 150 ALA B O 1
ATOM 3030 N N . LEU B 1 151 ? -5.789 21.734 16.516 1 91.5 151 LEU B N 1
ATOM 3031 C CA . LEU B 1 151 ? -4.504 21.125 16.219 1 91.5 151 LEU B CA 1
ATOM 3032 C C . LEU B 1 151 ? -3.443 22.172 15.938 1 91.5 151 LEU B C 1
ATOM 3034 O O . LEU B 1 151 ? -2.318 22.078 16.438 1 91.5 151 LEU B O 1
ATOM 3038 N N . ALA B 1 152 ? -3.838 23.125 15.156 1 91.69 152 ALA B N 1
ATOM 3039 C CA . ALA B 1 152 ? -2.916 24.219 14.828 1 91.69 152 ALA B CA 1
ATOM 3040 C C . ALA B 1 152 ? -2.482 24.969 16.078 1 91.69 152 ALA B C 1
ATOM 3042 O O . ALA B 1 152 ? -1.291 25.203 16.281 1 91.69 152 ALA B O 1
ATOM 3043 N N . THR B 1 153 ? -3.461 25.266 16.906 1 89.81 153 THR B N 1
ATOM 3044 C CA . THR B 1 153 ? -3.197 26.047 18.125 1 89.81 153 THR B CA 1
ATOM 3045 C C . THR B 1 153 ? -2.312 25.25 19.078 1 89.81 153 THR B C 1
ATOM 3047 O O . THR B 1 153 ? -1.328 25.781 19.609 1 89.81 153 THR B O 1
ATOM 3050 N N . ALA B 1 154 ? -2.691 24.016 19.297 1 91.38 154 ALA B N 1
ATOM 3051 C CA . ALA B 1 154 ? -1.934 23.156 20.203 1 91.38 154 ALA B CA 1
ATOM 3052 C C . ALA B 1 154 ? -0.495 22.984 19.734 1 91.38 154 ALA B C 1
ATOM 3054 O O . ALA B 1 154 ? 0.44 23 20.531 1 91.38 154 ALA B O 1
ATOM 3055 N N . THR B 1 155 ? -0.366 22.781 18.484 1 92.06 155 THR B N 1
ATOM 3056 C CA . THR B 1 155 ? 0.96 22.625 17.906 1 92.06 155 THR B CA 1
ATOM 3057 C C . THR B 1 155 ? 1.8 23.875 18.109 1 92.06 155 THR B C 1
ATOM 3059 O O . THR B 1 155 ? 2.957 23.797 18.531 1 92.06 155 THR B O 1
ATOM 3062 N N . MET B 1 156 ? 1.24 25.016 17.797 1 88.88 156 MET B N 1
ATOM 3063 C CA . MET B 1 156 ? 1.954 26.281 17.953 1 88.88 156 MET B CA 1
ATOM 3064 C C . MET B 1 156 ? 2.316 26.531 19.406 1 88.88 156 MET B C 1
ATOM 3066 O O . MET B 1 156 ? 3.418 27 19.703 1 88.88 156 MET B O 1
ATOM 3070 N N . MET B 1 157 ? 1.433 26.219 20.281 1 87.19 157 MET B N 1
ATOM 3071 C CA . MET B 1 157 ? 1.68 26.375 21.719 1 87.19 157 MET B CA 1
ATOM 3072 C C . MET B 1 157 ? 2.859 25.531 22.172 1 87.19 157 MET B C 1
ATOM 3074 O O . MET B 1 157 ? 3.701 25.984 22.938 1 87.19 157 MET B O 1
ATOM 3078 N N . HIS B 1 158 ? 2.873 24.312 21.703 1 89.31 158 HIS B N 1
ATOM 3079 C CA . HIS B 1 158 ? 3.957 23.406 22.062 1 89.31 158 HIS B CA 1
ATOM 3080 C C . HIS B 1 158 ? 5.301 23.938 21.578 1 89.31 158 HIS B C 1
ATOM 3082 O O . HIS B 1 158 ? 6.297 23.875 22.312 1 89.31 158 HIS B O 1
ATOM 3088 N N . ILE B 1 159 ? 5.328 24.438 20.375 1 88 159 ILE B N 1
ATOM 3089 C CA . ILE B 1 159 ? 6.582 24.922 19.797 1 88 159 ILE B CA 1
ATOM 3090 C C . ILE B 1 159 ? 7.02 26.203 20.531 1 88 159 ILE B C 1
ATOM 3092 O O . ILE B 1 159 ? 8.211 26.391 20.781 1 88 159 ILE B O 1
ATOM 3096 N N . ILE B 1 160 ? 6.09 27.094 20.828 1 83.81 160 ILE B N 1
ATOM 3097 C CA . ILE B 1 160 ? 6.387 28.312 21.562 1 83.81 160 ILE B CA 1
ATOM 3098 C C . ILE B 1 160 ? 7.004 27.969 22.922 1 83.81 160 ILE B C 1
ATOM 3100 O O . ILE B 1 160 ? 7.961 28.609 23.359 1 83.81 160 ILE B O 1
ATOM 3104 N N . ASP B 1 161 ? 6.457 26.938 23.5 1 82.62 161 ASP B N 1
ATOM 3105 C CA . ASP B 1 161 ? 6.965 26.5 24.797 1 82.62 161 ASP B CA 1
ATOM 3106 C C . ASP B 1 161 ? 8.398 25.984 24.688 1 82.62 161 ASP B C 1
ATOM 3108 O O . ASP B 1 161 ? 9.172 26.062 25.641 1 82.62 161 ASP B O 1
ATOM 3112 N N . GLN B 1 162 ? 8.742 25.5 23.531 1 79.69 162 GLN B N 1
ATOM 3113 C CA . GLN B 1 162 ? 10.078 24.953 23.312 1 79.69 162 GLN B CA 1
ATOM 3114 C C . GLN B 1 162 ? 11.078 26.062 22.969 1 79.69 162 GLN B C 1
ATOM 3116 O O . GLN B 1 162 ? 12.258 25.953 23.297 1 79.69 162 GLN B O 1
ATOM 3121 N N . VAL B 1 163 ? 10.742 27.078 22.156 1 72.25 163 VAL B N 1
ATOM 3122 C CA . VAL B 1 163 ? 11.664 28.078 21.641 1 72.25 163 VAL B CA 1
ATOM 3123 C C . VAL B 1 163 ? 11.812 29.219 22.641 1 72.25 163 VAL B C 1
ATOM 3125 O O . VAL B 1 163 ? 12.906 29.75 22.828 1 72.25 163 VAL B O 1
ATOM 3128 N N . GLU B 1 164 ? 10.633 30 22.969 1 64.5 164 GLU B N 1
ATOM 3129 C CA . GLU B 1 164 ? 10.734 31.188 23.797 1 64.5 164 GLU B CA 1
ATOM 3130 C C . GLU B 1 164 ? 10.281 30.906 25.219 1 64.5 164 GLU B C 1
ATOM 3132 O O . GLU B 1 164 ? 9.117 31.156 25.562 1 64.5 164 GLU B O 1
ATOM 3137 N N . PRO B 1 165 ? 11.266 30.406 26 1 59.16 165 PRO B N 1
ATOM 3138 C CA . PRO B 1 165 ? 10.922 30.062 27.391 1 59.16 165 PRO B CA 1
ATOM 3139 C C . PRO B 1 165 ? 10.609 31.297 28.234 1 59.16 165 PRO B C 1
ATOM 3141 O O . PRO B 1 165 ? 10.023 31.172 29.312 1 59.16 165 PRO B O 1
ATOM 3144 N N . LEU B 1 166 ? 10.953 32.406 27.672 1 56.75 166 LEU B N 1
ATOM 3145 C CA . LEU B 1 166 ? 10.906 33.531 28.625 1 56.75 166 LEU B CA 1
ATOM 3146 C C . LEU B 1 166 ? 9.484 34.062 28.766 1 56.75 166 LEU B C 1
ATOM 3148 O O . LEU B 1 166 ? 9.031 34.344 29.875 1 56.75 166 LEU B O 1
ATOM 3152 N N . ASN B 1 167 ? 8.688 34.312 27.688 1 65.31 167 ASN B N 1
ATOM 3153 C CA . ASN B 1 167 ? 7.332 34.812 27.891 1 65.31 167 ASN B CA 1
ATOM 3154 C C . ASN B 1 167 ? 6.316 34.031 27.047 1 65.31 167 ASN B C 1
ATOM 3156 O O . ASN B 1 167 ? 5.625 34.594 26.219 1 65.31 167 ASN B O 1
ATOM 3160 N N . PRO B 1 168 ? 6.25 32.656 27.266 1 65.19 168 PRO B N 1
ATOM 3161 C CA . PRO B 1 168 ? 5.344 31.828 26.484 1 65.19 168 PRO B CA 1
ATOM 3162 C C . PRO B 1 168 ? 3.875 32.219 26.688 1 65.19 168 PRO B C 1
ATOM 3164 O O . PRO B 1 168 ? 3.074 32.094 25.75 1 65.19 168 PRO B O 1
ATOM 3167 N N . MET B 1 169 ? 3.637 32.812 27.766 1 70.06 169 MET B N 1
ATOM 3168 C CA . MET B 1 169 ? 2.248 33.094 28.125 1 70.06 169 MET B CA 1
ATOM 3169 C C . MET B 1 169 ? 1.667 34.188 27.266 1 70.06 169 MET B C 1
ATOM 3171 O O . MET B 1 169 ? 0.491 34.156 26.906 1 70.06 169 MET B O 1
ATOM 3175 N N . VAL B 1 170 ? 2.484 35.156 26.938 1 71.44 170 VAL B N 1
ATOM 3176 C CA . VAL B 1 170 ? 1.996 36.281 26.125 1 71.44 170 VAL B CA 1
ATOM 3177 C C . VAL B 1 170 ? 1.619 35.781 24.734 1 71.44 170 VAL B C 1
ATOM 3179 O O . VAL B 1 170 ? 0.552 36.125 24.219 1 71.44 170 VAL B O 1
ATOM 3182 N N . TYR B 1 171 ? 2.473 34.938 24.25 1 73.94 171 TYR B N 1
ATOM 3183 C CA . TYR B 1 171 ? 2.234 34.438 22.891 1 73.94 171 TYR B CA 1
ATOM 3184 C C . TYR B 1 171 ? 1.042 33.469 22.875 1 73.94 171 TYR B C 1
ATOM 3186 O O . TYR B 1 171 ? 0.252 33.5 21.938 1 73.94 171 TYR B O 1
ATOM 3194 N N . GLN B 1 172 ? 0.939 32.781 23.953 1 76.69 172 GLN B N 1
ATOM 3195 C CA . GLN B 1 172 ? -0.17 31.828 24.047 1 76.69 172 GLN B CA 1
ATOM 3196 C C . GLN B 1 172 ? -1.509 32.562 24.109 1 76.69 172 GLN B C 1
ATOM 3198 O O . GLN B 1 172 ? -2.477 32.156 23.453 1 76.69 172 GLN B O 1
ATOM 3203 N N . ASN B 1 173 ? -1.507 33.625 24.875 1 77.94 173 ASN B N 1
ATOM 3204 C CA . ASN B 1 173 ? -2.73 34.406 24.984 1 77.94 173 ASN B CA 1
ATOM 3205 C C . ASN B 1 173 ? -3.084 35.062 23.656 1 77.94 173 ASN B C 1
ATOM 3207 O O . ASN B 1 173 ? -4.258 35.156 23.297 1 77.94 173 ASN B O 1
ATOM 3211 N N . GLN B 1 174 ? -2.088 35.562 23.016 1 78.31 174 GLN B N 1
ATOM 3212 C CA . GLN B 1 174 ? -2.314 36.156 21.719 1 78.31 174 GLN B CA 1
ATOM 3213 C C . GLN B 1 174 ? -2.867 35.156 20.719 1 78.31 174 GLN B C 1
ATOM 3215 O O . GLN B 1 174 ? -3.773 35.469 19.953 1 78.31 174 GLN B O 1
ATOM 3220 N N . LEU B 1 175 ? -2.258 34 20.875 1 81 175 LEU B N 1
ATOM 3221 C CA . LEU B 1 175 ? -2.664 32.906 19.969 1 81 175 LEU B CA 1
ATOM 3222 C C . LEU B 1 175 ? -4.129 32.562 20.188 1 81 175 LEU B C 1
ATOM 3224 O O . LEU B 1 175 ? -4.891 32.438 19.234 1 81 175 LEU B O 1
ATOM 3228 N N . LEU B 1 176 ? -4.48 32.406 21.422 1 79.69 176 LEU B N 1
ATOM 3229 C CA . LEU B 1 176 ? -5.848 32.031 21.766 1 79.69 176 LEU B CA 1
ATOM 3230 C C . LEU B 1 176 ? -6.824 33.125 21.375 1 79.69 176 LEU B C 1
ATOM 3232 O O . LEU B 1 176 ? -7.965 32.844 20.984 1 79.69 176 LEU B O 1
ATOM 3236 N N . GLY B 1 177 ? -6.363 34.344 21.469 1 80 177 GLY B N 1
ATOM 3237 C CA . GLY B 1 177 ? -7.176 35.469 21.078 1 80 177 GLY B CA 1
ATOM 3238 C C . GLY 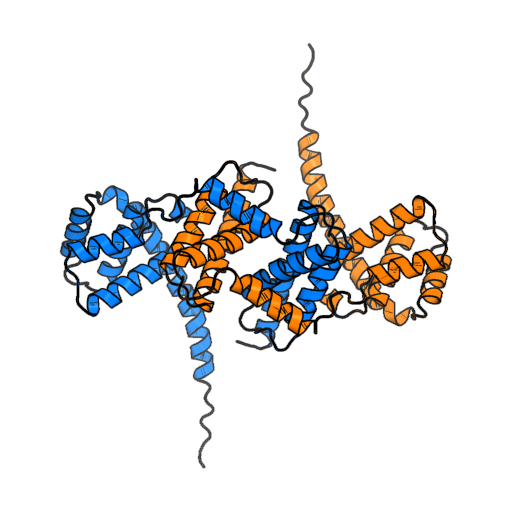B 1 177 ? -7.426 35.562 19.594 1 80 177 GLY B C 1
ATOM 3239 O O . GLY B 1 177 ? -8.531 35.875 19.156 1 80 177 GLY B O 1
ATOM 3240 N N . VAL B 1 178 ? -6.391 35.219 18.812 1 80.56 178 VAL B N 1
ATOM 3241 C CA . VAL B 1 178 ? -6.492 35.312 17.359 1 80.56 178 VAL B CA 1
ATOM 3242 C C . VAL B 1 178 ? -7.512 34.281 16.859 1 80.56 178 VAL B C 1
ATOM 3244 O O . VAL B 1 178 ? -8.305 34.594 15.961 1 80.56 178 VAL B O 1
ATOM 3247 N N . LEU B 1 179 ? -7.512 33.062 17.422 1 80.19 179 LEU B N 1
ATOM 3248 C CA . LEU B 1 179 ? -8.375 31.984 16.938 1 80.19 179 LEU B CA 1
ATOM 3249 C C . LEU B 1 179 ? -9.68 31.953 17.719 1 80.19 179 LEU B C 1
ATOM 3251 O O . LEU B 1 179 ? -10.617 31.234 17.328 1 80.19 179 LEU B O 1
ATOM 3255 N N . LYS B 1 180 ? -9.828 32.75 18.688 1 80.88 180 LYS B N 1
ATOM 3256 C CA . LYS B 1 180 ? -11.008 32.812 19.547 1 80.88 180 LYS B CA 1
ATOM 3257 C C . LYS B 1 180 ? -11.336 31.422 20.094 1 80.88 180 LYS B C 1
ATOM 3259 O O . LYS B 1 180 ? -12.492 30.969 20.047 1 80.88 180 LYS B O 1
ATOM 3264 N N . ILE B 1 181 ? -10.352 30.594 20.359 1 78.75 181 ILE B N 1
ATOM 3265 C CA . ILE B 1 181 ? -10.523 29.281 20.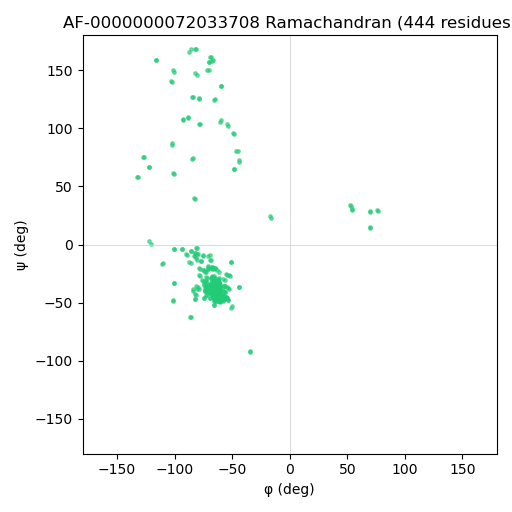953 1 78.75 181 ILE B CA 1
ATOM 3266 C C . ILE B 1 181 ? -10.148 29.328 22.438 1 78.75 181 ILE B C 1
ATOM 3268 O O . ILE B 1 181 ? -9.258 30.078 22.844 1 78.75 181 ILE B O 1
ATOM 3272 N N . CYS B 1 182 ? -10.945 28.625 23.172 1 78.75 182 CYS B N 1
ATOM 3273 C CA . CYS B 1 182 ? -10.664 28.547 24.594 1 78.75 182 CYS B CA 1
ATOM 3274 C C . CYS B 1 182 ? -9.578 27.516 24.891 1 78.75 182 CYS B C 1
ATOM 3276 O O . CYS B 1 182 ? -9.469 26.516 24.188 1 78.75 182 CYS B O 1
ATOM 3278 N N . LYS B 1 183 ? -8.844 27.844 25.859 1 78.25 183 LYS B N 1
ATOM 3279 C CA . LYS B 1 183 ? -7.742 26.984 26.266 1 78.25 183 LYS B CA 1
ATOM 3280 C C . LYS B 1 183 ? -8.234 25.578 26.594 1 78.25 183 LYS B C 1
ATOM 3282 O O . LYS B 1 183 ? -7.543 24.594 26.312 1 78.25 183 LYS B O 1
ATOM 3287 N N . GLU B 1 184 ? -9.445 25.531 27.062 1 80.62 184 GLU B N 1
ATOM 3288 C CA . GLU B 1 184 ? -10 24.234 27.484 1 80.62 184 GLU B CA 1
ATOM 3289 C C . GLU B 1 184 ? -10.227 23.328 26.281 1 80.62 184 GLU B C 1
ATOM 3291 O O . GLU B 1 184 ? -10.094 22.109 26.391 1 80.62 184 GLU B O 1
ATOM 3296 N N . ASN B 1 185 ? -10.469 23.953 25.219 1 82.56 185 ASN B N 1
ATOM 3297 C CA . ASN B 1 185 ? -10.758 23.188 24 1 82.56 185 ASN B CA 1
ATOM 3298 C C . ASN B 1 185 ? -9.477 22.688 23.344 1 82.56 185 ASN B C 1
ATOM 3300 O O . ASN B 1 185 ? -9.523 21.812 22.484 1 82.56 185 ASN B O 1
ATOM 3304 N N . VAL B 1 186 ? -8.375 23.219 23.781 1 89.31 186 VAL B N 1
ATOM 3305 C CA . VAL B 1 186 ? -7.113 22.922 23.109 1 89.31 186 VAL B CA 1
ATOM 3306 C C . VAL B 1 186 ? -6.242 22.047 24 1 89.31 186 VAL B C 1
ATOM 3308 O O . VAL B 1 186 ? -5.32 21.391 23.516 1 89.31 186 VAL B O 1
ATOM 3311 N N . ILE B 1 187 ? -6.594 22 25.266 1 87.31 187 ILE B N 1
ATOM 3312 C CA . ILE B 1 187 ? -5.715 21.391 26.25 1 87.31 187 ILE B CA 1
ATOM 3313 C C . ILE B 1 187 ? -5.59 19.891 25.969 1 87.31 187 ILE B C 1
ATOM 3315 O O . ILE B 1 187 ? -4.508 19.312 26.109 1 87.31 187 ILE B O 1
ATOM 3319 N N . ASP B 1 188 ? -6.691 19.25 25.625 1 90.38 188 ASP B N 1
ATOM 3320 C CA . ASP B 1 188 ? -6.645 17.828 25.328 1 90.38 188 ASP B CA 1
ATOM 3321 C C . ASP B 1 188 ? -5.738 17.547 24.125 1 90.38 188 ASP B C 1
ATOM 3323 O O . ASP B 1 188 ? -4.965 16.594 24.125 1 90.38 188 ASP B O 1
ATOM 3327 N N . CYS B 1 189 ? -5.883 18.344 23.172 1 91.19 189 CYS B N 1
ATOM 3328 C CA . CYS B 1 189 ? -5.055 18.219 21.984 1 91.19 189 CYS B CA 1
ATOM 3329 C C . CYS B 1 189 ? -3.59 18.484 22.297 1 91.19 189 CYS B C 1
ATOM 3331 O O . CYS B 1 189 ? -2.705 17.781 21.812 1 91.19 189 CYS B O 1
ATOM 3333 N N . TYR B 1 190 ? -3.385 19.484 23.141 1 90.5 190 TYR B N 1
ATOM 3334 C CA . TYR B 1 190 ? -2.029 19.828 23.547 1 90.5 190 TYR B CA 1
ATOM 3335 C C . TYR B 1 190 ? -1.37 18.672 24.281 1 90.5 190 TYR B C 1
ATOM 3337 O O . TYR B 1 190 ? -0.194 18.375 24.062 1 90.5 190 TYR B O 1
ATOM 3345 N N . GLU B 1 191 ? -2.084 18.047 25.078 1 90.69 191 GLU B N 1
ATOM 3346 C CA . GLU B 1 191 ? -1.559 16.906 25.828 1 90.69 191 GLU B CA 1
ATOM 3347 C C . GLU B 1 191 ? -1.194 15.75 24.906 1 90.69 191 GLU B C 1
ATOM 3349 O O . GLU B 1 191 ? -0.199 15.055 25.125 1 90.69 191 GLU B O 1
ATOM 3354 N N . LEU B 1 192 ? -2.039 15.531 23.984 1 89.5 192 LEU B N 1
ATOM 3355 C CA . LEU B 1 192 ? -1.751 14.492 23 1 89.5 192 LEU B CA 1
ATOM 3356 C C . LEU B 1 192 ? -0.44 14.781 22.281 1 89.5 192 LEU B C 1
ATOM 3358 O O . LEU B 1 192 ? 0.396 13.891 22.125 1 89.5 192 LEU B O 1
ATOM 3362 N N . ILE B 1 193 ? -0.271 15.977 21.812 1 91.06 193 ILE B N 1
ATOM 3363 C CA . ILE B 1 193 ? 0.92 16.375 21.078 1 91.06 193 ILE B CA 1
ATOM 3364 C C . ILE B 1 193 ? 2.154 16.234 21.969 1 91.06 193 ILE B C 1
ATOM 3366 O O . ILE B 1 193 ? 3.201 15.773 21.516 1 91.06 193 ILE B O 1
ATOM 3370 N N . LEU B 1 194 ? 1.996 16.594 23.234 1 87.56 194 LEU B N 1
ATOM 3371 C CA . LEU B 1 194 ? 3.088 16.469 24.188 1 87.56 194 LEU B CA 1
ATOM 3372 C C . LEU B 1 194 ? 3.51 15.008 24.328 1 87.56 194 LEU B C 1
ATOM 3374 O O . LEU B 1 194 ? 4.703 14.703 24.375 1 87.56 194 LEU B O 1
ATOM 3378 N N . LYS B 1 195 ? 2.59 14.164 24.438 1 88.12 195 LYS B N 1
ATOM 3379 C CA . LYS B 1 195 ? 2.854 12.734 24.594 1 88.12 195 LYS B CA 1
ATOM 3380 C C . LYS B 1 195 ? 3.559 12.18 23.359 1 88.12 195 LYS B C 1
ATOM 3382 O O . LYS B 1 195 ? 4.5 11.391 23.484 1 88.12 195 LYS B O 1
ATOM 3387 N N . LEU B 1 196 ? 3.082 12.586 22.219 1 86.56 196 LEU B N 1
ATOM 3388 C CA . LEU B 1 196 ? 3.629 12.07 20.969 1 86.56 196 LEU B CA 1
ATOM 3389 C C . LEU B 1 196 ? 5.023 12.625 20.719 1 86.56 196 LEU B C 1
ATOM 3391 O O . LEU B 1 196 ? 5.867 11.945 20.109 1 86.56 196 LEU B O 1
ATOM 3395 N N . SER B 1 197 ? 5.281 13.844 21.031 1 83.75 197 SER B N 1
ATOM 3396 C CA . SER B 1 197 ? 6.582 14.469 20.844 1 83.75 197 SER B CA 1
ATOM 3397 C C . SER B 1 197 ? 7.637 13.836 21.75 1 83.75 197 SER B C 1
ATOM 3399 O O . SER B 1 197 ? 8.812 13.781 21.375 1 83.75 197 SER B O 1
ATOM 3401 N N . LYS B 1 198 ? 7.238 13.414 22.828 1 77.25 198 LYS B N 1
ATOM 3402 C CA . LYS B 1 198 ? 8.164 12.766 23.766 1 77.25 198 LYS B CA 1
ATOM 3403 C C . LYS B 1 198 ? 8.531 11.367 23.297 1 77.25 198 LYS B C 1
ATOM 3405 O O . LYS B 1 198 ? 9.68 10.938 23.422 1 77.25 198 LYS B O 1
ATOM 3410 N N . THR B 1 199 ? 7.594 10.742 22.688 1 67.38 199 THR B N 1
ATOM 3411 C CA . THR B 1 199 ? 7.828 9.383 22.219 1 67.38 199 THR B CA 1
ATOM 3412 C C . THR B 1 199 ? 8.719 9.383 20.969 1 67.38 199 THR B C 1
ATOM 3414 O O . THR B 1 199 ? 9.594 8.523 20.828 1 67.38 199 THR B O 1
ATOM 3417 N N . LYS B 1 200 ? 8.492 10.172 20.047 1 60.91 200 LYS B N 1
ATOM 3418 C CA . LYS B 1 200 ? 9.234 10.172 18.797 1 60.91 200 LYS B CA 1
ATOM 3419 C C . LYS B 1 200 ? 10.656 10.703 19 1 60.91 200 LYS B C 1
ATOM 3421 O O . LYS B 1 200 ? 11.578 10.312 18.281 1 60.91 200 LYS B O 1
ATOM 3426 N N . THR B 1 201 ? 10.883 11.75 19.781 1 53.78 201 THR B N 1
ATOM 3427 C CA . THR B 1 201 ? 12.219 12.18 20.172 1 53.78 201 THR B CA 1
ATOM 3428 C C . THR B 1 201 ? 13.008 11.016 20.766 1 53.78 201 THR B C 1
ATOM 3430 O O . THR B 1 201 ? 14.211 10.891 20.531 1 53.78 201 THR B O 1
ATOM 3433 N N . ILE B 1 202 ? 12.336 10.203 21.25 1 42 202 ILE B N 1
ATOM 3434 C CA . ILE B 1 202 ? 13 9.016 21.766 1 42 202 ILE B CA 1
ATOM 3435 C C . ILE B 1 202 ? 13.336 8.062 20.625 1 42 202 ILE B C 1
ATOM 3437 O O . ILE B 1 202 ? 14.414 7.457 20.609 1 42 202 ILE B O 1
ATOM 3441 N N . ALA B 1 203 ? 12.469 7.992 19.734 1 45.69 203 ALA B N 1
ATOM 3442 C CA . ALA B 1 203 ? 12.742 7.082 18.625 1 45.69 203 ALA B CA 1
ATOM 3443 C C . ALA B 1 203 ? 13.836 7.637 17.719 1 45.69 203 ALA B C 1
ATOM 3445 O O . ALA B 1 203 ? 14.633 6.879 17.156 1 45.69 203 ALA B O 1
ATOM 3446 N N . SER B 1 204 ? 13.883 8.875 17.344 1 45.28 204 SER B N 1
ATOM 3447 C CA . SER B 1 204 ? 14.953 9.523 16.594 1 45.28 204 SER B CA 1
ATOM 3448 C C . SER B 1 204 ? 16.25 9.516 17.391 1 45.28 204 SER B C 1
ATOM 3450 O O . SER B 1 204 ? 17.344 9.414 16.812 1 45.28 204 SER B O 1
ATOM 3452 N N . VAL B 1 205 ? 16.219 9.766 18.609 1 41.91 205 VAL B N 1
ATOM 3453 C CA . VAL B 1 205 ? 17.422 9.672 19.438 1 41.91 205 VAL B CA 1
ATOM 3454 C C . VAL B 1 205 ? 17.938 8.234 19.453 1 41.91 205 VAL B C 1
ATOM 3456 O O . VAL B 1 205 ? 19.141 7.992 19.422 1 41.91 205 VAL B O 1
ATOM 3459 N N . VAL B 1 206 ? 17.031 7.387 19.422 1 40.28 206 VAL B N 1
ATOM 3460 C CA . VAL B 1 206 ? 17.516 6.008 19.391 1 40.28 206 VAL B CA 1
ATOM 3461 C C . VAL B 1 206 ? 18.109 5.699 18.016 1 40.28 206 VAL B C 1
ATOM 3463 O O . VAL B 1 206 ? 19.125 5.012 17.906 1 40.28 206 VAL B O 1
ATOM 3466 N N . THR B 1 207 ? 17.578 6.223 16.969 1 39.19 207 THR B N 1
ATOM 3467 C CA . THR B 1 207 ? 18.203 6.016 15.672 1 39.19 207 THR B CA 1
ATOM 3468 C C . THR B 1 207 ? 19.469 6.852 15.547 1 39.19 207 THR B C 1
ATOM 3470 O O . THR B 1 207 ? 20.438 6.426 14.922 1 39.19 207 THR B O 1
ATOM 3473 N N . THR B 1 208 ? 19.547 8.094 16 1 39 208 THR B N 1
ATOM 3474 C CA . THR B 1 208 ? 20.766 8.883 15.984 1 39 208 THR B CA 1
ATOM 3475 C C . THR B 1 208 ? 21.812 8.281 16.922 1 39 208 THR B C 1
ATOM 3477 O O . THR B 1 208 ? 23 8.266 16.609 1 39 208 THR B O 1
ATOM 3480 N N . SER B 1 209 ? 21.516 7.859 18.078 1 40.09 209 SER B N 1
ATOM 3481 C CA . SER B 1 209 ? 22.516 7.227 18.938 1 40.09 209 SER B CA 1
ATOM 3482 C C . SER B 1 209 ? 23.062 5.949 18.312 1 40.09 209 SER B C 1
ATOM 3484 O O . SER B 1 209 ? 24.234 5.621 18.484 1 40.09 209 SER B O 1
ATOM 3486 N N . LEU B 1 210 ? 22.281 5.285 17.531 1 39.16 210 LEU B N 1
ATOM 3487 C CA . LEU B 1 210 ? 22.812 4.102 16.875 1 39.16 210 LEU B CA 1
ATOM 3488 C C . LEU B 1 210 ? 23.734 4.492 15.719 1 39.16 210 LEU B C 1
ATOM 3490 O O . LEU B 1 210 ? 24.719 3.799 15.445 1 39.16 210 LEU B O 1
ATOM 3494 N N . THR B 1 211 ? 23.516 5.609 15.031 1 37.62 211 THR B N 1
ATOM 3495 C CA . THR B 1 211 ? 24.438 6.059 13.992 1 37.62 211 THR B CA 1
ATOM 3496 C C . THR B 1 211 ? 25.656 6.762 14.609 1 37.62 211 THR B C 1
ATOM 3498 O O . THR B 1 211 ? 26.766 6.648 14.102 1 37.62 211 THR B O 1
ATOM 3501 N N . ASN B 1 212 ? 25.5 7.473 15.633 1 39.25 212 ASN B N 1
ATOM 3502 C CA . ASN B 1 212 ? 26.672 8.117 16.234 1 39.25 212 ASN B CA 1
ATOM 3503 C C . ASN B 1 212 ? 27.609 7.09 16.859 1 39.25 212 ASN B C 1
ATOM 3505 O O . ASN B 1 212 ? 28.812 7.328 16.969 1 39.25 212 ASN B O 1
ATOM 3509 N N . GLU B 1 213 ? 27.125 6.035 17.406 1 38.47 213 GLU B N 1
ATOM 3510 C CA . GLU B 1 213 ? 28.094 5.086 17.953 1 38.47 213 GLU B CA 1
ATOM 3511 C C . GLU B 1 213 ? 28.938 4.453 16.844 1 38.47 213 GLU B C 1
ATOM 3513 O O . GLU B 1 213 ? 30.094 4.113 17.062 1 38.47 213 GLU B O 1
ATOM 3518 N N . SER B 1 214 ? 28.344 4.262 15.633 1 38.03 214 SER B N 1
ATOM 3519 C CA . SER B 1 214 ? 29.172 3.627 14.609 1 38.03 214 SER B CA 1
ATOM 3520 C C . SER B 1 214 ? 30.156 4.621 14 1 38.03 214 SER B C 1
ATOM 3522 O O . SER B 1 214 ? 31.109 4.223 13.344 1 38.03 214 SER B O 1
ATOM 3524 N N . MET B 1 215 ? 29.891 5.926 14.102 1 35.66 215 MET B N 1
ATOM 3525 C CA . MET B 1 215 ? 30.844 6.836 13.484 1 35.66 215 MET B CA 1
ATOM 3526 C C . MET B 1 215 ? 32.094 6.996 14.375 1 35.66 215 MET B C 1
ATOM 3528 O O . MET B 1 215 ? 33.094 7.516 13.93 1 35.66 215 MET B O 1
ATOM 3532 N N . ASN B 1 216 ? 31.922 6.812 15.617 1 33.69 216 ASN B N 1
ATOM 3533 C CA . ASN B 1 216 ? 33.125 7.113 16.406 1 33.69 216 ASN B CA 1
ATOM 3534 C C . ASN B 1 216 ? 34.156 6.023 16.266 1 33.69 216 ASN B C 1
ATOM 3536 O O . ASN B 1 216 ? 35.188 6.055 16.938 1 33.69 216 ASN B O 1
ATOM 3540 N N . GLN B 1 217 ? 33.844 4.828 15.617 1 33.59 217 GLN B N 1
ATOM 3541 C CA . GLN B 1 217 ? 34.938 3.896 15.555 1 33.59 217 GLN B CA 1
ATOM 3542 C C . GLN B 1 217 ? 35.875 4.23 14.398 1 33.59 217 GLN B C 1
ATOM 3544 O O . GLN B 1 217 ? 35.75 3.678 13.305 1 33.59 217 GLN B O 1
ATOM 3549 N N . SER B 1 218 ? 36.125 5.555 14.164 1 33.03 218 SER B N 1
ATOM 3550 C CA . SER B 1 218 ? 37.219 5.859 13.25 1 33.03 218 SER B CA 1
ATOM 3551 C C . SER B 1 218 ? 38.562 5.301 13.773 1 33.03 218 SER B C 1
ATOM 3553 O O . SER B 1 218 ? 38.938 5.566 14.914 1 33.03 218 SER B O 1
ATOM 3555 N N . PRO B 1 219 ? 39.094 4.199 13.188 1 32.47 219 PRO B N 1
ATOM 3556 C CA . PRO B 1 219 ? 40.438 3.746 13.57 1 32.47 219 PRO B CA 1
ATOM 3557 C C . PRO B 1 219 ? 41.5 4.844 13.438 1 32.47 219 PRO B C 1
ATOM 3559 O O . PRO B 1 219 ? 41.469 5.598 12.461 1 32.47 219 PRO B O 1
ATOM 3562 N N . ALA B 1 220 ? 41.938 5.449 14.516 1 30.97 220 ALA B N 1
ATOM 3563 C CA . ALA B 1 220 ? 43.125 6.254 14.625 1 30.97 220 ALA B CA 1
ATOM 3564 C C . ALA B 1 220 ? 44.312 5.586 13.914 1 30.97 220 ALA B C 1
ATOM 3566 O O . ALA B 1 220 ? 44.781 4.52 14.328 1 30.97 220 ALA B O 1
ATOM 3567 N N . VAL B 1 221 ? 44.344 5.562 12.562 1 31.03 221 VAL B N 1
ATOM 3568 C CA . VAL B 1 221 ? 45.562 5.215 11.859 1 31.03 221 VAL B CA 1
ATOM 3569 C C . VAL B 1 221 ? 46.719 6.035 12.414 1 31.03 221 VAL B C 1
ATOM 3571 O O . VAL B 1 221 ? 46.656 7.266 12.453 1 31.03 221 VAL B O 1
ATOM 3574 N N . GLN B 1 222 ? 47.469 5.527 13.32 1 26.48 222 GLN B N 1
ATOM 3575 C CA . GLN B 1 222 ? 48.781 5.934 13.828 1 26.48 222 GLN B CA 1
ATOM 3576 C C . GLN B 1 222 ? 49.75 6.242 12.688 1 26.48 222 GLN B C 1
ATOM 3578 O O . GLN B 1 222 ? 50.031 5.375 11.859 1 26.48 222 GLN B O 1
ATOM 3583 N N . VAL B 1 223 ? 49.688 7.402 12.086 1 25.8 223 VAL B N 1
ATOM 3584 C CA . VAL B 1 223 ? 50.781 7.941 11.297 1 25.8 223 VAL B CA 1
ATOM 3585 C C . VAL B 1 223 ? 52.094 7.836 12.078 1 25.8 223 VAL B C 1
ATOM 3587 O O . VAL B 1 223 ? 52.25 8.484 13.117 1 25.8 223 VAL B O 1
ATOM 3590 N N . VAL B 1 224 ? 52.469 6.504 12.305 1 23.8 224 VAL B N 1
ATOM 3591 C CA . VAL B 1 224 ? 53.906 6.344 12.523 1 23.8 224 VAL B CA 1
ATOM 3592 C C . VAL B 1 224 ? 54.656 6.484 11.203 1 23.8 224 VAL B C 1
ATOM 3594 O O . VAL B 1 224 ? 54.156 6.047 10.156 1 23.8 224 VAL B O 1
#

Sequence (448 aa):
MSTMWKQIMVSIARQEAVEWMLKVNAHYGFSALTAILAVNYLDRFISSSYYQRDKPWMIQLVAVTCLSLAAKVEDTKYVFEAKTIQRMELLVLSTLKWKMHPVTPLSFLDHIIRRLGLKTHLHWEFLRRCERLLLAVLSDSRSISYLPSALATATMMHIIDQVEPLNPMVYQNQLLGVLKICKENVIDCYELILKLSKTKTIASVVTTSLTNESMNQSPAVQVVMSTMWKQIMVSIARQEAVEWMLKVNAHYGFSALTAILAVNYLDRFISSSYYQRDKPWMIQLVAVTCLSLAAKVEDTKYVFEAKTIQRMELLVLSTLKWKMHPVTPLSFLDHIIRRLGLKTHLHWEFLRRCERLLLAVLSDSRSISYLPSALATATMMHIIDQVEPLNPMVYQNQLLGVLKICKENVIDCYELILKLSKTKTIASVVTTSLTNESMNQSPAVQVV

Secondary structure (DSSP, 8-state):
--HHHHHHHHHHHHHHHHHHHHHHHHHHT--HHHHHHHHHHHHHHHHSTT--TT-TTHHHHHHHHHHHHHHHHH-TTSTTHHHHHHHHHHHHHHHTTT------HHHHHHHHHHHHT--SHHHHHHHHHHHHHHHHHTTSGGGGGS-HHHHHHHHHHHHHHHH--SSHHHHHHHHHHHHT--HHHHHHHHHHHHHHHHHHHHHHHHHHHHHHHHHT--------/--HHHHHHHHHHHHHHHHHHHHHHHHHHT--HHHHHHHHHHHHHHHHSTT--TT-TTHHHHHHHHHHHHHHHHH-TTSTTHHHHHHHHHHHHHHHTTT------HHHHHHHHHHHHT--SHHHHHHHHHHHHHHHHHTTSGGGGGS-HHHHHHHHHHHHHHHH--SSHHHHHHHHHHHHT--HHHHHHHHHHHHHHHHHHHHHHHHHHHHHHHHHT--------

Solvent-accessible surface area (backbone atoms only — not comparable to full-atom values): 24486 Å² total; per-residue (Å²): 131,55,72,66,58,40,51,52,47,39,52,51,36,46,30,55,32,43,48,48,49,50,51,52,31,57,71,72,63,53,54,70,64,25,50,52,44,13,51,49,51,42,53,51,36,65,72,34,88,84,42,57,68,88,45,41,74,54,45,51,58,46,38,54,37,25,41,36,51,23,30,46,71,65,42,56,86,46,75,42,41,77,32,50,59,43,45,47,41,50,52,48,38,56,67,47,68,72,54,85,76,69,88,43,31,63,58,44,47,52,51,50,36,60,74,68,62,58,77,50,72,68,42,53,53,51,49,51,51,38,51,53,51,52,62,64,46,63,40,43,75,74,54,70,79,50,52,39,62,35,50,29,50,24,43,46,48,54,49,38,56,68,71,44,72,82,60,40,62,61,56,46,51,51,50,34,59,74,68,71,48,57,67,76,73,22,46,63,51,31,52,51,52,53,55,52,53,57,52,48,54,48,51,52,46,52,54,47,53,58,51,54,60,63,60,68,69,61,79,80,75,74,87,118,131,58,72,66,57,40,51,52,46,38,52,51,38,47,29,54,32,43,49,48,50,50,52,51,31,59,70,73,63,53,54,71,64,27,50,52,46,13,52,50,49,40,53,52,36,63,72,33,88,84,43,59,68,88,45,41,72,53,47,49,61,46,39,55,38,25,40,35,51,23,30,47,72,65,41,56,86,46,76,41,42,76,31,51,59,43,44,45,41,51,53,49,38,56,66,46,68,71,52,87,75,70,89,44,31,64,57,45,46,53,50,50,36,60,74,70,62,57,77,50,71,68,43,53,54,50,49,50,52,38,52,53,51,52,61,64,46,63,40,43,75,74,55,70,80,51,52,41,61,35,50,31,50,23,42,47,49,54,51,38,56,70,72,43,73,84,61,40,64,62,56,46,51,51,51,34,58,73,70,71,49,58,67,76,72,22,48,66,50,31,49,51,52,53,55,51,53,58,52,48,56,46,50,51,46,51,54,47,52,56,51,53,60,63,60,67,68,60,79,80,76,74,86,120

InterPro domains:
  IPR004367 Cyclin, C-terminal domain [PF02984] (103-199)
  IPR004367 Cyclin, C-terminal domain [SM01332] (103-220)
  IPR006671 Cyclin, N-terminal [PF00134] (13-100)
  IPR013763 Cyclin-like domain [SM00385] (19-94)
  IPR036915 Cyclin-like superfamily [SSF47954] (9-101)
  IPR036915 Cyclin-like superfamily [SSF47954] (85-195)
  IPR039361 Cyclin [PTHR10177] (9-198)
  IPR048258 Cyclins, cyclin-box [PS00292] (14-45)

pLDDT: mean 77.79, std 17.32, range [23.8, 95.06]

Nearest PDB structures (foldseek):
  2f2c-assembly1_A  TM=5.507E-01  e=3.757E-04  Herpesvirus saimiri (strain 11)
  4tth-assembly1_A  TM=5.552E-01  e=6.106E-04  Herpesvirus saimiri (strain 11)
  1bu2-assembly1_A  TM=5.152E-01  e=8.170E-04  Herpesvirus saimiri (strain 11)
  4roc-assembly1_A  TM=4.097E-01  e=5.426E-03  Homo sapiens
  2f2c-assembly1_A  TM=5.514E-01  e=6.233E-04  Herpesvirus saimiri (strain 11)